Protei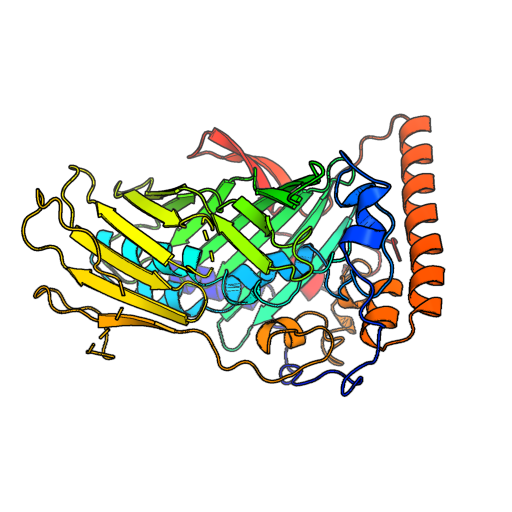n 5H2D (pdb70)

InterPro domains:
  IPR000648 Oxysterol-binding protein [PF01237] (846-1228)
  IPR000648 Oxysterol-binding protein [PTHR10972] (282-1227)
  IPR001849 Pleckstrin homology domain [PF00169] (282-378)
  IPR001849 Pleckstrin homology domain [PS50003] (280-378)
  IPR001849 Pleckstrin homology domain [SM00233] (281-380)
  IPR002110 Ankyrin repeat [PF00023] (97-125)
  IPR002110 Ankyrin repeat [PS50088] (97-120)
  IPR002110 Ankyrin repeat [SM00248] (97-125)
  IPR002110 Ankyrin repeat [SM00248] (197-226)
  IPR011993 PH-like domain superfamily [G3DSA:2.30.29.30] (275-383)
  IPR018494 Oxysterol-binding protein, conserved site [PS01013] (945-955)
  IPR036770 Ankyrin repeat-containing domain superfamily [G3DSA:1.25.40.20] (18-154)
  IPR036770 Ankyrin repeat-containing domain superfamily [G3DSA:1.25.40.20] (166-273)
  IPR036770 Ankyrin repeat-containing domain superfamily [SSF48403] (55-242)
  IPR037239 Oxysterol-binding protein superfamily [SSF144000] (840-1240)

B-factor: mean 21.64, std 9.4, range [1.84, 61.98]

Solvent-accessible surface area: 18813 Å² total; per-residue (Å²): 106,37,84,65,1,126,86,38,33,131,54,2,126,100,24,7,0,34,69,1,28,116,34,158,61,39,101,138,2,143,27,46,101,57,137,60,88,117,59,63,15,91,51,22,1,116,86,25,72,37,86,38,23,25,156,6,118,36,49,35,18,22,27,1,1,3,0,26,0,0,44,10,0,5,14,4,23,23,6,75,9,0,49,84,0,0,58,33,93,26,23,6,5,2,0,0,4,0,0,0,2,9,0,1,13,14,5,5,23,21,124,10,33,28,32,15,13,37,1,3,26,5,0,0,0,0,4,2,22,62,96,70,46,5,6,4,0,0,1,1,2,22,39,113,60,29,17,3,0,2,41,2,12,1,26,54,2,20,4,18,7,34,8,49,22,75,9,108,0,97,18,156,17,15,28,29,91,38,74,2,38,3,3,0,16,0,8,2,48,59,107,41,142,78,4,17,0,7,10,105,25,5,32,20,25,17,10,9,3,97,150,63,110,42,34,16,3,0,40,21,105,3,108,0,43,3,75,56,62,33,6,59,0,52,0,51,8,122,46,72,115,117,32,27,50,1,59,0,6,0,41,37,51,194,32,8,12,38,0,0,0,6,13,76,1,46,85,37,1,13,0,35,26,6,118,154,79,145,32,159,77,87,13,175,115,149,29,100,72,21,41,79,105,96,12,74,99,1,66,19,12,114,39,65,133,62,57,131,18,4,18,56,4,7,75,20,2,0,14,0,4,0,51,28,96,108,0,65,107,52,15,0,41,0,0,0,7,69,2,35,0,0,34,3,11,8,42,21,100,52,114,90,4,61,81,44,74,137,94,1,65,92,70,29,131,44,67,76,86,126,43,105,133,121,141,84,115,70,147,48,81,4,5,136,90,69,121,18,107,77,28,165,56,88,20,21,95,10,69,29,71,0,1,80,47,2,73,70,130,144,7,88,145,43,16,106,33,33

Radius of gyration: 21.61 Å; Cα contacts (8 Å, |Δi|>4): 896; chains: 1; bounding box: 61×47×44 Å

Secondary structure (DSSP, 8-state):
--HHHHHHHHHHHHTTTTTT--SPPP---SSS--------HHHHHTTSTT--TTT----GGGEEEEEHHHHHHGGGTTTHHHHHHHT-SSHHHHHHHHHHHHHHTSGGGTT--SEEE-PPTT-EEEEEETTTTEEEEEEEEETTTTEEEEEEE-SSEEEEEEEEEEEEE-SS-EEEEE-S-EEEEE--SSSS--EEEEE-PPEEEEE-TTTT--EEEEEEEEEEEETTT--EEEEEEPPP----EEEEEEE-TTS-EEEEEEEETTTEEEEEE-SSTT----------SS--SSS-EEEEEEPPP----GGG--HHHHHHT---TTTGGGS-TTBGGG-HHHHHHHTT-HHHHHHHHHHHHHHHHHHHHHHHHTTPPP--SSEEEEE-TTT--EEEEE-S-HHHHHHTT--TTS----

Organism: Kluyveromyces lactis (strain ATCC 8585 / CBS 2359 / DSM 70799 / NBRC 1267 / NRRL Y-1140 / WM37) (NCBI:txid284590)

Sequence (418 aa):
STAEQKTKAKVLLEEGSFLGYEDKLRQRLKLGKDDRPSVSLWSVLKSMVGKDMTRMTLPVSFNEPTSLLQRVAEDLEYADLLNQAASFEDSTLRLLYVAIFTVSSYASTVKRVAKPFNPLLGETFEYSRPDKSYRFFTEQVSHHPPISATWTESPKWDFFGESFVDSKFNGRSFDFKHLGLWYLTIRPDSNGKEELYTYKKPNNQVVGILLGNPQVDNYGDVKIVNHNTGDYCMIHFKARGSAYEVKGEVYNAKGGKEWIFGGRWNESVSAKKVLKPNSLEEMQVTSSGGPKYDGTRFNVWHVNERPEFPFNLTKFAVTLNAPQPHLLPWLPPTDTRLRPDQRAMEEGRYDEAATEKHRVEERQRSVRKKREEKNITYQQRWFKKEIHPVTKCDYWKFNGEYWKQRRDHKLADEGDIF

Nearest PDB structures (foldseek):
  5h2d-assembly1_A  TM=1.002E+00  e=1.611E-85  Kluyveromyces lactis NRRL Y-1140
  5wvr-assembly1_A  TM=1.002E+00  e=1.123E-82  Kluyveromyces lactis NRRL Y-1140
  7cyz-assembly2_B  TM=9.193E-01  e=1.894E-33  Homo sapiens
  7dej-assembly2_B  TM=9.091E-01  e=7.174E-33  Homo sapiens
  4inq-assembly1_A  TM=8.524E-01  e=8.010E-25  Saccharomyces cerevisiae S288C

Structure (mmCIF, N/CA/C/O backbone):
data_5H2D
#
_entry.id   5H2D
#
_cell.length_a   61.129
_cell.length_b   47.207
_cell.length_c   73.000
_cell.angle_alpha   90.00
_cell.angle_beta   96.24
_cell.angle_gamma   90.00
#
_symmetry.space_group_name_H-M   'P 1 21 1'
#
loop_
_entity.id
_entity.type
_entity.pdbx_description
1 polymer KLLA0C04147p
2 non-polymer ERGOSTEROL
3 non-polymer 'SULFATE ION'
4 water water
#
loop_
_atom_site.group_PDB
_atom_site.id
_atom_site.type_symbol
_atom_site.label_atom_id
_atom_site.label_alt_id
_atom_site.label_comp_id
_atom_site.label_asym_id
_atom_site.label_entity_id
_atom_site.label_seq_id
_atom_site.pdbx_PDB_ins_code
_atom_site.Cartn_x
_atom_site.Cartn_y
_atom_site.Cartn_z
_atom_site.occupancy
_atom_site.B_iso_or_equiv
_atom_site.auth_seq_id
_atom_site.auth_comp_id
_atom_site.auth_asym_id
_atom_site.auth_atom_id
_atom_site.pdbx_PDB_model_num
ATOM 1 N N . SER A 1 5 ? -8.570 15.670 2.880 1.00 46.16 807 SER A N 1
ATOM 2 C CA . SER A 1 5 ? -7.353 16.359 3.284 1.00 35.79 807 SER A CA 1
ATOM 3 C C . SER A 1 5 ? -7.687 17.772 3.756 1.00 35.43 807 SER A C 1
ATOM 4 O O . SER A 1 5 ? -8.039 18.639 2.956 1.00 42.22 807 SER A O 1
ATOM 7 N N . THR A 1 6 ? -7.585 17.994 5.063 1.00 33.08 808 THR A N 1
ATOM 8 C CA . THR A 1 6 ? -7.943 19.274 5.651 1.00 29.75 808 THR A CA 1
ATOM 9 C C . THR A 1 6 ? -6.988 20.372 5.182 1.00 32.76 808 THR A C 1
ATOM 10 O O . THR A 1 6 ? -5.897 20.116 4.667 1.00 27.23 808 THR A O 1
ATOM 14 N N . ALA A 1 7 ? -7.411 21.619 5.401 1.00 30.89 809 ALA A N 1
ATOM 15 C CA . ALA A 1 7 ? -6.577 22.758 5.036 1.00 31.86 809 ALA A CA 1
ATOM 16 C C . ALA A 1 7 ? -5.218 22.696 5.724 1.00 27.21 809 ALA A C 1
ATOM 17 O O . ALA A 1 7 ? -4.185 22.953 5.092 1.00 26.11 809 ALA A O 1
ATOM 19 N N . GLU A 1 8 ? -5.193 22.362 7.017 1.00 26.83 810 GLU A N 1
ATOM 20 C CA . GLU A 1 8 ? -3.923 22.388 7.734 1.00 27.22 810 GLU A CA 1
ATOM 21 C C . GLU A 1 8 ? -3.010 21.245 7.300 1.00 26.29 810 GLU A C 1
ATOM 22 O O . GLU A 1 8 ? -1.783 21.406 7.298 1.00 23.15 810 GLU A O 1
ATOM 28 N N . GLN A 1 9 ? -3.577 20.099 6.918 1.00 23.58 811 GLN A N 1
ATOM 29 C CA . GLN A 1 9 ? -2.760 19.020 6.368 1.00 20.69 811 GLN A CA 1
ATOM 30 C C . GLN A 1 9 ? -2.127 19.434 5.047 1.00 23.09 811 GLN A C 1
ATOM 31 O O . GLN A 1 9 ? -0.930 19.215 4.819 1.00 23.63 811 GLN A O 1
ATOM 37 N N . LYS A 1 10 ? -2.922 20.024 4.150 1.00 22.63 812 LYS A N 1
ATOM 38 C CA . LYS A 1 10 ? -2.370 20.465 2.876 1.00 24.79 812 LYS A CA 1
ATOM 39 C C . LYS A 1 10 ? -1.316 21.542 3.081 1.00 20.48 812 LYS A C 1
ATOM 40 O O . LYS A 1 10 ? -0.300 21.569 2.377 1.00 24.71 812 LYS A O 1
ATOM 46 N N . THR A 1 11 ? -1.544 22.446 4.032 1.00 19.45 813 THR A N 1
ATOM 47 C CA . THR A 1 11 ? -0.557 23.481 4.308 1.00 21.92 813 THR A CA 1
ATOM 48 C C . THR A 1 11 ? 0.744 22.866 4.802 1.00 23.68 813 THR A C 1
ATOM 49 O O . THR A 1 11 ? 1.833 23.308 4.423 1.00 24.31 813 THR A O 1
ATOM 53 N N . LYS A 1 12 ? 0.647 21.831 5.636 1.00 23.28 814 LYS A N 1
ATOM 54 C CA . LYS A 1 12 ? 1.852 21.148 6.099 1.00 22.23 814 LYS A CA 1
ATOM 55 C C . LYS A 1 12 ? 2.545 20.423 4.951 1.00 20.81 814 LYS A C 1
ATOM 56 O O . LYS A 1 12 ? 3.770 20.512 4.797 1.00 22.71 814 LYS A O 1
ATOM 62 N N . ALA A 1 13 ? 1.783 19.695 4.136 1.00 19.39 815 ALA A N 1
ATOM 63 C CA . ALA A 1 13 ? 2.378 18.972 3.019 1.00 21.74 815 ALA A CA 1
ATOM 64 C C . ALA A 1 13 ? 3.093 19.926 2.078 1.00 22.33 815 ALA A C 1
ATOM 65 O O . ALA A 1 13 ? 4.162 19.602 1.545 1.00 19.96 815 ALA A O 1
ATOM 67 N N . LYS A 1 14 ? 2.513 21.112 1.864 1.00 22.41 816 LYS A N 1
ATOM 68 C CA . LYS A 1 14 ? 3.133 22.100 0.987 1.00 24.29 816 LYS A CA 1
ATOM 69 C C . LYS A 1 14 ? 4.484 22.549 1.535 1.00 22.68 816 LYS A C 1
ATOM 70 O O . LYS A 1 14 ? 5.458 22.663 0.782 1.00 26.31 816 LYS A O 1
ATOM 76 N N . VAL A 1 15 ? 4.569 22.780 2.849 1.00 24.02 817 VAL A N 1
ATOM 77 C CA . VAL A 1 15 ? 5.838 23.170 3.463 1.00 21.73 817 VAL A CA 1
ATOM 78 C C . VAL A 1 15 ? 6.884 22.084 3.258 1.00 21.03 817 VAL A C 1
ATOM 79 O O . VAL A 1 15 ? 8.036 22.366 2.903 1.00 19.34 817 VAL A O 1
ATOM 83 N N . LEU A 1 16 ? 6.499 20.825 3.473 1.00 22.11 818 LEU A N 1
ATOM 84 C CA . LEU A 1 16 ? 7.450 19.726 3.336 1.00 19.29 818 LEU A CA 1
ATOM 85 C C . LEU A 1 16 ? 8.025 19.664 1.930 1.00 20.91 818 LEU A C 1
ATOM 86 O O . LEU A 1 16 ? 9.218 19.392 1.748 1.00 19.51 818 LEU A O 1
ATOM 91 N N . LEU A 1 17 ? 7.186 19.897 0.918 1.00 21.39 819 LEU A N 1
ATOM 92 C CA . LEU A 1 17 ? 7.664 19.861 -0.458 1.00 24.72 819 LEU A CA 1
ATOM 93 C C . LEU A 1 17 ? 8.494 21.093 -0.800 1.00 21.99 819 LEU A C 1
ATOM 94 O O . LEU A 1 17 ? 9.522 20.981 -1.476 1.00 22.37 819 LEU A O 1
ATOM 99 N N . GLU A 1 18 ? 8.075 22.272 -0.343 1.00 20.11 820 GLU A N 1
ATOM 100 C CA . GLU A 1 18 ? 8.811 23.483 -0.687 1.00 20.30 820 GLU A CA 1
ATOM 101 C C . GLU A 1 18 ? 10.203 23.482 -0.081 1.00 20.17 820 GLU A C 1
ATOM 102 O O . GLU A 1 18 ? 11.134 24.034 -0.674 1.00 21.11 820 GLU A O 1
ATOM 108 N N . GLU A 1 19 ? 10.365 22.868 1.093 1.00 19.57 821 GLU A N 1
ATOM 109 C CA . GLU A 1 19 ? 11.666 22.791 1.741 1.00 19.08 821 GLU A CA 1
ATOM 110 C C . GLU A 1 19 ? 12.524 21.644 1.215 1.00 18.38 821 GLU A C 1
ATOM 111 O O . GLU A 1 19 ? 13.632 21.440 1.719 1.00 19.74 821 GLU A O 1
ATOM 117 N N . GLY A 1 20 ? 12.054 20.900 0.222 1.00 18.84 822 GLY A N 1
ATOM 118 C CA . GLY A 1 20 ? 12.878 19.881 -0.405 1.00 17.89 822 GLY A CA 1
ATOM 119 C C . GLY A 1 20 ? 13.146 18.700 0.500 1.00 17.83 822 GLY A C 1
ATOM 120 O O . GLY A 1 20 ? 14.230 18.112 0.438 1.00 17.09 822 GLY A O 1
ATOM 121 N N . SER A 1 21 ? 12.163 18.323 1.317 1.00 17.18 823 SER A N 1
ATOM 122 C CA . SER A 1 21 ? 12.385 17.318 2.356 1.00 14.90 823 SER A CA 1
ATOM 123 C C . SER A 1 21 ? 12.719 15.944 1.797 1.00 17.40 823 SER A C 1
ATOM 124 O O . SER A 1 21 ? 13.307 15.120 2.506 1.00 15.91 823 SER A O 1
ATOM 127 N N . PHE A 1 22 ? 12.345 15.657 0.558 1.00 15.12 824 PHE A N 1
ATOM 128 C CA . PHE A 1 22 ? 12.545 14.332 -0.001 1.00 16.49 824 PHE A CA 1
ATOM 129 C C . PHE A 1 22 ? 13.627 14.307 -1.063 1.00 15.04 824 PHE A C 1
ATOM 130 O O . PHE A 1 22 ? 13.939 13.234 -1.590 1.00 15.96 824 PHE A O 1
ATOM 138 N N . LEU A 1 23 ? 14.236 15.453 -1.356 1.00 16.25 825 LEU A N 1
ATOM 139 C CA . LEU A 1 23 ? 15.363 15.479 -2.276 1.00 17.55 825 LEU A CA 1
ATOM 140 C C . LEU A 1 23 ? 16.490 14.602 -1.753 1.00 17.00 825 LEU A C 1
ATOM 141 O O . LEU A 1 23 ? 16.844 14.667 -0.569 1.00 16.17 825 LEU A O 1
ATOM 146 N N . GLY A 1 24 ? 17.050 13.788 -2.642 1.00 17.76 826 GLY A N 1
ATOM 147 C CA . GLY A 1 24 ? 18.146 12.901 -2.308 1.00 15.97 826 GLY A CA 1
ATOM 148 C C . GLY A 1 24 ? 17.717 11.522 -1.853 1.00 15.77 826 GLY A C 1
ATOM 149 O O . GLY A 1 24 ? 18.579 10.666 -1.618 1.00 16.33 826 GLY A O 1
ATOM 150 N N . TYR A 1 25 ? 16.414 11.282 -1.716 1.00 15.67 827 TYR A N 1
ATOM 151 C CA . TYR A 1 25 ? 15.900 10.002 -1.251 1.00 17.05 827 TYR A CA 1
ATOM 152 C C . TYR A 1 25 ? 15.341 9.165 -2.396 1.00 19.49 827 TYR A C 1
ATOM 153 O O . TYR A 1 25 ? 14.463 8.317 -2.190 1.00 20.67 827 TYR A O 1
ATOM 162 N N . GLU A 1 26 ? 15.889 9.364 -3.604 1.00 19.79 828 GLU A N 1
ATOM 163 C CA . GLU A 1 26 ? 15.398 8.662 -4.785 1.00 23.27 828 GLU A CA 1
ATOM 164 C C . GLU A 1 26 ? 15.789 7.190 -4.796 1.00 21.41 828 GLU A C 1
ATOM 165 O O . GLU A 1 26 ? 15.091 6.378 -5.417 1.00 23.65 828 GLU A O 1
ATOM 171 N N . ASP A 1 27 ? 16.885 6.819 -4.135 1.00 18.78 829 ASP A N 1
ATOM 172 C CA . ASP A 1 27 ? 17.335 5.433 -4.165 1.00 16.61 829 ASP A CA 1
ATOM 173 C C . ASP A 1 27 ? 16.369 4.524 -3.416 1.00 20.21 829 ASP A C 1
ATOM 174 O O . ASP A 1 27 ? 15.765 4.904 -2.405 1.00 18.97 829 ASP A O 1
ATOM 179 N N . LYS A 1 28 ? 16.241 3.302 -3.918 1.00 19.48 830 LYS A N 1
ATOM 180 C CA . LYS A 1 28 ? 15.481 2.277 -3.219 1.00 16.87 830 LYS A CA 1
ATOM 181 C C . LYS A 1 28 ? 16.097 2.007 -1.846 1.00 15.61 830 LYS A C 1
ATOM 182 O O . LYS A 1 28 ? 17.322 1.998 -1.690 1.00 16.56 830 LYS A O 1
ATOM 188 N N . LEU A 1 29 ? 15.238 1.810 -0.846 1.00 17.06 831 LEU A N 1
ATOM 189 C CA . LEU A 1 29 ? 15.713 1.545 0.510 1.00 15.92 831 LEU A CA 1
ATOM 190 C C . LEU A 1 29 ? 16.739 0.419 0.523 1.00 15.34 831 LEU A C 1
ATOM 191 O O . LEU A 1 29 ? 16.588 -0.596 -0.161 1.00 16.13 831 LEU A O 1
ATOM 196 N N . ARG A 1 30 ? 17.779 0.578 1.340 1.00 13.54 832 ARG A N 1
ATOM 197 C CA . ARG A 1 30 ? 18.756 -0.488 1.489 1.00 14.10 832 ARG A CA 1
ATOM 198 C C . ARG A 1 30 ? 18.115 -1.746 2.073 1.00 16.92 832 ARG A C 1
ATOM 199 O O . ARG A 1 30 ? 17.391 -1.690 3.078 1.00 13.80 832 ARG A O 1
ATOM 207 N N . GLN A 1 31 ? 18.403 -2.890 1.443 1.00 16.78 833 GLN A N 1
ATOM 208 C CA . GLN A 1 31 ? 17.763 -4.161 1.768 1.00 19.38 833 GLN A CA 1
ATOM 209 C C . GLN A 1 31 ? 18.638 -5.098 2.580 1.00 17.10 833 GLN A C 1
ATOM 210 O O . GLN A 1 31 ? 18.111 -6.034 3.192 1.00 19.43 833 GLN A O 1
ATOM 216 N N . ARG A 1 32 ? 19.947 -4.901 2.564 1.00 18.52 834 ARG A N 1
ATOM 217 C CA . ARG A 1 32 ? 20.853 -5.768 3.299 1.00 18.93 834 ARG A CA 1
ATOM 218 C C . ARG A 1 32 ? 22.161 -5.024 3.490 1.00 18.32 834 ARG A C 1
ATOM 219 O O . ARG A 1 32 ? 22.374 -3.942 2.934 1.00 18.06 834 ARG A O 1
ATOM 227 N N . LEU A 1 33 ? 23.022 -5.607 4.315 1.00 19.88 835 LEU A N 1
ATOM 228 C CA . LEU A 1 33 ? 24.371 -5.112 4.529 1.00 19.53 835 LEU A CA 1
ATOM 229 C C . LEU A 1 33 ? 25.346 -5.873 3.644 1.00 23.54 835 LEU A C 1
ATOM 230 O O . LEU A 1 33 ? 25.069 -6.981 3.186 1.00 23.93 835 LEU A O 1
ATOM 235 N N . LYS A 1 34 ? 26.511 -5.269 3.423 1.00 26.97 836 LYS A N 1
ATOM 236 C CA . LYS A 1 34 ? 27.541 -5.978 2.669 1.00 28.41 836 LYS A CA 1
ATOM 237 C C . LYS A 1 34 ? 27.993 -7.223 3.422 1.00 25.80 836 LYS A C 1
ATOM 238 O O . LYS A 1 34 ? 28.188 -8.284 2.821 1.00 25.27 836 LYS A O 1
ATOM 244 N N . LEU A 1 35 ? 28.149 -7.120 4.740 1.00 21.16 837 LEU A N 1
ATOM 245 C CA . LEU A 1 35 ? 28.359 -8.301 5.566 1.00 23.67 837 LEU A CA 1
ATOM 246 C C . LEU A 1 35 ? 27.149 -9.228 5.448 1.00 27.08 837 LEU A C 1
ATOM 247 O O . LEU A 1 35 ? 26.003 -8.797 5.604 1.00 25.88 837 LEU A O 1
ATOM 252 N N . GLY A 1 36 ? 27.393 -10.502 5.154 1.00 32.34 838 GLY A N 1
ATOM 253 C CA . GLY A 1 36 ? 26.281 -11.426 4.992 1.00 33.26 838 GLY A CA 1
ATOM 254 C C . GLY A 1 36 ? 25.816 -11.942 6.334 1.00 35.52 838 GLY A C 1
ATOM 255 O O . GLY A 1 36 ? 24.620 -12.129 6.589 1.00 38.65 838 GLY A O 1
ATOM 256 N N . LYS A 1 37 ? 26.798 -12.207 7.181 1.00 35.54 839 LYS A N 1
ATOM 257 C CA . LYS A 1 37 ? 26.647 -12.347 8.618 1.00 38.45 839 LYS A CA 1
ATOM 258 C C . LYS A 1 37 ? 27.966 -11.865 9.209 1.00 40.08 839 LYS A C 1
ATOM 259 O O . LYS A 1 37 ? 28.732 -11.160 8.544 1.00 43.10 839 LYS A O 1
ATOM 265 N N . ASP A 1 38 ? 28.258 -12.252 10.440 1.00 44.75 840 ASP A N 1
ATOM 266 C CA . ASP A 1 38 ? 29.615 -12.051 10.921 1.00 49.23 840 ASP A CA 1
ATOM 267 C C . ASP A 1 38 ? 29.814 -12.863 12.185 1.00 42.69 840 ASP A C 1
ATOM 268 O O . ASP A 1 38 ? 28.861 -13.333 12.809 1.00 45.93 840 ASP A O 1
ATOM 273 N N . ASP A 1 39 ? 31.083 -13.027 12.539 1.00 47.02 841 ASP A N 1
ATOM 274 C CA . ASP A 1 39 ? 31.482 -13.974 13.563 1.00 47.24 841 ASP A CA 1
ATOM 275 C C . ASP A 1 39 ? 32.201 -13.278 14.702 1.00 43.83 841 ASP A C 1
ATOM 276 O O . ASP A 1 39 ? 33.256 -13.742 15.147 1.00 47.43 841 ASP A O 1
ATOM 281 N N . ARG A 1 40 ? 31.657 -12.167 15.176 1.00 40.48 842 ARG A N 1
ATOM 282 C CA . ARG A 1 40 ? 32.096 -11.672 16.465 1.00 33.70 842 ARG A CA 1
ATOM 283 C C . ARG A 1 40 ? 31.906 -12.798 17.477 1.00 33.23 842 ARG A C 1
ATOM 284 O O . ARG A 1 40 ? 30.846 -13.437 17.486 1.00 35.28 842 ARG A O 1
ATOM 292 N N . PRO A 1 41 ? 32.905 -13.099 18.301 1.00 36.00 843 PRO A N 1
ATOM 293 C CA . PRO A 1 41 ? 32.747 -14.197 19.260 1.00 33.44 843 PRO A CA 1
ATOM 294 C C . PRO A 1 41 ? 31.634 -13.902 20.254 1.00 31.46 843 PRO A C 1
ATOM 295 O O . PRO A 1 41 ? 31.329 -12.746 20.565 1.00 30.27 843 PRO A O 1
ATOM 299 N N . SER A 1 42 ? 31.021 -14.968 20.757 1.00 29.92 844 SER A N 1
ATOM 300 C CA . SER A 1 42 ? 29.932 -14.837 21.725 1.00 29.86 844 SER A CA 1
ATOM 301 C C . SER A 1 42 ? 30.510 -14.824 23.142 1.00 27.88 844 SER A C 1
ATOM 302 O O . SER A 1 42 ? 30.333 -15.752 23.934 1.00 25.28 844 SER A O 1
ATOM 305 N N . VAL A 1 43 ? 31.228 -13.737 23.447 1.00 27.07 845 VAL A N 1
ATOM 306 C CA . VAL A 1 43 ? 31.785 -13.556 24.784 1.00 22.15 845 VAL A CA 1
ATOM 307 C C . VAL A 1 43 ? 30.657 -13.427 25.806 1.00 20.53 845 VAL A C 1
ATOM 308 O O . VAL A 1 43 ? 29.598 -12.856 25.529 1.00 20.24 845 VAL A O 1
ATOM 312 N N . SER A 1 44 ? 30.885 -13.961 27.005 1.00 18.59 846 SER A N 1
ATOM 313 C CA . SER A 1 44 ? 29.871 -13.896 28.048 1.00 15.31 846 SER A CA 1
ATOM 314 C C . SER A 1 44 ? 29.720 -12.462 28.562 1.00 15.38 846 SER A C 1
ATOM 315 O O . SER A 1 44 ? 30.712 -11.802 28.881 1.00 16.87 846 SER A O 1
ATOM 318 N N . LEU A 1 45 ? 28.478 -11.969 28.623 1.00 14.74 847 LEU A N 1
ATOM 319 C CA . LEU A 1 45 ? 28.258 -10.595 29.079 1.00 11.21 847 LEU A CA 1
ATOM 320 C C . LEU A 1 45 ? 28.692 -10.418 30.528 1.00 14.69 847 LEU A C 1
ATOM 321 O O . LEU A 1 45 ? 29.309 -9.405 30.883 1.00 13.99 847 LEU A O 1
ATOM 326 N N . TRP A 1 46 ? 28.365 -11.387 31.382 1.00 14.71 848 TRP A N 1
ATOM 327 C CA . TRP A 1 46 ? 28.823 -11.320 32.764 1.00 15.54 848 TRP A CA 1
ATOM 328 C C . TRP A 1 46 ? 30.343 -11.201 32.847 1.00 15.56 848 TRP A C 1
ATOM 329 O O . TRP A 1 46 ? 30.860 -10.397 33.632 1.00 16.26 848 TRP A O 1
ATOM 340 N N . SER A 1 47 ? 31.084 -11.983 32.047 1.00 14.17 849 SER A N 1
ATOM 341 C CA . SER A 1 47 ? 32.544 -11.929 32.117 1.00 15.65 849 SER A CA 1
ATOM 342 C C . SER A 1 47 ? 33.062 -10.526 31.854 1.00 18.01 849 SER A C 1
ATOM 343 O O . SER A 1 47 ? 34.116 -10.141 32.384 1.00 19.41 849 SER A O 1
ATOM 346 N N . VAL A 1 48 ? 32.324 -9.750 31.056 1.00 15.97 850 VAL A N 1
ATOM 347 C CA . VAL A 1 48 ? 32.706 -8.385 30.722 1.00 17.13 850 VAL A CA 1
ATOM 348 C C . VAL A 1 48 ? 32.281 -7.429 31.826 1.00 16.45 850 VAL A C 1
ATOM 349 O O . VAL A 1 48 ? 33.073 -6.604 32.301 1.00 22.15 850 VAL A O 1
ATOM 353 N N . LEU A 1 49 ? 31.030 -7.539 32.270 1.00 15.43 851 LEU A N 1
ATOM 354 C CA . LEU A 1 49 ? 30.462 -6.542 33.167 1.00 15.29 851 LEU A CA 1
ATOM 355 C C . LEU A 1 49 ? 30.850 -6.743 34.626 1.00 18.75 851 LEU A C 1
ATOM 356 O O . LEU A 1 49 ? 30.686 -5.810 35.414 1.00 19.14 851 LEU A O 1
ATOM 361 N N . LYS A 1 50 ? 31.341 -7.925 35.011 1.00 20.59 852 LYS A N 1
ATOM 362 C CA . LYS A 1 50 ? 31.623 -8.157 36.427 1.00 23.31 852 LYS A CA 1
ATOM 363 C C . LYS A 1 50 ? 32.668 -7.189 36.966 1.00 23.67 852 LYS A C 1
ATOM 364 O O . LYS A 1 50 ? 32.707 -6.936 38.176 1.00 27.12 852 LYS A O 1
ATOM 370 N N . SER A 1 51 ? 33.535 -6.670 36.102 1.00 22.21 853 SER A N 1
ATOM 371 C CA . SER A 1 51 ? 34.598 -5.754 36.501 1.00 25.66 853 SER A CA 1
ATOM 372 C C . SER A 1 51 ? 34.183 -4.290 36.395 1.00 28.75 853 SER A C 1
ATOM 373 O O . SER A 1 51 ? 35.026 -3.405 36.579 1.00 28.15 853 SER A O 1
ATOM 376 N N . MET A 1 52 ? 32.909 -4.012 36.121 1.00 26.12 854 MET A N 1
ATOM 377 C CA . MET A 1 52 ? 32.458 -2.641 35.888 1.00 28.84 854 MET A CA 1
ATOM 378 C C . MET A 1 52 ? 31.131 -2.388 36.583 1.00 23.40 854 MET A C 1
ATOM 379 O O . MET A 1 52 ? 30.258 -1.681 36.071 1.00 25.57 854 MET A O 1
ATOM 384 N N . VAL A 1 53 ? 30.967 -2.953 37.778 1.00 27.23 855 VAL A N 1
ATOM 385 C CA . VAL A 1 53 ? 29.716 -2.796 38.496 1.00 24.55 855 VAL A CA 1
ATOM 386 C C . VAL A 1 53 ? 29.510 -1.333 38.864 1.00 27.43 855 VAL A C 1
ATOM 387 O O . VAL A 1 53 ? 30.451 -0.623 39.245 1.00 31.13 855 VAL A O 1
ATOM 391 N N . GLY A 1 54 ? 28.267 -0.869 38.736 1.00 31.53 856 GLY A N 1
ATOM 392 C CA . GLY A 1 54 ? 27.924 0.506 39.030 1.00 28.22 856 GLY A CA 1
ATOM 393 C C . GLY A 1 54 ? 28.189 1.504 37.921 1.00 34.65 856 GLY A C 1
ATOM 394 O O . GLY A 1 54 ? 27.889 2.692 38.106 1.00 34.70 856 GLY A O 1
ATOM 395 N N . LYS A 1 55 ? 28.729 1.077 36.779 1.00 28.22 857 LYS A N 1
ATOM 396 C CA . LYS A 1 55 ? 29.056 2.006 35.706 1.00 31.20 857 LYS A CA 1
ATOM 397 C C . LYS A 1 55 ? 27.864 2.243 34.778 1.00 27.21 857 LYS A C 1
ATOM 398 O O . LYS A 1 55 ? 26.918 1.452 34.703 1.00 25.96 857 LYS A O 1
ATOM 404 N N . ASP A 1 56 ? 27.935 3.368 34.074 1.00 29.00 858 ASP A N 1
ATOM 405 C CA . ASP A 1 56 ? 27.013 3.794 33.038 1.00 28.04 858 ASP A CA 1
ATOM 406 C C . ASP A 1 56 ? 27.403 3.152 31.706 1.00 22.84 858 ASP A C 1
ATOM 407 O O . ASP A 1 56 ? 28.535 2.707 31.514 1.00 27.19 858 ASP A O 1
ATOM 412 N N . MET A 1 57 ? 26.438 3.085 30.786 1.00 21.51 859 MET A N 1
ATOM 413 C CA . MET A 1 57 ? 26.725 2.554 29.456 1.00 20.17 859 MET A CA 1
ATOM 414 C C . MET A 1 57 ? 27.862 3.312 28.780 1.00 24.31 859 MET A C 1
ATOM 415 O O . MET A 1 57 ? 28.691 2.713 28.085 1.00 23.24 859 MET A O 1
ATOM 420 N N . THR A 1 58 ? 27.923 4.630 28.976 1.00 26.07 860 THR A N 1
ATOM 421 C CA . THR A 1 58 ? 28.921 5.434 28.275 1.00 28.69 860 THR A CA 1
ATOM 422 C C . THR A 1 58 ? 30.297 5.340 28.911 1.00 31.94 860 THR A C 1
ATOM 423 O O . THR A 1 58 ? 31.298 5.553 28.220 1.00 36.48 860 THR A O 1
ATOM 427 N N . ARG A 1 59 ? 30.375 5.046 30.209 1.00 29.69 861 ARG A N 1
ATOM 428 C CA . ARG A 1 59 ? 31.654 4.924 30.900 1.00 33.23 861 ARG A CA 1
ATOM 429 C C . ARG A 1 59 ? 32.290 3.552 30.739 1.00 35.60 861 ARG A C 1
ATOM 430 O O . ARG A 1 59 ? 33.415 3.353 31.206 1.00 37.07 861 ARG A O 1
ATOM 438 N N . MET A 1 60 ? 31.609 2.606 30.105 1.00 30.40 862 MET A N 1
ATOM 439 C CA . MET A 1 60 ? 32.137 1.263 29.944 1.00 29.59 862 MET A CA 1
ATOM 440 C C . MET A 1 60 ? 32.878 1.120 28.626 1.00 30.00 862 MET A C 1
ATOM 441 O O . MET A 1 60 ? 32.491 1.706 27.612 1.00 33.88 862 MET A O 1
ATOM 446 N N . THR A 1 61 ? 33.929 0.315 28.645 1.00 31.00 863 THR A N 1
ATOM 447 C CA . THR A 1 61 ? 34.573 -0.157 27.430 1.00 32.22 863 THR A CA 1
ATOM 448 C C . THR A 1 61 ? 34.139 -1.595 27.188 1.00 28.23 863 THR A C 1
ATOM 449 O O . THR A 1 61 ? 34.254 -2.444 28.080 1.00 28.60 863 THR A O 1
ATOM 453 N N . LEU A 1 62 ? 33.623 -1.858 25.995 1.00 27.55 864 LEU A N 1
ATOM 454 C CA . LEU A 1 62 ? 33.034 -3.152 25.707 1.00 23.68 864 LEU A CA 1
ATOM 455 C C . LEU A 1 62 ? 33.686 -3.758 24.479 1.00 23.79 864 LEU A C 1
ATOM 456 O O . LEU A 1 62 ? 34.114 -3.036 23.570 1.00 27.79 864 LEU A O 1
ATOM 461 N N . PRO A 1 63 ? 33.785 -5.082 24.428 1.00 20.73 865 PRO A N 1
ATOM 462 C CA . PRO A 1 63 ? 34.219 -5.739 23.194 1.00 21.68 865 PRO A CA 1
ATOM 463 C C . PRO A 1 63 ? 33.183 -5.537 22.102 1.00 21.91 865 PRO A C 1
ATOM 464 O O . PRO A 1 63 ? 32.020 -5.222 22.361 1.00 18.63 865 PRO A O 1
ATOM 468 N N . VAL A 1 64 ? 33.625 -5.721 20.856 1.00 22.13 866 VAL A N 1
ATOM 469 C CA . VAL A 1 64 ? 32.747 -5.447 19.725 1.00 20.05 866 VAL A CA 1
ATOM 470 C C . VAL A 1 64 ? 31.528 -6.360 19.720 1.00 18.85 866 VAL A C 1
ATOM 471 O O . VAL A 1 64 ? 30.491 -6.006 19.149 1.00 17.47 866 VAL A O 1
ATOM 475 N N . SER A 1 65 ? 31.622 -7.536 20.345 1.00 18.64 867 SER A N 1
ATOM 476 C CA . SER A 1 65 ? 30.467 -8.412 20.485 1.00 18.77 867 SER A CA 1
ATOM 477 C C . SER A 1 65 ? 29.294 -7.722 21.175 1.00 16.73 867 SER A C 1
ATOM 478 O O . SER A 1 65 ? 28.147 -8.145 21.000 1.00 17.56 867 SER A O 1
ATOM 481 N N . PHE A 1 66 ? 29.547 -6.678 21.962 1.00 13.97 868 PHE A N 1
ATOM 482 C CA . PHE A 1 66 ? 28.464 -5.981 22.650 1.00 14.90 868 PHE A CA 1
ATOM 483 C C . PHE A 1 66 ? 28.317 -4.549 22.149 1.00 13.66 868 PHE A C 1
ATOM 484 O O . PHE A 1 66 ? 27.785 -3.688 22.864 1.00 13.86 868 PHE A O 1
ATOM 492 N N . ASN A 1 67 ? 28.766 -4.295 20.925 1.00 12.95 869 ASN A N 1
ATOM 493 C CA . ASN A 1 67 ? 28.514 -3.046 20.217 1.00 13.06 869 ASN A CA 1
ATOM 494 C C . ASN A 1 67 ? 27.614 -3.321 19.019 1.00 12.12 869 ASN A C 1
ATOM 495 O O . ASN A 1 67 ? 27.598 -4.423 18.466 1.00 13.51 869 ASN A O 1
ATOM 500 N N . GLU A 1 68 ? 26.877 -2.289 18.592 1.00 11.43 870 GLU A N 1
ATOM 501 C CA . GLU A 1 68 ? 26.051 -2.373 17.400 1.00 11.89 870 GLU A CA 1
ATOM 502 C C . GLU A 1 68 ? 26.375 -1.195 16.486 1.00 11.26 870 GLU A C 1
ATOM 503 O O . GLU A 1 68 ? 26.503 -0.075 16.972 1.00 11.71 870 GLU A O 1
ATOM 509 N N . PRO A 1 69 ? 26.472 -1.404 15.159 1.00 11.59 871 PRO A N 1
ATOM 510 C CA . PRO A 1 69 ? 26.833 -0.298 14.255 1.00 12.08 871 PRO A CA 1
ATOM 511 C C . PRO A 1 69 ? 25.659 0.592 13.901 1.00 11.66 871 PRO A C 1
ATOM 512 O O . PRO A 1 69 ? 25.463 0.964 12.743 1.00 13.00 871 PRO A O 1
ATOM 516 N N . THR A 1 70 ? 24.866 0.952 14.895 1.00 9.69 872 THR A N 1
ATOM 517 C CA . THR A 1 70 ? 23.864 1.987 14.744 1.00 9.51 872 THR A CA 1
ATOM 518 C C . THR A 1 70 ? 24.178 3.056 15.770 1.00 10.21 872 THR A C 1
ATOM 519 O O . THR A 1 70 ? 24.853 2.791 16.758 1.00 12.35 872 THR A O 1
ATOM 523 N N . SER A 1 71 ? 23.678 4.259 15.540 1.00 7.78 873 SER A N 1
ATOM 524 C CA . SER A 1 71 ? 23.818 5.345 16.501 1.00 9.85 873 SER A CA 1
ATOM 525 C C . SER A 1 71 ? 22.602 5.400 17.420 1.00 9.36 873 SER A C 1
ATOM 526 O O . SER A 1 71 ? 21.506 4.982 17.048 1.00 9.29 873 SER A O 1
ATOM 529 N N . LEU A 1 72 ? 22.796 5.924 18.638 1.00 10.18 874 LEU A N 1
ATOM 530 C CA . LEU A 1 72 ? 21.621 6.278 19.432 1.00 9.96 874 LEU A CA 1
ATOM 531 C C . LEU A 1 72 ? 20.650 7.140 18.616 1.00 9.08 874 LEU A C 1
ATOM 532 O O . LEU A 1 72 ? 19.424 7.001 18.740 1.00 10.23 874 LEU A O 1
ATOM 537 N N . LEU A 1 73 ? 21.178 8.017 17.747 1.00 9.09 875 LEU A N 1
ATOM 538 C CA . LEU A 1 73 ? 20.313 8.853 16.911 1.00 9.05 875 LEU A CA 1
ATOM 539 C C . LEU A 1 73 ? 19.423 8.015 16.007 1.00 10.70 875 LEU A C 1
ATOM 540 O O . LEU A 1 73 ? 18.287 8.405 15.714 1.00 13.31 875 LEU A O 1
ATOM 545 N N . GLN A 1 74 ? 19.932 6.878 15.540 1.00 9.39 876 GLN A N 1
ATOM 546 C CA . GLN A 1 74 ? 19.170 6.006 14.662 1.00 9.04 876 GLN A CA 1
ATOM 547 C C . GLN A 1 74 ? 18.256 5.071 15.443 1.00 9.97 876 GLN A C 1
ATOM 548 O O . GLN A 1 74 ? 17.152 4.775 14.979 1.00 10.15 876 GLN A O 1
ATOM 554 N N . ARG A 1 75 ? 18.662 4.630 16.644 1.00 8.76 877 ARG A N 1
ATOM 555 C CA . ARG A 1 75 ? 17.733 3.857 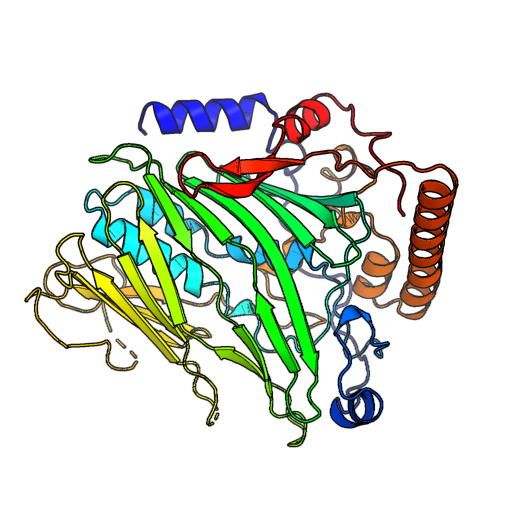17.465 1.00 9.30 877 ARG A CA 1
ATOM 556 C C . ARG A 1 75 ? 16.484 4.661 17.779 1.00 9.22 877 ARG A C 1
ATOM 557 O O . ARG A 1 75 ? 15.380 4.105 17.832 1.00 9.38 877 ARG A O 1
ATOM 565 N N . VAL A 1 76 ? 16.634 5.967 18.013 1.00 9.09 878 VAL A N 1
ATOM 566 C CA . VAL A 1 76 ? 15.462 6.802 18.268 1.00 9.47 878 VAL A CA 1
ATOM 567 C C . VAL A 1 76 ? 14.587 6.913 17.024 1.00 9.54 878 VAL A C 1
ATOM 568 O O . VAL A 1 76 ? 13.355 6.967 17.129 1.00 11.44 878 VAL A O 1
ATOM 572 N N . ALA A 1 77 ? 15.189 6.910 15.828 1.00 9.69 879 ALA A N 1
ATOM 573 C CA . ALA A 1 77 ? 14.388 6.901 14.607 1.00 10.53 879 ALA A CA 1
ATOM 574 C C . ALA A 1 77 ? 13.566 5.627 14.452 1.00 10.35 879 ALA A C 1
ATOM 575 O O . ALA A 1 77 ? 12.572 5.631 13.715 1.00 11.17 879 ALA A O 1
ATOM 577 N N . GLU A 1 78 ? 13.950 4.530 15.119 1.00 9.88 880 GLU A N 1
ATOM 578 C CA . GLU A 1 78 ? 13.133 3.327 15.061 1.00 9.29 880 GLU A CA 1
ATOM 579 C C . GLU A 1 78 ? 11.774 3.504 15.738 1.00 11.82 880 GLU A C 1
ATOM 580 O O . GLU A 1 78 ? 10.921 2.620 15.603 1.00 11.81 880 GLU A O 1
ATOM 586 N N . ASP A 1 79 ? 11.549 4.622 16.443 1.00 10.53 881 ASP A N 1
ATOM 587 C CA . ASP A 1 79 ? 10.197 4.982 16.874 1.00 10.68 881 ASP A CA 1
ATOM 588 C C . ASP A 1 79 ? 9.233 4.987 15.701 1.00 10.90 881 ASP A C 1
ATOM 589 O O . ASP A 1 79 ? 8.023 4.779 15.878 1.00 12.84 881 ASP A O 1
ATOM 594 N N . LEU A 1 80 ? 9.747 5.239 14.504 1.00 9.67 882 LEU A N 1
ATOM 595 C CA . LEU A 1 80 ? 8.910 5.483 13.334 1.00 13.78 882 LEU A CA 1
ATOM 596 C C . LEU A 1 80 ? 8.607 4.233 12.525 1.00 11.88 882 LEU A C 1
ATOM 597 O O . LEU A 1 80 ? 7.954 4.345 11.478 1.00 12.50 882 LEU A O 1
ATOM 602 N N . GLU A 1 81 ? 9.058 3.050 12.963 1.00 10.54 883 GLU A N 1
ATOM 603 C CA . GLU A 1 81 ? 8.930 1.864 12.120 1.00 10.06 883 GLU A CA 1
ATOM 604 C C . GLU A 1 81 ? 7.480 1.623 11.712 1.00 12.18 883 GLU A C 1
ATOM 605 O O . GLU A 1 81 ? 7.207 1.250 10.565 1.00 13.53 883 GLU A O 1
ATOM 611 N N . TYR A 1 82 ? 6.542 1.827 12.631 1.00 11.55 884 TYR A N 1
ATOM 612 C CA . TYR A 1 82 ? 5.123 1.584 12.365 1.00 12.18 884 TYR A CA 1
ATOM 613 C C . TYR A 1 82 ? 4.324 2.885 12.373 1.00 14.75 884 TYR A C 1
ATOM 614 O O . TYR A 1 82 ? 3.204 2.941 12.880 1.00 13.58 884 TYR A O 1
ATOM 623 N N . ALA A 1 83 ? 4.904 3.948 11.819 1.00 15.14 885 ALA A N 1
ATOM 624 C CA . ALA A 1 83 ? 4.274 5.260 11.808 1.00 15.32 885 ALA A CA 1
ATOM 625 C C . ALA A 1 83 ? 2.975 5.299 11.003 1.00 16.92 885 ALA A C 1
ATOM 626 O O . ALA A 1 83 ? 2.220 6.265 11.158 1.00 16.64 885 ALA A O 1
ATOM 628 N N . ASP A 1 84 ? 2.703 4.293 10.159 1.00 17.18 886 ASP A N 1
ATOM 629 C CA . ASP A 1 84 ? 1.391 4.202 9.510 1.00 18.31 886 ASP A CA 1
ATOM 630 C C . ASP A 1 84 ? 0.268 4.297 10.531 1.00 19.86 886 ASP A C 1
ATOM 631 O O . ASP A 1 84 ? -0.830 4.775 10.212 1.00 20.08 886 ASP A O 1
ATOM 636 N N . LEU A 1 85 ? 0.514 3.829 11.760 1.00 14.67 887 LEU A N 1
ATOM 637 C CA . LEU A 1 85 ? -0.506 3.894 12.805 1.00 14.74 887 LEU A CA 1
ATOM 638 C C . LEU A 1 85 ? -0.969 5.319 13.053 1.00 17.18 887 LEU A C 1
ATOM 639 O O . LEU A 1 85 ? -2.116 5.533 13.471 1.00 17.23 887 LEU A O 1
ATOM 644 N N . LEU A 1 86 ? -0.092 6.301 12.825 1.00 14.28 888 LEU A N 1
ATOM 645 C CA . LEU A 1 86 ? -0.437 7.683 13.118 1.00 15.05 888 LEU A CA 1
ATOM 646 C C . LEU A 1 86 ? -1.333 8.281 12.041 1.00 16.03 888 LEU A C 1
ATOM 647 O O . LEU A 1 86 ? -2.174 9.129 12.354 1.00 16.89 888 LEU A O 1
ATOM 652 N N . ASN A 1 87 ? -1.172 7.853 10.786 1.00 18.13 889 ASN A N 1
ATOM 653 C CA . ASN A 1 87 ? -2.109 8.263 9.743 1.00 16.41 889 ASN A CA 1
ATOM 654 C C . ASN A 1 87 ? -3.456 7.596 9.940 1.00 22.16 889 ASN A C 1
ATOM 655 O O . ASN A 1 87 ? -4.502 8.222 9.726 1.00 21.39 889 ASN A O 1
ATOM 660 N N . GLN A 1 88 ? -3.454 6.324 10.343 1.00 19.00 890 GLN A N 1
ATOM 661 C CA . GLN A 1 88 ? -4.705 5.693 10.743 1.00 18.63 890 GLN A CA 1
ATOM 662 C C . GLN A 1 88 ? -5.366 6.489 11.860 1.00 20.72 890 GLN A C 1
ATOM 663 O O . GLN A 1 88 ? -6.561 6.793 11.800 1.00 19.65 890 GLN A O 1
ATOM 669 N N . ALA A 1 89 ? -4.595 6.860 12.884 1.00 17.32 891 ALA A N 1
ATOM 670 C CA . ALA A 1 89 ? -5.140 7.646 13.985 1.00 18.71 891 ALA A CA 1
ATOM 671 C C . ALA A 1 89 ? -5.802 8.924 13.474 1.00 21.53 891 ALA A C 1
ATOM 672 O O . ALA A 1 89 ? -6.912 9.275 13.893 1.00 20.54 891 ALA A O 1
ATOM 674 N N . ALA A 1 90 ? -5.132 9.629 12.555 1.00 20.90 892 ALA A N 1
ATOM 675 C CA . ALA A 1 90 ? -5.669 10.887 12.051 1.00 20.42 892 ALA A CA 1
ATOM 676 C C . ALA A 1 90 ? -7.012 10.700 11.360 1.00 25.28 892 ALA A C 1
ATOM 677 O O . ALA A 1 90 ? -7.788 11.659 11.268 1.00 25.20 892 ALA A O 1
ATOM 679 N N . SER A 1 91 ? -7.306 9.489 10.891 1.00 23.00 893 SER A N 1
ATOM 680 C CA . SER A 1 91 ? -8.503 9.254 10.090 1.00 24.47 893 SER A CA 1
ATOM 681 C C . SER A 1 91 ? -9.762 9.034 10.922 1.00 25.34 893 SER A C 1
ATOM 682 O O . SER A 1 91 ? -10.863 9.017 10.354 1.00 26.72 893 SER A O 1
ATOM 685 N N . PHE A 1 92 ? -9.647 8.881 12.237 1.00 22.58 894 PHE A N 1
ATOM 686 C CA . PHE A 1 92 ? -10.792 8.557 13.083 1.00 23.49 894 PHE A CA 1
ATOM 687 C C . PHE A 1 92 ? -11.399 9.827 13.674 1.00 27.52 894 PHE A C 1
ATOM 688 O O . PHE A 1 92 ? -10.693 10.651 14.260 1.00 25.72 894 PHE A O 1
ATOM 696 N N . GLU A 1 93 ? -12.718 9.987 13.513 1.00 24.61 895 GLU A N 1
ATOM 697 C CA . GLU A 1 93 ? -13.367 11.185 14.036 1.00 27.58 895 GLU A CA 1
ATOM 698 C C . GLU A 1 93 ? -13.428 11.175 15.558 1.00 23.52 895 GLU A C 1
ATOM 699 O O . GLU A 1 93 ? -13.439 12.235 16.191 1.00 23.41 895 GLU A O 1
ATOM 705 N N . ASP A 1 94 ? -13.438 9.994 16.157 1.00 24.43 896 ASP A N 1
ATOM 706 C CA . ASP A 1 94 ? -13.552 9.836 17.600 1.00 18.65 896 ASP A CA 1
ATOM 707 C C . ASP A 1 94 ? -12.188 10.053 18.254 1.00 22.40 896 ASP A C 1
ATOM 708 O O . ASP A 1 94 ? -11.246 9.302 17.989 1.00 22.04 896 ASP A O 1
ATOM 713 N N . SER A 1 95 ? -12.077 11.066 19.118 1.00 23.20 897 SER A N 1
ATOM 714 C CA . SER A 1 95 ? -10.769 11.390 19.686 1.00 21.90 897 SER A CA 1
ATOM 715 C C . SER A 1 95 ? -10.212 10.254 20.535 1.00 22.28 897 SER A C 1
ATOM 716 O O . SER A 1 95 ? -8.989 10.075 20.594 1.00 19.95 897 SER A O 1
ATOM 719 N N . THR A 1 96 ? -11.081 9.476 21.201 1.00 20.09 898 THR A N 1
ATOM 720 C CA . THR A 1 96 ? -10.582 8.379 22.031 1.00 19.62 898 THR A CA 1
ATOM 721 C C . THR A 1 96 ? -10.022 7.245 21.184 1.00 19.29 898 THR A C 1
ATOM 722 O O . THR A 1 96 ? -9.118 6.531 21.636 1.00 19.55 898 THR A O 1
ATOM 726 N N . LEU A 1 97 ? -10.548 7.058 19.970 1.00 19.75 899 LEU A N 1
ATOM 727 C CA . LEU A 1 97 ? -9.999 6.079 19.038 1.00 19.98 899 LEU A CA 1
ATOM 728 C C . LEU A 1 97 ? -8.700 6.578 18.413 1.00 19.16 899 LEU A C 1
ATOM 72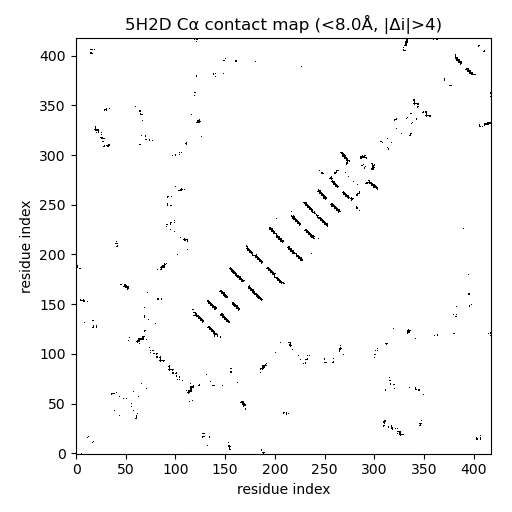9 O O . LEU A 1 97 ? -7.778 5.784 18.187 1.00 17.96 899 LEU A O 1
ATOM 734 N N . ARG A 1 98 ? -8.593 7.879 18.152 1.00 18.13 900 ARG A N 1
ATOM 735 C CA . ARG A 1 98 ? -7.283 8.423 17.806 1.00 18.28 900 ARG A CA 1
ATOM 736 C C . ARG A 1 98 ? -6.273 8.109 18.903 1.00 19.67 900 ARG A C 1
ATOM 737 O O . ARG A 1 98 ? -5.147 7.681 18.618 1.00 17.19 900 ARG A O 1
ATOM 745 N N . LEU A 1 99 ? -6.663 8.297 20.165 1.00 16.69 901 LEU A N 1
ATOM 746 C CA . LEU A 1 99 ? -5.748 8.026 21.269 1.00 17.13 901 LEU A CA 1
ATOM 747 C C . LEU A 1 99 ? -5.369 6.549 21.330 1.00 16.33 901 LEU A C 1
ATOM 748 O O . LEU A 1 99 ? -4.218 6.212 21.615 1.00 16.18 901 LEU A O 1
ATOM 753 N N . LEU A 1 100 ? -6.322 5.650 21.079 1.00 16.45 902 LEU A N 1
ATOM 754 C CA . LEU A 1 100 ? -5.994 4.227 21.065 1.00 17.47 902 LEU A CA 1
ATOM 755 C C . LEU A 1 100 ? -4.859 3.938 20.090 1.00 17.63 902 LEU A C 1
ATOM 756 O O . LEU A 1 100 ? -3.901 3.217 20.415 1.00 17.45 902 LEU A O 1
ATOM 761 N N . TYR A 1 101 ? -4.958 4.483 18.880 1.00 16.99 903 TYR A N 1
ATOM 762 C CA . TYR A 1 101 ? -3.937 4.210 17.877 1.00 16.18 903 TYR A CA 1
ATOM 763 C C . TYR A 1 101 ? -2.633 4.946 18.179 1.00 16.43 903 TYR A C 1
ATOM 764 O O . TYR A 1 101 ? -1.554 4.401 17.917 1.00 15.13 903 TYR A O 1
ATOM 773 N N . VAL A 1 102 ? -2.703 6.157 18.745 1.00 16.26 904 VAL A N 1
ATOM 774 C CA . VAL A 1 102 ? -1.489 6.815 19.239 1.00 15.11 904 VAL A CA 1
ATOM 775 C C . VAL A 1 102 ? -0.801 5.932 20.271 1.00 15.66 904 VAL A C 1
ATOM 776 O O . VAL A 1 102 ? 0.421 5.717 20.221 1.00 15.27 904 VAL A O 1
ATOM 780 N N . ALA A 1 103 ? -1.575 5.401 21.224 1.00 15.20 905 ALA A N 1
ATOM 781 C CA . ALA A 1 103 ? -1.007 4.561 22.272 1.00 15.15 905 ALA A CA 1
ATOM 782 C C . ALA A 1 103 ? -0.340 3.331 21.686 1.00 14.57 905 ALA A C 1
ATOM 783 O O . ALA A 1 103 ? 0.766 2.955 22.089 1.00 14.74 905 ALA A O 1
ATOM 785 N N . ILE A 1 104 ? -1.024 2.660 20.762 1.00 15.10 906 ILE A N 1
ATOM 786 C CA . ILE A 1 104 ? -0.423 1.457 20.208 1.00 13.57 906 ILE A CA 1
ATOM 787 C C . ILE A 1 104 ? 0.800 1.816 19.372 1.00 15.94 906 ILE A C 1
ATOM 788 O O . ILE A 1 104 ? 1.792 1.080 19.380 1.00 13.76 906 ILE A O 1
ATOM 793 N N . PHE A 1 105 ? 0.799 2.983 18.715 1.00 13.43 907 PHE A N 1
ATOM 794 C CA . PHE A 1 105 ? 2.045 3.462 18.114 1.00 13.13 907 PHE A CA 1
ATOM 795 C C . PHE A 1 105 ? 3.183 3.528 19.135 1.00 12.95 907 PHE A C 1
ATOM 796 O O . PHE A 1 105 ? 4.320 3.140 18.830 1.00 12.58 907 PHE A O 1
ATOM 804 N N . THR A 1 106 ? 2.921 4.051 20.339 1.00 12.41 908 THR A N 1
ATOM 805 C CA . THR A 1 106 ? 4.015 4.164 21.308 1.00 13.24 908 THR A CA 1
ATOM 806 C C . THR A 1 106 ? 4.527 2.799 21.750 1.00 13.75 908 THR A C 1
ATOM 807 O O . THR A 1 106 ? 5.699 2.683 22.133 1.00 15.31 908 THR A O 1
ATOM 811 N N . VAL A 1 107 ? 3.690 1.765 21.664 1.00 12.44 909 VAL A N 1
ATOM 812 C CA . VAL A 1 107 ? 4.087 0.413 22.042 1.00 12.67 909 VAL A CA 1
ATOM 813 C C . VAL A 1 107 ? 4.819 -0.2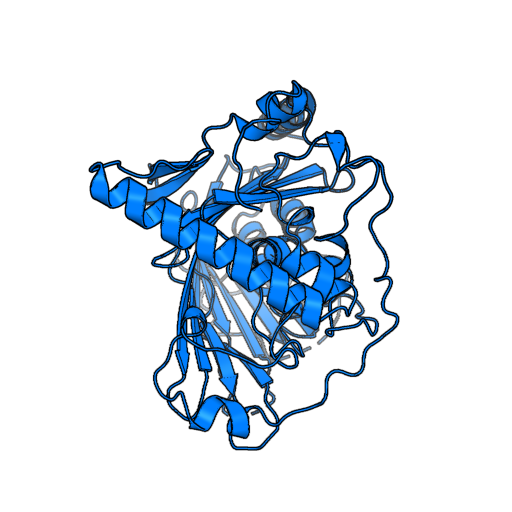90 20.910 1.00 13.44 909 VAL A C 1
ATOM 814 O O . VAL A 1 107 ? 5.666 -1.164 21.157 1.00 13.62 909 VAL A O 1
ATOM 818 N N . SER A 1 108 ? 4.536 0.103 19.667 1.00 12.47 910 SER A N 1
ATOM 819 C CA . SER A 1 108 ? 4.968 -0.646 18.495 1.00 12.54 910 SER A CA 1
ATOM 820 C C . SER A 1 108 ? 6.480 -0.644 18.304 1.00 12.58 910 SER A C 1
ATOM 821 O O . SER A 1 108 ? 6.985 -1.477 17.556 1.00 12.84 910 SER A O 1
ATOM 824 N N . SER A 1 109 ? 7.201 0.279 18.919 1.00 11.72 911 SER A N 1
ATOM 825 C CA . SER A 1 109 ? 8.633 0.404 18.665 1.00 11.68 911 SER A CA 1
ATOM 826 C C . SER A 1 109 ? 9.492 -0.457 19.585 1.00 12.75 911 SER A C 1
ATOM 827 O O . SER A 1 109 ? 10.729 -0.357 19.531 1.00 12.78 911 SER A O 1
ATOM 830 N N . TYR A 1 110 ? 8.893 -1.339 20.383 1.00 10.92 912 TYR A N 1
ATOM 831 C CA . TYR A 1 110 ? 9.699 -2.155 21.283 1.00 10.88 912 TYR A CA 1
ATOM 832 C C . TYR A 1 110 ? 9.998 -3.550 20.751 1.00 12.12 912 TYR A C 1
ATOM 833 O O . TYR A 1 110 ? 10.979 -4.163 21.188 1.00 11.53 912 TYR A O 1
ATOM 842 N N . ALA A 1 111 ? 9.259 -4.032 19.752 1.00 12.62 913 ALA A N 1
ATOM 843 C CA . ALA A 1 111 ? 9.603 -5.325 19.172 1.00 12.26 913 ALA A CA 1
ATOM 844 C C . ALA A 1 111 ? 11.019 -5.325 18.622 1.00 11.22 913 ALA A C 1
ATOM 845 O O . ALA A 1 111 ? 11.729 -6.334 18.712 1.00 13.26 913 ALA A O 1
ATOM 847 N N . SER A 1 112 ? 11.445 -4.205 18.039 1.00 11.40 914 SER A N 1
ATOM 848 C CA . SER A 1 112 ? 12.760 -4.121 17.417 1.00 12.03 914 SER A CA 1
ATOM 849 C C . SER A 1 112 ? 13.904 -4.176 18.420 1.00 10.77 914 SER A C 1
ATOM 850 O O . SER A 1 112 ? 15.047 -4.340 17.995 1.00 11.45 914 SER A O 1
ATOM 853 N N . THR A 1 113 ? 13.630 -4.060 19.722 1.00 10.15 915 THR A N 1
ATOM 854 C CA . THR A 1 113 ? 14.710 -4.103 20.713 1.00 10.47 915 THR A CA 1
ATOM 855 C C . THR A 1 113 ? 15.127 -5.529 21.065 1.00 10.12 915 THR A C 1
ATOM 856 O O . THR A 1 113 ? 16.237 -5.734 21.576 1.00 12.97 915 THR A O 1
ATOM 860 N N . VAL A 1 114 ? 14.284 -6.516 20.778 1.00 11.14 916 VAL A N 1
ATOM 861 C CA . VAL A 1 114 ? 14.612 -7.895 21.117 1.00 11.58 916 VAL A CA 1
ATOM 862 C C . VAL A 1 114 ? 15.814 -8.365 20.305 1.00 13.56 916 VAL A C 1
ATOM 863 O O . VAL A 1 114 ? 15.996 -7.988 19.140 1.00 13.62 916 VAL A O 1
ATOM 867 N N . LYS A 1 115 ? 16.643 -9.204 20.926 1.00 14.30 917 LYS A N 1
ATOM 868 C CA . LYS A 1 115 ? 17.790 -9.868 20.303 1.00 12.68 917 LYS A CA 1
ATOM 869 C C . LYS A 1 115 ? 18.911 -8.914 19.914 1.00 13.33 917 LYS A C 1
ATOM 870 O O . LYS A 1 115 ? 19.811 -9.306 19.166 1.00 14.87 917 LYS A O 1
ATOM 876 N N . ARG A 1 116 ? 18.896 -7.677 20.397 1.00 12.03 918 ARG A N 1
ATOM 877 C CA . ARG A 1 116 ? 19.992 -6.738 20.161 1.00 10.88 918 ARG A CA 1
ATOM 878 C C . ARG A 1 116 ? 20.563 -6.300 21.508 1.00 11.81 918 ARG A C 1
ATOM 879 O O . ARG A 1 116 ? 20.371 -5.175 21.965 1.00 11.53 918 ARG A O 1
ATOM 887 N N . VAL A 1 117 ? 21.287 -7.215 22.149 1.00 12.30 919 VAL A N 1
ATOM 888 C CA . VAL A 1 117 ? 21.912 -6.936 23.444 1.00 11.25 919 VAL A CA 1
ATOM 889 C C . VAL A 1 117 ? 23.281 -6.341 23.122 1.00 12.03 919 VAL A C 1
ATOM 890 O O . VAL A 1 117 ? 24.308 -7.034 23.068 1.00 12.55 919 VAL A O 1
ATOM 894 N N . ALA A 1 118 ? 23.295 -5.029 22.898 1.00 10.85 920 ALA A N 1
ATOM 895 C CA . ALA A 1 118 ? 24.483 -4.372 22.380 1.00 11.45 920 ALA A CA 1
ATOM 896 C C . ALA A 1 118 ? 24.334 -2.873 22.531 1.00 10.63 920 ALA A C 1
ATOM 897 O O . ALA A 1 118 ? 23.228 -2.327 22.416 1.00 12.19 920 ALA A O 1
ATOM 899 N N . LYS A 1 119 ? 25.472 -2.219 22.731 1.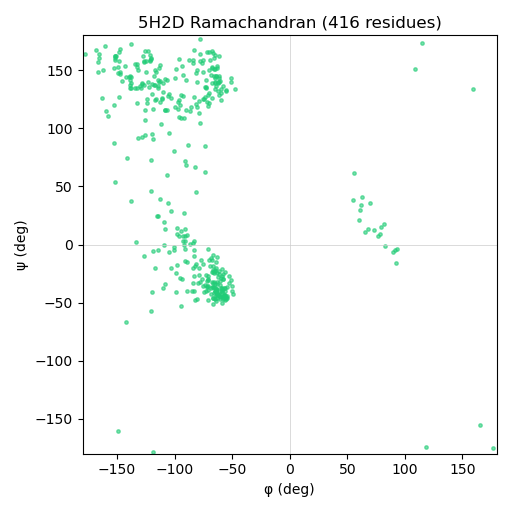00 11.05 921 LYS A N 1
ATOM 900 C CA . LYS A 1 119 ? 25.523 -0.774 22.917 1.00 10.10 921 LYS A CA 1
ATOM 901 C C . LYS A 1 119 ? 25.578 -0.074 21.564 1.00 9.89 921 LYS A C 1
ATOM 902 O O . LYS A 1 119 ? 26.546 -0.282 20.812 1.00 10.73 921 LYS A O 1
ATOM 908 N N . PRO A 1 120 ? 24.591 0.756 21.208 1.00 9.83 922 PRO A N 1
ATOM 909 C CA . PRO A 1 120 ? 24.716 1.596 20.007 1.00 9.27 922 PRO A CA 1
ATOM 910 C C . PRO A 1 120 ? 25.796 2.645 20.209 1.00 11.68 922 PRO A C 1
ATOM 911 O O . PRO A 1 120 ? 26.229 2.920 21.331 1.00 11.01 922 PRO A O 1
ATOM 915 N N . PHE A 1 121 ? 26.200 3.277 19.107 1.00 8.67 923 PHE A N 1
ATOM 916 C CA . PHE A 1 121 ? 27.212 4.320 19.216 1.00 9.99 923 PHE A CA 1
ATOM 917 C C . PHE A 1 121 ? 26.691 5.505 20.021 1.00 10.06 923 PHE A C 1
ATOM 918 O O . PHE A 1 121 ? 25.538 5.936 19.878 1.00 10.49 923 PHE A O 1
ATOM 926 N N . ASN A 1 122 ? 27.555 6.039 20.869 1.00 9.73 924 ASN A N 1
ATOM 927 C CA . ASN A 1 122 ? 27.288 7.270 21.580 1.00 9.22 924 ASN A CA 1
ATOM 928 C C . ASN A 1 122 ? 27.548 8.415 20.602 1.00 8.62 924 ASN A C 1
ATOM 929 O O . ASN A 1 122 ? 28.695 8.605 20.176 1.00 10.29 924 ASN A O 1
ATOM 934 N N . PRO A 1 123 ? 26.527 9.171 20.187 1.00 8.33 925 PRO A N 1
ATOM 935 C CA . PRO A 1 123 ? 26.738 10.164 19.127 1.00 9.59 925 PRO A CA 1
ATOM 936 C C . PRO A 1 123 ? 27.700 11.251 19.577 1.00 9.19 925 PRO A C 1
ATOM 937 O O . PRO A 1 123 ? 27.727 11.636 20.750 1.00 11.15 925 PRO A O 1
ATOM 941 N N . LEU A 1 124 ? 28.509 11.728 18.633 1.00 9.11 926 LEU A N 1
ATOM 942 C CA . LEU A 1 124 ? 29.380 12.856 18.943 1.00 8.58 926 LEU A CA 1
ATOM 943 C C . LEU A 1 124 ? 28.542 14.106 19.175 1.00 9.80 926 LEU A C 1
ATOM 944 O O . LEU A 1 124 ? 27.434 14.249 18.650 1.00 10.24 926 LEU A O 1
ATOM 949 N N . LEU A 1 125 ? 29.075 15.020 19.986 1.00 10.33 927 LEU A N 1
ATOM 950 C CA . LEU A 1 125 ? 28.406 16.302 20.166 1.00 9.65 927 LEU A CA 1
ATOM 951 C C . LEU A 1 125 ? 28.289 17.013 18.819 1.00 8.76 927 LEU A C 1
ATOM 952 O O . LEU A 1 125 ? 29.293 17.219 18.130 1.00 12.73 927 LEU A O 1
ATOM 957 N N . GLY A 1 126 ? 27.062 17.374 18.444 1.00 10.05 928 GLY A N 1
ATOM 958 C CA . GLY A 1 126 ? 26.829 18.005 17.166 1.00 11.72 928 GLY A CA 1
ATOM 959 C C . GLY A 1 126 ? 26.553 17.036 16.039 1.00 11.39 928 GLY A C 1
ATOM 960 O O . GLY A 1 126 ? 26.212 17.475 14.934 1.00 11.38 928 GLY A O 1
ATOM 961 N N . GLU A 1 127 ? 26.677 15.733 16.284 1.00 9.62 929 GLU A N 1
ATOM 962 C CA . GLU A 1 127 ? 26.306 14.759 15.269 1.00 8.44 929 GLU A CA 1
ATOM 963 C C . GLU A 1 127 ? 24.824 14.907 14.942 1.00 8.87 929 GLU A C 1
ATOM 964 O O . GLU A 1 127 ? 24.008 15.241 15.805 1.00 9.59 929 GLU A O 1
ATOM 970 N N . THR A 1 128 ? 24.476 14.698 13.676 1.00 9.40 930 THR A N 1
ATOM 971 C CA . THR A 1 128 ? 23.098 14.791 13.236 1.00 10.20 930 THR A CA 1
ATOM 972 C C . THR A 1 128 ? 22.702 13.522 12.498 1.00 9.55 930 THR A C 1
ATOM 973 O O . THR A 1 128 ? 23.547 12.744 12.063 1.00 9.17 930 THR A O 1
ATOM 977 N N . PHE A 1 129 ? 21.396 13.319 12.361 1.00 8.96 931 PHE A N 1
ATOM 978 C CA . PHE A 1 129 ? 20.926 12.236 11.512 1.00 8.22 931 PHE A CA 1
ATOM 979 C C . PHE A 1 129 ? 19.593 12.645 10.905 1.00 8.87 931 PHE A C 1
ATOM 980 O O . PHE A 1 129 ? 18.679 13.061 11.619 1.00 9.69 931 PHE A O 1
ATOM 988 N N . GLU A 1 130 ? 19.501 12.555 9.583 1.00 10.31 932 GLU A N 1
ATOM 989 C CA . GLU A 1 130 ? 18.259 12.823 8.876 1.00 11.04 932 GLU A CA 1
ATOM 990 C C . GLU A 1 130 ? 17.747 11.547 8.232 1.00 9.58 932 GLU A C 1
ATOM 991 O O . GLU A 1 130 ? 18.525 10.649 7.892 1.00 9.85 932 GLU A O 1
ATOM 997 N N . TYR A 1 131 ? 16.429 11.467 8.072 1.00 9.93 933 TYR A N 1
ATOM 998 C CA . TYR A 1 131 ? 15.819 10.315 7.409 1.00 9.03 933 TYR A CA 1
ATOM 999 C C . TYR A 1 131 ? 14.439 10.732 6.924 1.00 12.78 933 TYR A C 1
ATOM 1000 O O . TYR A 1 131 ? 13.558 11.038 7.736 1.00 11.93 933 TYR A O 1
ATOM 1009 N N . SER A 1 132 ? 14.252 10.758 5.607 1.00 11.33 934 SER A N 1
ATOM 1010 C CA . SER A 1 132 ? 12.951 11.071 5.038 1.00 12.50 934 SER A CA 1
ATOM 1011 C C . SER A 1 132 ? 12.435 9.870 4.267 1.00 10.32 934 SER A C 1
ATOM 1012 O O . SER A 1 132 ? 13.209 9.072 3.727 1.00 12.82 934 SER A O 1
ATOM 1015 N N . ARG A 1 133 ? 11.108 9.736 4.231 1.00 12.90 935 ARG A N 1
ATOM 1016 C CA . ARG A 1 133 ? 10.465 8.626 3.535 1.00 14.91 935 ARG A CA 1
ATOM 1017 C C . ARG A 1 133 ? 9.466 9.219 2.554 1.00 18.25 935 ARG A C 1
ATOM 1018 O O . ARG A 1 133 ? 8.324 9.525 2.922 1.00 17.77 935 ARG A O 1
ATOM 1026 N N . PRO A 1 134 ? 9.873 9.413 1.294 1.00 15.83 936 PRO A N 1
ATOM 1027 C CA . PRO A 1 134 ? 8.931 9.951 0.300 1.00 17.45 936 PRO A CA 1
ATOM 1028 C C . PRO A 1 134 ? 7.656 9.133 0.207 1.00 19.96 936 PRO A C 1
ATOM 1029 O O . PRO A 1 134 ? 6.570 9.697 0.022 1.00 21.28 936 PRO A O 1
ATOM 1033 N N . ASP A 1 135 ? 7.768 7.810 0.346 1.00 19.10 937 ASP A N 1
ATOM 1034 C CA . ASP A 1 135 ? 6.619 6.917 0.242 1.00 21.53 937 ASP A CA 1
ATOM 1035 C C . ASP A 1 135 ? 5.647 7.068 1.403 1.00 21.02 937 ASP A C 1
ATOM 1036 O O . ASP A 1 135 ? 4.491 6.643 1.285 1.00 22.99 937 ASP A O 1
ATOM 1041 N N . LYS A 1 136 ? 6.087 7.651 2.518 1.00 18.57 938 LYS A N 1
ATOM 1042 C CA . LYS A 1 136 ? 5.259 7.871 3.694 1.00 17.27 938 LYS A CA 1
ATOM 1043 C C . LYS A 1 136 ? 5.021 9.349 3.979 1.00 18.36 938 LYS A C 1
ATOM 1044 O O . LYS A 1 136 ? 4.282 9.677 4.910 1.00 22.30 938 LYS A O 1
ATOM 1050 N N . SER A 1 137 ? 5.653 10.239 3.222 1.00 18.22 939 SER A N 1
ATOM 1051 C CA . SER A 1 137 ? 5.505 11.685 3.366 1.00 16.04 939 SER A CA 1
ATOM 1052 C C . SER A 1 137 ? 5.954 12.205 4.731 1.00 17.64 939 SER A C 1
ATOM 1053 O O . SER A 1 137 ? 5.400 13.188 5.234 1.00 19.68 939 SER A O 1
ATOM 1056 N N . TYR A 1 138 ? 6.986 11.610 5.346 1.00 15.20 940 TYR A N 1
ATOM 1057 C CA . TYR A 1 138 ? 7.512 12.196 6.571 1.00 13.88 940 TYR A CA 1
ATOM 1058 C C . TYR A 1 138 ? 9.011 12.461 6.464 1.00 10.78 940 TYR A C 1
ATOM 1059 O O . TYR A 1 138 ? 9.724 11.862 5.653 1.00 13.78 940 TYR A O 1
ATOM 1068 N N . ARG A 1 139 ? 9.472 13.390 7.305 1.00 11.68 941 ARG A N 1
ATOM 1069 C CA . ARG A 1 139 ? 10.886 13.705 7.449 1.00 12.10 941 ARG A CA 1
ATOM 1070 C C . ARG A 1 139 ? 11.225 13.665 8.929 1.00 12.93 941 ARG A C 1
ATOM 1071 O O . ARG A 1 139 ? 10.478 14.197 9.752 1.00 12.36 941 ARG A O 1
ATOM 1079 N N . PHE A 1 140 ? 12.344 13.025 9.254 1.00 11.19 942 PHE A N 1
ATOM 1080 C CA . PHE A 1 140 ? 12.868 12.904 10.607 1.00 11.53 942 PHE A CA 1
ATOM 1081 C C . PHE A 1 140 ? 14.227 13.580 10.673 1.00 11.07 942 PHE A C 1
ATOM 1082 O O . PHE A 1 140 ? 15.062 13.390 9.787 1.00 10.56 942 PHE A O 1
ATOM 1090 N N . PHE A 1 141 ? 14.467 14.333 11.742 1.00 11.49 943 PHE A N 1
ATOM 1091 C CA . PHE A 1 141 ? 15.768 14.946 11.945 1.00 9.52 943 PHE A CA 1
ATOM 1092 C C . PHE A 1 141 ? 16.118 14.909 13.423 1.00 11.26 943 PHE A C 1
ATOM 1093 O O . PHE A 1 141 ? 15.242 15.078 14.278 1.00 10.70 943 PHE A O 1
ATOM 1101 N N . THR A 1 142 ? 17.401 14.707 13.721 1.00 10.36 944 THR A N 1
ATOM 1102 C CA . THR A 1 142 ? 17.843 14.704 15.110 1.00 11.25 944 THR A CA 1
ATOM 1103 C C . THR A 1 142 ? 19.266 15.245 15.188 1.00 9.93 944 THR A C 1
ATOM 1104 O O . THR A 1 142 ? 20.069 15.067 14.263 1.00 10.05 944 THR A O 1
ATOM 1108 N N . GLU A 1 143 ? 19.560 15.930 16.299 1.00 9.89 945 GLU A N 1
ATOM 1109 C CA . GLU A 1 143 ? 20.891 16.449 16.597 1.00 10.58 945 GLU A CA 1
ATOM 1110 C C . GLU A 1 143 ? 21.288 16.002 17.995 1.00 9.91 945 GLU A C 1
ATOM 1111 O O . GLU A 1 143 ? 20.467 16.027 18.917 1.00 9.77 945 GLU A O 1
ATOM 1117 N N . GLN A 1 144 ? 22.553 15.610 18.158 1.00 8.81 946 GLN A N 1
ATOM 1118 C CA . GLN A 1 144 ? 23.086 15.339 19.495 1.00 8.91 946 GLN A CA 1
ATOM 1119 C C . GLN A 1 144 ? 23.377 16.695 20.135 1.00 10.58 946 GLN A C 1
ATOM 1120 O O . GLN A 1 144 ? 24.348 17.368 19.779 1.00 10.33 946 GLN A O 1
ATOM 1126 N N . VAL A 1 145 ? 22.507 17.111 21.071 1.00 10.16 947 VAL A N 1
ATOM 1127 C CA . VAL A 1 145 ? 22.591 18.445 21.676 1.00 10.89 947 VAL A CA 1
ATOM 1128 C C . VAL A 1 145 ? 23.445 18.488 22.937 1.00 12.36 947 VAL A C 1
ATOM 1129 O O . VAL A 1 145 ? 23.826 19.588 23.380 1.00 14.63 947 VAL A O 1
ATOM 1133 N N . SER A 1 146 ? 23.784 17.330 23.523 1.00 10.79 948 SER A N 1
ATOM 1134 C CA . SER A 1 146 ? 24.643 17.257 24.696 1.00 11.61 948 SER A CA 1
ATOM 1135 C C . SER A 1 146 ? 25.423 15.948 24.657 1.00 11.20 948 SER A C 1
ATOM 1136 O O . SER A 1 146 ? 24.936 14.931 24.139 1.00 11.14 948 SER A O 1
ATOM 1139 N N . HIS A 1 147 ? 26.647 15.990 25.180 1.00 11.49 949 HIS A N 1
ATOM 1140 C CA . HIS A 1 147 ? 27.489 14.809 25.338 1.00 11.59 949 HIS A CA 1
ATOM 1141 C C . HIS A 1 147 ? 27.665 14.414 26.795 1.00 14.72 949 HIS A C 1
ATOM 1142 O O . HIS A 1 147 ? 27.664 13.221 27.111 1.00 12.66 949 HIS A O 1
ATOM 1149 N N . HIS A 1 148 ? 27.782 15.393 27.692 1.00 14.72 950 HIS A N 1
ATOM 1150 C CA . HIS A 1 148 ? 27.775 15.141 29.131 1.00 16.28 950 HIS A CA 1
ATOM 1151 C C . HIS A 1 148 ? 26.609 15.890 29.765 1.00 14.84 950 HIS A C 1
ATOM 1152 O O . HIS A 1 148 ? 26.725 17.073 30.050 1.00 14.90 950 HIS A O 1
ATOM 1159 N N . PRO A 1 149 ? 25.463 15.225 29.958 1.00 14.78 951 PRO A N 1
ATOM 1160 C CA . PRO A 1 149 ? 25.155 13.839 29.609 1.00 15.72 951 PRO A CA 1
ATOM 1161 C C . PRO A 1 149 ? 24.739 13.737 28.155 1.00 14.06 951 PRO A C 1
ATOM 1162 O O . PRO A 1 149 ? 24.497 14.759 27.521 1.00 12.86 951 PRO A O 1
ATOM 1166 N N . PRO A 1 150 ? 24.676 12.517 27.632 1.00 13.13 952 PRO A N 1
ATOM 1167 C CA . PRO A 1 150 ? 24.249 12.332 26.236 1.00 10.60 952 PRO A CA 1
ATOM 1168 C C . PRO A 1 150 ? 22.762 12.628 26.081 1.00 11.05 952 PRO A C 1
ATOM 1169 O O . PRO A 1 150 ? 21.914 12.008 26.736 1.00 12.06 952 PRO A O 1
ATOM 1173 N N . ILE A 1 151 ? 22.445 13.589 25.211 1.00 11.59 953 ILE A N 1
ATOM 1174 C CA . ILE A 1 151 ? 21.058 13.943 24.922 1.00 9.49 953 ILE A CA 1
ATOM 1175 C C . ILE A 1 151 ? 20.902 14.176 23.426 1.00 9.56 953 ILE A C 1
ATOM 1176 O O . ILE A 1 151 ? 21.718 14.880 22.820 1.00 10.68 953 ILE A O 1
ATOM 1181 N N . SER A 1 152 ? 19.838 13.610 22.848 1.00 10.30 954 SER A N 1
ATOM 1182 C CA . SER A 1 152 ? 19.455 13.811 21.455 1.00 10.65 954 SER A CA 1
ATOM 1183 C C . SER A 1 152 ? 18.133 14.565 21.424 1.00 9.92 954 SER A C 1
ATOM 1184 O O . SER A 1 152 ? 17.246 14.303 22.239 1.00 12.49 954 SER A O 1
ATOM 1187 N N . ALA A 1 153 ? 18.000 15.516 20.498 1.00 8.77 955 ALA A N 1
ATOM 1188 C CA . ALA A 1 153 ? 16.727 16.180 20.244 1.00 9.83 955 ALA A CA 1
ATOM 1189 C C . ALA A 1 153 ? 16.221 15.734 18.883 1.00 11.40 955 ALA A C 1
ATOM 1190 O O . ALA A 1 153 ? 17.002 15.650 17.936 1.00 10.76 955 ALA A O 1
ATOM 1192 N N . THR A 1 154 ? 14.915 15.478 18.767 1.00 10.84 956 THR A N 1
ATOM 1193 C CA . THR A 1 154 ? 14.348 15.035 17.497 1.00 10.47 956 THR A CA 1
ATOM 1194 C C . THR A 1 154 ? 13.257 15.980 17.010 1.00 10.76 956 THR A C 1
ATOM 1195 O O . THR A 1 154 ? 12.694 16.770 17.768 1.00 11.56 956 THR A O 1
ATOM 1199 N N . TRP A 1 155 ? 12.936 15.850 15.727 1.00 10.21 957 TRP A N 1
ATOM 1200 C CA . TRP A 1 155 ? 11.843 16.628 15.137 1.00 10.21 957 TRP A CA 1
ATOM 1201 C C . TRP A 1 155 ? 11.384 15.880 13.894 1.00 12.14 957 TRP A C 1
ATOM 1202 O O . TRP A 1 155 ? 12.128 15.820 12.907 1.00 12.16 957 TRP A O 1
ATOM 1213 N N . THR A 1 156 ? 10.179 15.310 13.946 1.00 11.50 958 THR A N 1
ATOM 1214 C CA . THR A 1 156 ? 9.592 14.555 12.845 1.00 11.96 958 THR A CA 1
ATOM 1215 C C . THR A 1 156 ? 8.326 15.262 12.380 1.00 13.33 958 THR A C 1
ATOM 1216 O O . THR A 1 156 ? 7.528 15.718 13.206 1.00 12.49 958 THR A O 1
ATOM 1220 N N . GLU A 1 157 ? 8.142 15.356 11.065 1.00 13.86 959 GLU A N 1
ATOM 1221 C CA . GLU A 1 157 ? 6.996 16.070 10.515 1.00 15.52 959 GLU A CA 1
ATOM 1222 C C . GLU A 1 157 ? 6.393 15.311 9.344 1.00 12.33 959 GLU A C 1
ATOM 1223 O O . GLU A 1 157 ? 7.107 14.711 8.540 1.00 13.69 959 GLU A O 1
ATOM 1229 N N . SER A 1 158 ? 5.067 15.373 9.236 1.00 14.60 960 SER A N 1
ATOM 1230 C CA . SER A 1 158 ? 4.296 14.673 8.224 1.00 13.55 960 SER A CA 1
ATOM 1231 C C . SER A 1 158 ? 3.044 15.489 7.990 1.00 14.14 960 SER A C 1
ATOM 1232 O O . SER A 1 158 ? 2.701 16.347 8.820 1.00 17.09 960 SER A O 1
ATOM 1235 N N . PRO A 1 159 ? 2.330 15.285 6.878 1.00 17.62 961 PRO A N 1
ATOM 1236 C CA . PRO A 1 159 ? 1.123 16.096 6.657 1.00 18.78 961 PRO A CA 1
ATOM 1237 C C . PRO A 1 159 ? 0.094 15.982 7.776 1.00 17.19 961 PRO A C 1
ATOM 1238 O O . PRO A 1 159 ? -0.520 16.991 8.145 1.00 18.72 961 PRO A O 1
ATOM 1242 N N . LYS A 1 160 ? -0.086 14.796 8.363 1.00 16.61 962 LYS A N 1
ATOM 1243 C CA . LYS A 1 160 ? -1.145 14.588 9.342 1.00 17.64 962 LYS A CA 1
ATOM 1244 C C . LYS A 1 160 ? -0.654 14.527 10.785 1.00 15.46 962 LYS A C 1
ATOM 1245 O O . LYS A 1 160 ? -1.479 14.468 11.699 1.00 16.57 962 LYS A O 1
ATOM 1251 N N . TRP A 1 161 ? 0.657 14.536 11.023 1.00 16.15 963 TRP A N 1
ATOM 1252 C CA . TRP A 1 161 ? 1.145 14.384 12.389 1.00 15.44 963 TRP A CA 1
ATOM 1253 C C . TRP A 1 161 ? 2.590 14.862 12.473 1.00 13.06 963 TRP A C 1
ATOM 1254 O O . TRP A 1 161 ? 3.336 14.797 11.493 1.00 14.57 963 TRP A 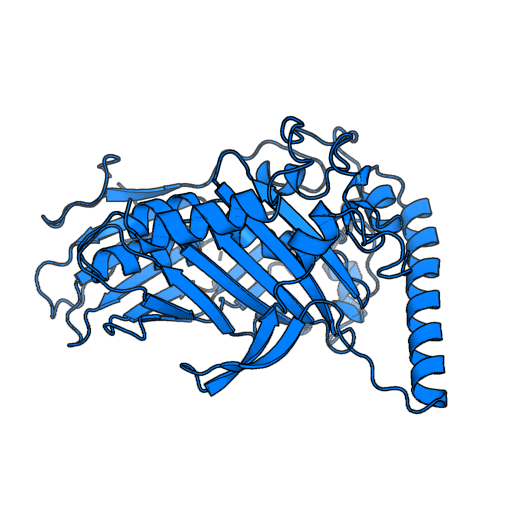O 1
ATOM 1265 N N . ASP A 1 162 ? 2.958 15.356 13.650 1.00 15.73 964 ASP A N 1
ATOM 1266 C CA . ASP A 1 162 ? 4.342 15.643 14.000 1.00 16.18 964 ASP A CA 1
ATOM 1267 C C . ASP A 1 162 ? 4.712 14.810 15.218 1.00 16.49 964 ASP A C 1
ATOM 1268 O O . ASP A 1 162 ? 3.846 14.344 15.964 1.00 15.37 964 ASP A O 1
ATOM 1273 N N . PHE A 1 163 ? 6.015 14.630 15.430 1.00 11.46 965 PHE A N 1
ATOM 1274 C CA . PHE A 1 163 ? 6.498 13.839 16.561 1.00 13.00 965 PHE A CA 1
ATOM 1275 C C . PHE A 1 163 ? 7.881 14.349 16.926 1.00 12.08 965 PHE A C 1
ATOM 1276 O O . PHE A 1 163 ? 8.800 14.275 16.107 1.00 12.45 965 PHE A O 1
ATOM 1284 N N . PHE A 1 164 ? 8.049 14.833 18.152 1.00 12.03 966 PHE A N 1
ATOM 1285 C CA . PHE A 1 164 ? 9.359 15.328 18.554 1.00 12.67 966 PHE A CA 1
ATOM 1286 C C . PHE A 1 164 ? 9.558 15.096 20.041 1.00 13.28 966 PHE A C 1
ATOM 1287 O O . PHE A 1 164 ? 8.602 14.918 20.802 1.00 13.70 966 PHE A O 1
ATOM 1295 N N . GLY A 1 165 ? 10.818 15.071 20.451 1.00 11.85 967 GLY A N 1
ATOM 1296 C CA . GLY A 1 165 ? 11.079 14.940 21.872 1.00 12.19 967 GLY A CA 1
ATOM 1297 C C . GLY A 1 165 ? 12.556 14.849 22.153 1.00 13.75 967 GLY A C 1
ATOM 1298 O O . GLY A 1 165 ? 13.401 15.018 21.266 1.00 11.49 967 GLY A O 1
ATOM 1299 N N . GLU A 1 166 ? 12.856 14.619 23.430 1.00 10.07 968 GLU A N 1
ATOM 1300 C CA . GLU A 1 166 ? 14.219 14.583 23.934 1.00 12.00 968 GLU A CA 1
ATOM 1301 C C . GLU A 1 166 ? 14.561 13.154 24.322 1.00 12.98 968 GLU A C 1
ATOM 1302 O O . GLU A 1 166 ? 13.845 12.541 25.116 1.00 10.76 968 GLU A O 1
ATOM 1308 N N . SER A 1 167 ? 15.654 12.627 23.775 1.00 9.61 969 SER A N 1
ATOM 1309 C CA . SER A 1 167 ? 16.180 11.336 24.192 1.00 9.53 969 SER A CA 1
ATOM 1310 C C . SER A 1 167 ? 17.279 11.564 25.223 1.00 10.38 969 SER A C 1
ATOM 1311 O O . SER A 1 167 ? 18.362 12.062 24.897 1.00 10.79 969 SER A O 1
ATOM 1314 N N . PHE A 1 168 ? 16.990 11.216 26.475 1.00 11.06 970 PHE A N 1
ATOM 1315 C CA . PHE A 1 168 ? 17.895 11.403 27.600 1.00 12.08 970 PHE A CA 1
ATOM 1316 C C . PHE A 1 168 ? 17.882 10.056 28.317 1.00 11.80 970 PHE A C 1
ATOM 1317 O O . PHE A 1 168 ? 17.006 9.806 29.148 1.00 13.71 970 PHE A O 1
ATOM 1325 N N . VAL A 1 169 ? 18.808 9.174 27.943 1.00 11.76 971 VAL A N 1
ATOM 1326 C CA . VAL A 1 169 ? 18.849 7.816 28.472 1.00 13.17 971 VAL A CA 1
ATOM 1327 C C . VAL A 1 169 ? 19.816 7.787 29.644 1.00 15.14 971 VAL A C 1
ATOM 1328 O O . VAL A 1 169 ? 21.010 8.078 29.482 1.00 15.86 971 VAL A O 1
ATOM 1332 N N . ASP A 1 170 ? 19.301 7.428 30.820 1.00 11.57 972 ASP A N 1
ATOM 1333 C CA . ASP A 1 170 ? 20.071 7.326 32.057 1.00 15.61 972 ASP A CA 1
ATOM 1334 C C . ASP A 1 170 ? 20.198 5.844 32.386 1.00 14.41 972 ASP A C 1
ATOM 1335 O O . ASP A 1 170 ? 19.186 5.183 32.636 1.00 16.91 972 ASP A O 1
ATOM 1340 N N . SER A 1 171 ? 21.421 5.318 32.372 1.00 15.73 973 SER A N 1
ATOM 1341 C CA . SER A 1 171 ? 21.643 3.880 32.480 1.00 15.92 973 SER A CA 1
ATOM 1342 C C . SER A 1 171 ? 22.519 3.539 33.679 1.00 17.66 973 SER A C 1
ATOM 1343 O O . SER A 1 171 ? 23.303 4.361 34.167 1.00 17.49 973 SER A O 1
ATOM 1346 N N . LYS A 1 172 ? 22.404 2.288 34.123 1.00 15.24 974 LYS A N 1
ATOM 1347 C CA . LYS A 1 172 ? 23.129 1.845 35.309 1.00 18.86 974 LYS A CA 1
ATOM 1348 C C . LYS A 1 172 ? 23.166 0.327 35.357 1.00 16.92 974 LYS A C 1
ATOM 1349 O O . LYS A 1 172 ? 22.113 -0.318 35.313 1.00 17.72 974 LYS A O 1
ATOM 1355 N N . PHE A 1 173 ? 24.367 -0.238 35.471 1.00 16.79 975 PHE A N 1
ATOM 1356 C CA . PHE A 1 173 ? 24.530 -1.664 35.727 1.00 17.35 975 PHE A CA 1
ATOM 1357 C C . PHE A 1 173 ? 24.744 -1.845 37.225 1.00 19.11 975 PHE A C 1
ATOM 1358 O O . PHE A 1 173 ? 25.736 -1.353 37.765 1.00 21.89 975 PHE A O 1
ATOM 1366 N N . ASN A 1 174 ? 23.816 -2.538 37.888 1.00 19.02 976 ASN A N 1
ATOM 1367 C CA . ASN A 1 174 ? 23.847 -2.657 39.346 1.00 20.29 976 ASN A CA 1
ATOM 1368 C C . ASN A 1 174 ? 24.485 -3.955 39.839 1.00 25.73 976 ASN A C 1
ATOM 1369 O O . ASN A 1 174 ? 24.357 -4.288 41.024 1.00 20.85 976 ASN A O 1
ATOM 1374 N N . GLY A 1 175 ? 25.190 -4.680 38.977 1.00 21.15 977 GLY A N 1
ATOM 1375 C CA . GLY A 1 175 ? 25.760 -5.957 39.338 1.00 19.67 977 GLY A CA 1
ATOM 1376 C C . GLY A 1 175 ? 24.873 -7.144 39.042 1.00 19.05 977 GLY A C 1
ATOM 1377 O O . GLY A 1 175 ? 25.360 -8.280 39.027 1.00 21.07 977 GLY A O 1
ATOM 1378 N N . ARG A 1 176 ? 23.582 -6.918 38.810 1.00 21.07 978 ARG A N 1
ATOM 1379 C CA . ARG A 1 176 ? 22.681 -7.970 38.364 1.00 23.42 978 ARG A CA 1
ATOM 1380 C C . ARG A 1 176 ? 22.040 -7.639 37.024 1.00 22.58 978 ARG A C 1
ATOM 1381 O O . ARG A 1 176 ? 22.169 -8.426 36.081 1.00 22.60 978 ARG A O 1
ATOM 1389 N N . SER A 1 177 ? 21.348 -6.504 36.911 1.00 23.44 979 SER A N 1
ATOM 1390 C CA . SER A 1 177 ? 20.672 -6.105 35.683 1.00 21.83 979 SER A CA 1
ATOM 1391 C C . SER A 1 177 ? 21.223 -4.772 35.189 1.00 18.81 979 SER A C 1
ATOM 1392 O O . SER A 1 177 ? 21.844 -4.013 35.935 1.00 18.10 979 SER A O 1
ATOM 1395 N N . PHE A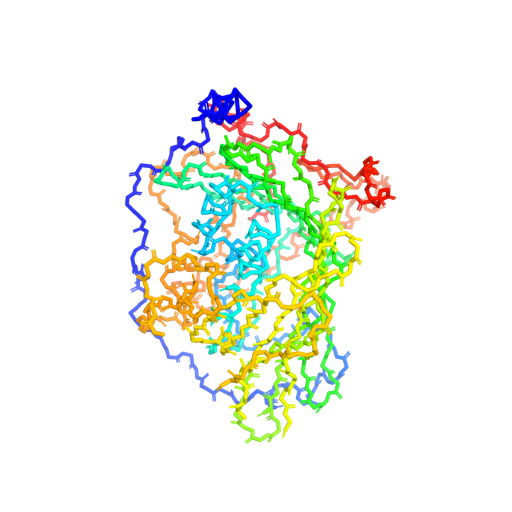 1 178 ? 21.018 -4.505 33.903 1.00 16.01 980 PHE A N 1
ATOM 1396 C CA . PHE A 1 178 ? 21.402 -3.237 33.292 1.00 12.95 980 PHE A CA 1
ATOM 1397 C C . PHE A 1 178 ? 20.115 -2.475 33.005 1.00 14.18 980 PHE A C 1
ATOM 1398 O O . PHE A 1 178 ? 19.282 -2.945 32.226 1.00 15.67 980 PHE A O 1
ATOM 1406 N N . ASP A 1 179 ? 19.939 -1.331 33.663 1.00 13.80 981 ASP A N 1
ATOM 1407 C CA . ASP A 1 179 ? 18.686 -0.590 33.653 1.00 12.69 981 ASP A CA 1
ATOM 1408 C C . ASP A 1 179 ? 18.828 0.678 32.826 1.00 14.65 981 ASP A C 1
ATOM 1409 O O . ASP A 1 179 ? 19.866 1.344 32.875 1.00 13.84 981 ASP A O 1
ATOM 1414 N N . PHE A 1 180 ? 17.768 1.020 32.089 1.00 12.85 982 PHE A N 1
ATOM 1415 C CA . PHE A 1 180 ? 17.740 2.190 31.213 1.00 12.05 982 PHE A CA 1
ATOM 1416 C C . PHE A 1 180 ? 16.454 2.961 31.447 1.00 11.94 982 PHE A C 1
ATOM 1417 O O . PHE A 1 180 ? 15.356 2.413 31.290 1.00 13.79 982 PHE A O 1
ATOM 1425 N N . LYS A 1 181 ? 16.589 4.226 31.820 1.00 12.30 983 LYS A N 1
ATOM 1426 C CA . LYS A 1 181 ? 15.442 5.104 32.000 1.00 13.65 983 LYS A CA 1
ATOM 1427 C C . LYS A 1 181 ? 15.497 6.214 30.962 1.00 11.57 983 LYS A C 1
ATOM 1428 O O . LYS A 1 181 ? 16.581 6.711 30.628 1.00 13.74 983 LYS A O 1
ATOM 1434 N N . HIS A 1 182 ? 14.331 6.576 30.446 1.00 11.49 984 HIS A N 1
ATOM 1435 C CA . HIS A 1 182 ? 14.187 7.558 29.371 1.00 12.14 984 HIS A CA 1
ATOM 1436 C C . HIS A 1 182 ? 13.511 8.783 29.967 1.00 10.74 984 HIS A C 1
ATOM 1437 O O . HIS A 1 182 ? 12.301 8.779 30.219 1.00 12.66 984 HIS A O 1
ATOM 1444 N N . LEU A 1 183 ? 14.304 9.824 30.205 1.00 12.21 985 LEU A N 1
ATOM 1445 C CA . LEU A 1 183 ? 13.869 10.937 31.037 1.00 14.03 985 LEU A CA 1
ATOM 1446 C C . LEU A 1 183 ? 13.162 12.046 30.265 1.00 16.72 985 LEU A C 1
ATOM 1447 O O . LEU A 1 183 ? 12.526 12.904 30.889 1.00 16.60 985 LEU A O 1
ATOM 1452 N N . GLY A 1 184 ? 13.260 12.068 28.935 1.00 12.61 986 GLY A N 1
ATOM 1453 C CA . GLY A 1 184 ? 12.698 13.161 28.176 1.00 12.45 986 GLY A CA 1
ATOM 1454 C C . GLY A 1 184 ? 11.208 12.994 27.874 1.00 11.84 986 GLY A C 1
ATOM 1455 O O . GLY A 1 184 ? 10.660 11.896 27.828 1.00 14.33 986 GLY A O 1
ATOM 1456 N N . LEU A 1 185 ? 10.541 14.125 27.638 1.00 11.35 987 LEU A N 1
ATOM 1457 C CA . LEU A 1 185 ? 9.138 14.130 27.256 1.00 13.85 987 LEU A CA 1
ATOM 1458 C C . LEU A 1 185 ? 8.996 14.073 25.737 1.00 11.33 987 LEU A C 1
ATOM 1459 O O . LEU A 1 185 ? 9.774 14.691 25.000 1.00 12.53 987 LEU A O 1
ATOM 1464 N N . TRP A 1 186 ? 8.001 13.3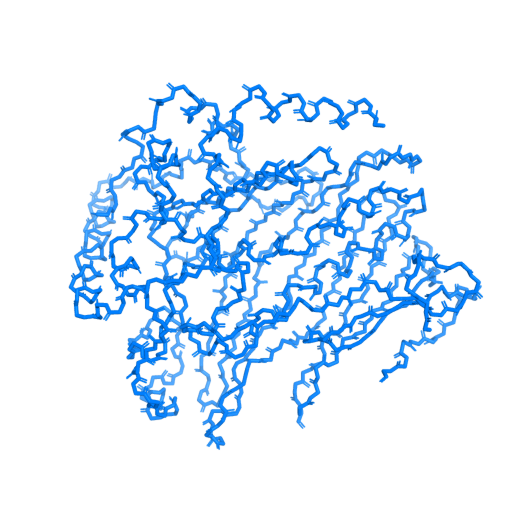25 25.278 1.00 11.21 988 TRP A N 1
ATOM 1465 C CA . TRP A 1 186 ? 7.718 13.158 23.857 1.00 12.29 988 TRP A CA 1
ATOM 1466 C C . TRP A 1 186 ? 6.390 13.816 23.494 1.00 14.69 988 TRP A C 1
ATOM 1467 O O . TRP A 1 186 ? 5.425 13.762 24.264 1.00 15.75 988 TRP A O 1
ATOM 1478 N N . TYR A 1 187 ? 6.358 14.448 22.323 1.00 11.46 989 TYR A N 1
ATOM 1479 C CA . TYR A 1 187 ? 5.247 15.287 21.884 1.00 12.64 989 TYR A CA 1
ATOM 1480 C C . TYR A 1 187 ? 4.746 14.760 20.557 1.00 12.80 989 TYR A C 1
ATOM 1481 O O . TYR A 1 187 ? 5.499 14.737 19.576 1.00 14.50 989 TYR A O 1
ATOM 1490 N N . LEU A 1 188 ? 3.471 14.393 20.493 1.00 12.40 990 LEU A N 1
ATOM 1491 C CA . LEU A 1 188 ? 2.906 13.830 19.278 1.00 12.39 990 LEU A CA 1
ATOM 1492 C C . LEU A 1 188 ? 1.682 14.656 18.909 1.00 16.39 990 LEU A C 1
ATOM 1493 O O . LEU A 1 188 ? 0.730 14.736 19.692 1.00 15.55 990 LEU A O 1
ATOM 1498 N N . THR A 1 189 ? 1.747 15.320 17.757 1.00 15.26 991 THR A N 1
ATOM 1499 C CA . THR A 1 189 ? 0.696 16.214 17.291 1.00 17.04 991 THR A CA 1
ATOM 1500 C C . THR A 1 189 ? -0.071 15.525 16.175 1.00 16.34 991 THR A C 1
ATOM 1501 O O . THR A 1 189 ? 0.534 15.017 15.227 1.00 16.06 991 THR A O 1
ATOM 1505 N N . ILE A 1 190 ? -1.402 15.507 16.280 1.00 17.39 992 ILE A N 1
ATOM 1506 C CA . ILE A 1 190 ? -2.253 14.938 15.242 1.00 16.73 992 ILE A CA 1
ATOM 1507 C C . ILE A 1 190 ? -3.075 16.067 14.640 1.00 16.03 992 ILE A C 1
ATOM 1508 O O . ILE A 1 190 ? -3.611 16.900 15.375 1.00 19.59 992 ILE A O 1
ATOM 1513 N N . ARG A 1 191 ? -3.146 16.100 13.308 1.00 18.75 993 ARG A N 1
ATOM 1514 C CA . ARG A 1 191 ? -4.076 16.959 12.572 1.00 19.20 993 ARG A CA 1
ATOM 1515 C C . ARG A 1 191 ? -5.203 16.082 12.033 1.00 17.78 993 ARG A C 1
ATOM 1516 O O . ARG A 1 191 ? -5.055 15.477 10.962 1.00 18.61 993 ARG A O 1
ATOM 1524 N N . PRO A 1 192 ? -6.343 15.992 12.724 1.00 21.84 994 PRO A N 1
ATOM 1525 C CA . PRO A 1 192 ? -7.347 14.980 12.367 1.00 22.37 994 PRO A CA 1
ATOM 1526 C C . PRO A 1 192 ? -8.028 15.277 11.043 1.00 25.10 994 PRO A C 1
ATOM 1527 O O . PRO A 1 192 ? -8.203 16.433 10.650 1.00 25.32 994 PRO A O 1
ATOM 1531 N N . ASP A 1 193 ? -8.437 14.202 10.363 1.00 23.74 995 ASP A N 1
ATOM 1532 C CA . ASP A 1 193 ? -9.159 14.357 9.105 1.00 26.67 995 ASP A CA 1
ATOM 1533 C C . ASP A 1 193 ? -10.478 15.087 9.310 1.00 28.41 995 ASP A C 1
ATOM 1534 O O . ASP A 1 193 ? -10.960 15.760 8.393 1.00 30.76 995 ASP A O 1
ATOM 1539 N N . SER A 1 194 ? -11.067 14.973 10.496 1.00 28.09 996 SER A N 1
ATOM 1540 C CA . SER A 1 194 ? -12.340 15.622 10.773 1.00 29.75 996 SER A CA 1
ATOM 1541 C C . SER A 1 194 ? -12.586 15.621 12.272 1.00 29.62 996 SER A C 1
ATOM 1542 O O . SER A 1 194 ? -12.002 14.828 13.021 1.00 27.02 996 SER A O 1
ATOM 1545 N N . ASN A 1 195 ? -13.478 16.516 12.697 1.00 32.42 997 ASN A N 1
ATOM 1546 C CA . ASN A 1 195 ? -13.963 16.567 14.073 1.00 32.97 997 ASN A CA 1
ATOM 1547 C C . ASN A 1 195 ? -12.806 16.708 15.062 1.00 36.53 997 ASN A C 1
ATOM 1548 O O . ASN A 1 195 ? -12.579 15.858 15.927 1.00 38.13 997 ASN A O 1
ATOM 1553 N N . GLY A 1 196 ? -12.076 17.806 14.922 1.00 33.20 998 GLY A N 1
ATOM 1554 C CA . GLY A 1 196 ? -11.033 18.118 15.874 1.00 30.39 998 GLY A CA 1
ATOM 1555 C C . GLY A 1 196 ? -9.997 19.072 15.324 1.00 28.21 998 GLY A C 1
ATOM 1556 O O . GLY A 1 196 ? -9.539 18.924 14.185 1.00 27.61 998 GLY A O 1
ATOM 1557 N N . LYS A 1 197 ? -9.657 20.082 16.117 1.00 30.67 999 LYS A N 1
ATOM 1558 C CA . LYS A 1 197 ? -8.526 20.935 15.805 1.00 26.86 999 LYS A CA 1
ATOM 1559 C C . LYS A 1 197 ? -7.235 20.155 16.032 1.00 29.69 999 LYS A C 1
ATOM 1560 O O . LYS A 1 197 ? -7.232 19.087 16.649 1.00 27.70 999 LYS A O 1
ATOM 1566 N N . GLU A 1 198 ? -6.135 20.692 15.510 1.00 27.64 1000 GLU A N 1
ATOM 1567 C CA . GLU A 1 198 ? -4.823 20.122 15.805 1.00 24.36 1000 GLU A CA 1
ATOM 1568 C C . GLU A 1 198 ? -4.696 19.876 17.303 1.00 22.05 1000 GLU A C 1
ATOM 1569 O O . GLU A 1 198 ? -5.046 20.734 18.119 1.00 24.21 1000 GLU A O 1
ATOM 1575 N N . GLU A 1 199 ? -4.210 18.687 17.672 1.00 21.04 1001 GLU A N 1
ATOM 1576 C CA . GLU A 1 199 ? -4.187 18.261 19.065 1.00 16.97 1001 GLU A CA 1
ATOM 1577 C C . GLU A 1 199 ? -2.811 17.717 19.435 1.00 18.43 1001 GLU A C 1
ATOM 1578 O O . GLU A 1 199 ? -2.099 17.168 18.592 1.00 20.03 1001 GLU A O 1
ATOM 1584 N N . LEU A 1 200 ? -2.457 17.866 20.708 1.00 16.73 1002 LEU A N 1
ATOM 1585 C CA . LEU A 1 200 ? -1.147 17.479 21.224 1.00 17.00 1002 LEU A CA 1
ATOM 1586 C C . LEU A 1 200 ? -1.278 16.358 22.242 1.00 18.63 1002 LEU A C 1
ATOM 1587 O O . LEU A 1 200 ? -1.983 16.507 23.244 1.00 18.30 1002 LEU A O 1
ATOM 1592 N N . TYR A 1 201 ? -0.554 15.261 22.012 1.00 16.23 1003 TYR A N 1
ATOM 1593 C CA . TYR A 1 201 ? -0.388 14.192 22.986 1.00 15.54 1003 TYR A CA 1
ATOM 1594 C C . TYR A 1 201 ? 1.026 14.257 23.553 1.00 16.77 1003 TYR A C 1
ATOM 1595 O O . TYR A 1 201 ? 1.975 14.540 22.818 1.00 14.36 1003 TYR A O 1
ATOM 1604 N N . THR A 1 202 ? 1.180 14.006 24.852 1.00 13.70 1004 THR A N 1
ATOM 1605 C CA . THR A 1 202 ? 2.517 13.882 25.432 1.00 14.07 1004 THR A CA 1
ATOM 1606 C C . THR A 1 202 ? 2.610 12.642 26.314 1.00 16.20 1004 THR A C 1
ATOM 1607 O O . THR A 1 202 ? 1.609 12.181 26.878 1.00 15.82 1004 THR A O 1
ATOM 1611 N N . TYR A 1 203 ? 3.828 12.108 26.433 1.00 13.98 1005 TYR A N 1
ATOM 1612 C CA . TYR A 1 203 ? 4.094 10.916 27.239 1.00 14.71 1005 TYR A CA 1
ATOM 1613 C C . TYR A 1 203 ? 5.597 10.749 27.395 1.00 13.81 1005 TYR A C 1
ATOM 1614 O O . TYR A 1 203 ? 6.390 11.405 26.712 1.00 13.98 1005 TYR A O 1
ATOM 1623 N N . LYS A 1 204 ? 5.986 9.860 28.318 1.00 13.33 1006 LYS A N 1
ATOM 1624 C CA . LYS A 1 204 ? 7.361 9.397 28.452 1.00 14.22 1006 LYS A CA 1
ATOM 1625 C C . LYS A 1 204 ? 7.442 7.905 28.163 1.00 16.83 1006 LYS A C 1
ATOM 1626 O O . LYS A 1 204 ? 6.511 7.144 28.444 1.00 18.89 1006 LYS A O 1
ATOM 1632 N N . LYS A 1 205 ? 8.576 7.487 27.617 1.00 11.84 1007 LYS A N 1
ATOM 1633 C CA . LYS A 1 205 ? 8.775 6.117 27.187 1.00 11.41 1007 LYS A CA 1
ATOM 1634 C C . LYS A 1 205 ? 9.025 5.192 28.374 1.00 12.76 1007 LYS A C 1
ATOM 1635 O O . LYS A 1 205 ? 9.481 5.627 29.434 1.00 12.73 1007 LYS A O 1
ATOM 1641 N N . PRO A 1 206 ? 8.740 3.904 28.215 1.00 13.53 1008 PRO A N 1
ATOM 1642 C CA . PRO A 1 206 ? 8.972 2.951 29.309 1.00 13.59 1008 PRO A CA 1
ATOM 1643 C C . PRO A 1 206 ? 10.461 2.726 29.541 1.00 13.65 1008 PRO A C 1
ATOM 1644 O O . PRO A 1 206 ? 11.317 3.082 28.731 1.00 14.03 1008 PRO A O 1
ATOM 1648 N N . ASN A 1 207 ? 10.767 2.124 30.687 1.00 12.71 1009 ASN A N 1
ATOM 1649 C CA . ASN A 1 207 ? 12.126 1.700 30.977 1.00 12.23 1009 ASN A CA 1
ATOM 1650 C C . ASN A 1 207 ? 12.489 0.438 30.196 1.00 12.23 1009 ASN A C 1
ATOM 1651 O O . ASN A 1 207 ? 11.626 -0.325 29.761 1.00 12.19 1009 ASN A O 1
ATOM 1656 N N . ASN A 1 208 ? 13.791 0.215 30.028 1.00 11.80 1010 ASN A N 1
ATOM 1657 C CA . ASN A 1 208 ? 14.279 -1.057 29.514 1.00 12.30 1010 ASN A CA 1
ATOM 1658 C C . ASN A 1 208 ? 15.322 -1.608 30.470 1.00 13.30 1010 ASN A C 1
ATOM 1659 O O . ASN A 1 208 ? 15.936 -0.874 31.243 1.00 13.10 1010 ASN A O 1
ATOM 1664 N N . GLN A 1 209 ? 15.530 -2.917 30.412 1.00 13.11 1011 GLN A N 1
ATOM 1665 C CA . GLN A 1 209 ? 16.612 -3.495 31.187 1.00 14.25 1011 GLN A CA 1
ATOM 1666 C C . GLN A 1 209 ? 17.141 -4.713 30.458 1.00 15.60 1011 GLN A C 1
ATOM 1667 O O . GLN A 1 209 ? 16.422 -5.361 29.693 1.00 15.24 1011 GLN A O 1
ATOM 1673 N N . VAL A 1 210 ? 18.410 -5.017 30.698 1.00 12.69 1012 VAL A N 1
ATOM 1674 C CA . VAL A 1 210 ? 18.984 -6.289 30.275 1.00 13.38 1012 VAL A CA 1
ATOM 1675 C C . VAL A 1 210 ? 19.001 -7.185 31.501 1.00 16.09 1012 VAL A C 1
ATOM 1676 O O . VAL A 1 210 ? 19.607 -6.833 32.517 1.00 15.66 1012 VAL A O 1
ATOM 1680 N N . VAL A 1 211 ? 18.281 -8.306 31.425 1.00 15.18 1013 VAL A N 1
ATOM 1681 C CA . VAL A 1 211 ? 18.263 -9.303 32.493 1.00 15.19 1013 VAL A CA 1
ATOM 1682 C C . VAL A 1 211 ? 18.792 -10.625 31.946 1.00 16.83 1013 VAL A C 1
ATOM 1683 O O . VAL A 1 211 ? 19.187 -10.716 30.782 1.00 17.09 1013 VAL A O 1
ATOM 1687 N N . GLY A 1 212 ? 18.819 -11.661 32.788 1.00 18.91 1014 GLY A N 1
ATOM 1688 C CA . GLY A 1 212 ? 19.410 -12.917 32.369 1.00 18.33 1014 GLY A CA 1
ATOM 1689 C C . GLY A 1 212 ? 20.919 -12.912 32.287 1.00 18.35 1014 GLY A C 1
ATOM 1690 O O . GLY A 1 212 ? 21.498 -13.837 31.715 1.00 18.60 1014 GLY A O 1
ATOM 1691 N N . ILE A 1 213 ? 21.574 -11.885 32.828 1.00 16.97 1015 ILE A N 1
ATOM 1692 C CA . ILE A 1 213 ? 23.019 -11.750 32.678 1.00 17.41 1015 ILE A CA 1
ATOM 1693 C C . ILE A 1 213 ? 23.739 -12.809 33.505 1.00 18.22 1015 ILE A C 1
ATOM 1694 O O . ILE A 1 213 ? 24.649 -13.494 33.018 1.00 17.88 1015 ILE A O 1
ATOM 1699 N N . LEU A 1 214 ? 23.335 -12.965 34.768 1.00 22.64 1016 LEU A N 1
ATOM 1700 C CA . LEU A 1 214 ? 23.932 -13.989 35.621 1.00 24.63 1016 LEU A CA 1
ATOM 1701 C C . LEU A 1 214 ? 23.594 -15.387 35.127 1.00 26.17 1016 LEU A C 1
ATOM 1702 O O . LEU A 1 214 ? 24.421 -16.301 35.234 1.00 26.89 1016 LEU A O 1
ATOM 1707 N N . LEU A 1 215 ? 22.377 -15.577 34.605 1.00 26.05 1017 LEU A N 1
ATOM 1708 C CA . LEU A 1 215 ? 21.951 -16.855 34.045 1.00 25.21 1017 LEU A CA 1
ATOM 1709 C C . LEU A 1 215 ? 22.694 -17.230 32.771 1.00 24.83 1017 LEU A C 1
ATOM 1710 O O . LEU A 1 215 ? 22.604 -18.385 32.345 1.00 28.52 1017 LEU A O 1
ATOM 1715 N N . GLY A 1 216 ? 23.422 -16.300 32.153 1.00 22.03 1018 GLY A N 1
ATOM 1716 C CA . GLY A 1 216 ? 24.107 -16.590 30.914 1.00 22.07 1018 GLY A CA 1
ATOM 1717 C C . GLY A 1 216 ? 23.243 -16.503 29.675 1.00 20.82 1018 GLY A C 1
ATOM 1718 O O . GLY A 1 216 ? 23.633 -17.020 28.621 1.00 22.39 1018 GLY A O 1
ATOM 1719 N N . ASN A 1 217 ? 22.091 -15.845 29.758 1.00 17.96 1019 ASN A N 1
ATOM 1720 C CA . ASN A 1 217 ? 21.188 -15.697 28.615 1.00 20.29 1019 ASN A CA 1
ATOM 1721 C C . ASN A 1 217 ? 20.579 -14.302 28.640 1.00 18.52 1019 ASN A C 1
ATOM 1722 O O . ASN A 1 217 ? 19.401 -14.121 28.970 1.00 18.14 1019 ASN A O 1
ATOM 1727 N N . PRO A 1 218 ? 21.359 -13.283 28.289 1.00 18.24 1020 PRO A N 1
ATOM 1728 C CA . PRO A 1 218 ? 20.865 -11.904 28.382 1.00 16.79 1020 PRO A CA 1
ATOM 1729 C C . PRO A 1 218 ? 19.661 -11.672 27.482 1.00 16.92 1020 PRO A C 1
ATOM 1730 O O . PRO A 1 218 ? 19.624 -12.119 26.335 1.00 19.96 1020 PRO A O 1
ATOM 1734 N N . GLN A 1 219 ? 18.694 -10.925 28.009 1.00 14.75 1021 GLN A N 1
ATOM 1735 C CA . GLN A 1 219 ? 17.436 -10.650 27.329 1.00 17.19 1021 GLN A CA 1
ATOM 1736 C C . GLN A 1 219 ? 17.057 -9.192 27.552 1.00 13.53 1021 GLN A C 1
ATOM 1737 O O . GLN A 1 219 ? 17.197 -8.669 28.659 1.00 15.41 1021 GLN A O 1
ATOM 1743 N N . VAL A 1 220 ? 16.584 -8.537 26.494 1.00 14.95 1022 VAL A N 1
ATOM 1744 C CA . VAL A 1 220 ? 16.073 -7.175 26.612 1.00 15.06 1022 VAL A CA 1
ATOM 1745 C C . VAL A 1 220 ? 14.625 -7.224 27.084 1.00 15.97 1022 VAL A C 1
ATOM 1746 O O . VAL A 1 220 ? 13.776 -7.888 26.474 1.00 18.18 1022 VAL A O 1
ATOM 1750 N N . ASP A 1 221 ? 14.333 -6.500 28.154 1.00 14.31 1023 ASP A N 1
ATOM 1751 C CA . ASP A 1 221 ? 12.989 -6.389 28.700 1.00 15.87 1023 ASP A CA 1
ATOM 1752 C C . ASP A 1 221 ? 12.602 -4.920 28.749 1.00 16.70 1023 ASP A C 1
ATOM 1753 O O . ASP A 1 221 ? 13.423 -4.059 29.076 1.00 20.56 1023 ASP A O 1
ATOM 1758 N N . ASN A 1 222 ? 11.359 -4.634 28.417 1.00 14.86 1024 ASN A N 1
ATOM 1759 C CA . ASN A 1 222 ? 10.811 -3.298 28.561 1.00 14.63 1024 ASN A CA 1
ATOM 1760 C C . ASN A 1 222 ? 9.708 -3.347 29.608 1.00 15.56 1024 ASN A C 1
ATOM 1761 O O . ASN A 1 222 ? 8.915 -4.289 29.637 1.00 17.68 1024 ASN A O 1
ATOM 1766 N N . TYR A 1 223 ? 9.692 -2.367 30.504 1.00 15.82 1025 TYR A N 1
ATOM 1767 C CA . TYR A 1 223 ? 8.805 -2.457 31.655 1.00 18.60 1025 TYR A CA 1
ATOM 1768 C C . TYR A 1 223 ? 8.427 -1.062 32.126 1.00 16.90 1025 TYR A C 1
ATOM 1769 O O . TYR A 1 223 ? 9.116 -0.082 31.843 1.00 15.29 1025 TYR A O 1
ATOM 1778 N N . GLY A 1 224 ? 7.338 -0.995 32.881 1.00 21.03 1026 GLY A N 1
ATOM 1779 C CA . GLY A 1 224 ? 6.912 0.233 33.517 1.00 22.04 1026 GLY A CA 1
ATOM 1780 C C . GLY A 1 224 ? 5.586 0.734 32.976 1.00 18.08 1026 GLY A C 1
ATOM 1781 O O . GLY A 1 224 ? 5.010 0.196 32.033 1.00 20.43 1026 GLY A O 1
ATOM 1782 N N . ASP A 1 225 ? 5.100 1.783 33.623 1.00 21.43 1027 ASP A N 1
ATOM 1783 C CA . ASP A 1 225 ? 3.840 2.396 33.249 1.00 17.45 1027 ASP A CA 1
ATOM 1784 C C . ASP A 1 225 ? 4.081 3.636 32.399 1.00 20.76 1027 ASP A C 1
ATOM 1785 O O . ASP A 1 225 ? 5.038 4.383 32.622 1.00 23.15 1027 ASP A O 1
ATOM 1790 N N . VAL A 1 226 ? 3.200 3.843 31.426 1.00 16.36 1028 VAL A N 1
ATOM 1791 C CA . VAL A 1 226 ? 3.235 4.993 30.537 1.00 16.57 1028 VAL A CA 1
ATOM 1792 C C . VAL A 1 226 ? 1.865 5.652 30.575 1.00 17.35 1028 VAL A C 1
ATOM 1793 O O . VAL A 1 226 ? 0.842 4.962 30.556 1.00 18.13 1028 VAL A O 1
ATOM 1797 N N . LYS A 1 227 ? 1.840 6.981 30.630 1.00 17.44 1029 LYS A N 1
ATOM 1798 C CA . LYS A 1 227 ? 0.591 7.726 30.571 1.00 15.93 1029 LYS A CA 1
ATOM 1799 C C . LYS A 1 227 ? 0.651 8.715 29.418 1.00 15.54 1029 LYS A C 1
ATOM 1800 O O . LYS A 1 227 ? 1.588 9.512 29.328 1.00 17.75 1029 LYS A O 1
ATOM 1806 N N . ILE A 1 228 ? -0.337 8.643 28.531 1.00 14.30 1030 ILE A N 1
ATOM 1807 C CA . ILE A 1 228 ? -0.458 9.560 27.406 1.00 15.29 1030 ILE A CA 1
ATOM 1808 C C . ILE A 1 228 ? -1.658 10.454 27.668 1.00 16.50 1030 ILE A C 1
ATOM 1809 O O . ILE A 1 228 ? -2.748 9.960 27.988 1.00 17.65 1030 ILE A O 1
ATOM 1814 N N . VAL A 1 229 ? -1.469 11.760 27.521 1.00 17.81 1031 VAL A N 1
ATOM 1815 C CA . VAL A 1 229 ? -2.558 12.708 27.728 1.00 19.13 1031 VAL A CA 1
ATOM 1816 C C . VAL A 1 229 ? -2.766 13.519 26.459 1.00 19.31 1031 VAL A C 1
ATOM 1817 O O . VAL A 1 229 ? -1.804 13.962 25.818 1.00 18.63 1031 VAL A O 1
ATOM 1821 N N . ASN A 1 230 ? -4.032 13.693 26.083 1.00 16.79 1032 ASN A N 1
ATOM 1822 C CA . ASN A 1 230 ? -4.399 14.598 25.003 1.00 19.14 1032 ASN A CA 1
ATOM 1823 C C . ASN A 1 230 ? -4.691 15.949 25.635 1.00 22.16 1032 ASN A C 1
ATOM 1824 O O . ASN A 1 230 ? -5.697 16.104 26.336 1.00 22.95 1032 ASN A O 1
ATOM 1829 N N . HIS A 1 231 ? -3.808 16.921 25.408 1.00 18.35 1033 HIS A N 1
ATOM 1830 C CA . HIS A 1 231 ? -3.939 18.197 26.098 1.00 21.02 1033 HIS A CA 1
ATOM 1831 C C . HIS A 1 231 ? -5.129 19.003 25.613 1.00 22.45 1033 HIS A C 1
ATOM 1832 O O . HIS A 1 231 ? -5.510 19.976 26.273 1.00 29.76 1033 HIS A O 1
ATOM 1839 N N . ASN A 1 232 ? -5.725 18.620 24.493 1.00 24.35 1034 ASN A N 1
ATOM 1840 C CA . ASN A 1 232 ? -6.824 19.383 23.935 1.00 26.11 1034 ASN A CA 1
ATOM 1841 C C . ASN A 1 232 ? -8.194 18.859 24.346 1.00 30.35 1034 ASN A C 1
ATOM 1842 O O . ASN A 1 232 ? -9.127 19.662 24.461 1.00 28.06 1034 ASN A O 1
ATOM 1847 N N . THR A 1 233 ? -8.348 17.561 24.627 1.00 23.79 1035 THR A N 1
ATOM 1848 C CA . THR A 1 233 ? -9.720 17.030 24.734 1.00 26.33 1035 THR A CA 1
ATOM 1849 C C . THR A 1 233 ? -10.403 16.823 26.120 1.00 33.51 1035 THR A C 1
ATOM 1850 O O . THR A 1 233 ? -11.596 17.108 26.214 1.00 42.37 1035 THR A O 1
ATOM 1854 N N . GLY A 1 234 ? -9.758 16.336 27.182 1.00 36.29 1036 GLY A N 1
ATOM 1855 C CA . GLY A 1 234 ? -8.431 15.762 27.221 1.00 24.31 1036 GLY A CA 1
ATOM 1856 C C . GLY A 1 234 ? -8.515 14.304 27.690 1.00 24.20 1036 GLY A C 1
ATOM 1857 O O . GLY A 1 234 ? -8.500 13.973 28.885 1.00 23.76 1036 GLY A O 1
ATOM 1858 N N . ASP A 1 235 ? -8.646 13.429 26.706 1.00 24.26 1037 ASP A N 1
ATOM 1859 C CA . ASP A 1 235 ? -8.578 11.993 26.916 1.00 19.35 1037 ASP A CA 1
ATOM 1860 C C . ASP A 1 235 ? -7.207 11.591 27.472 1.00 21.71 1037 ASP A C 1
ATOM 1861 O O . ASP A 1 235 ? -6.232 12.345 27.406 1.00 22.67 1037 ASP A O 1
ATOM 1866 N N . TYR A 1 236 ? -7.132 10.386 28.038 1.00 16.98 1038 TYR A N 1
ATOM 1867 C CA . TYR A 1 236 ? -5.849 9.901 28.534 1.00 19.93 1038 TYR A CA 1
ATOM 1868 C C . TYR A 1 236 ? -5.818 8.381 28.471 1.00 20.62 1038 TYR A C 1
ATOM 1869 O O . TYR A 1 236 ? -6.854 7.716 28.426 1.00 20.56 1038 TYR A O 1
ATOM 1878 N N . CYS A 1 237 ? -4.603 7.837 28.465 1.00 19.20 1039 CYS A N 1
ATOM 1879 C CA . CYS A 1 237 ? -4.413 6.402 28.309 1.00 17.20 1039 CYS A CA 1
ATOM 1880 C C . CYS A 1 237 ? -3.331 5.937 29.268 1.00 16.60 1039 CYS A C 1
ATOM 1881 O O . CYS A 1 237 ? -2.286 6.580 29.381 1.00 18.11 1039 CYS A O 1
ATOM 1884 N N . MET A 1 238 ? -3.593 4.831 29.961 1.00 17.39 1040 MET A N 1
ATOM 1885 C CA . MET A 1 238 ? -2.626 4.178 30.832 1.00 18.81 1040 MET A CA 1
ATOM 1886 C C . MET A 1 238 ? -2.124 2.916 30.147 1.00 18.09 1040 MET A C 1
ATOM 1887 O O . MET A 1 238 ? -2.932 2.093 29.698 1.00 18.88 1040 MET A O 1
ATOM 1892 N N . ILE A 1 239 ? -0.796 2.774 30.047 1.00 17.30 1041 ILE A N 1
ATOM 1893 C CA . ILE A 1 239 ? -0.158 1.609 29.446 1.00 17.57 1041 ILE A CA 1
ATOM 1894 C C . ILE A 1 239 ? 0.726 0.926 30.475 1.00 17.23 1041 ILE A C 1
ATOM 1895 O O . ILE A 1 239 ? 1.477 1.586 31.200 1.00 18.48 1041 ILE A O 1
ATOM 1900 N N . HIS A 1 240 ? 0.678 -0.401 30.505 1.00 17.89 1042 HIS A N 1
ATOM 1901 C CA . HIS A 1 240 ? 1.437 -1.165 31.489 1.00 19.96 1042 HIS A CA 1
ATOM 1902 C C . HIS A 1 240 ? 2.299 -2.188 30.762 1.00 19.06 1042 HIS A C 1
ATOM 1903 O O . HIS A 1 240 ? 1.775 -3.165 30.221 1.00 20.11 1042 HIS A O 1
ATOM 1910 N N . PHE A 1 241 ? 3.614 -1.935 30.721 1.00 18.59 1043 PHE A N 1
ATOM 1911 C CA . PHE A 1 241 ? 4.600 -2.917 30.274 1.00 18.60 1043 PHE A CA 1
ATOM 1912 C C . PHE A 1 241 ? 4.991 -3.761 31.476 1.00 20.02 1043 PHE A C 1
ATOM 1913 O O . PHE A 1 241 ? 5.603 -3.255 32.425 1.00 20.06 1043 PHE A O 1
ATOM 1921 N N . LYS A 1 242 ? 4.659 -5.045 31.434 1.00 22.64 1044 LYS A N 1
ATOM 1922 C CA . LYS A 1 242 ? 4.968 -5.917 32.555 1.00 25.55 1044 LYS A CA 1
ATOM 1923 C C . LYS A 1 242 ? 6.461 -6.221 32.592 1.00 30.50 1044 LYS A C 1
ATOM 1924 O O . LYS A 1 242 ? 7.085 -6.480 31.559 1.00 33.90 1044 LYS A O 1
ATOM 1930 N N . ALA A 1 243 ? 7.041 -6.151 33.788 1.00 29.61 1045 ALA A N 1
ATOM 1931 C CA . ALA A 1 243 ? 8.449 -6.474 33.977 1.00 32.38 1045 ALA A CA 1
ATOM 1932 C C . ALA A 1 243 ? 8.642 -7.982 34.068 1.00 36.36 1045 ALA A C 1
ATOM 1933 O O . ALA A 1 243 ? 7.759 -8.715 34.520 1.00 37.12 1045 ALA A O 1
ATOM 1935 N N . ARG A 1 244 ? 9.812 -8.448 33.633 1.00 37.67 1046 ARG A N 1
ATOM 1936 C CA . ARG A 1 244 ? 10.098 -9.874 33.708 1.00 36.77 1046 ARG A CA 1
ATOM 1937 C C . ARG A 1 244 ? 10.151 -10.317 35.164 1.00 33.12 1046 ARG A C 1
ATOM 1938 O O . ARG A 1 244 ? 10.771 -9.663 36.008 1.00 33.67 1046 ARG A O 1
ATOM 1946 N N . GLY A 1 245 ? 9.491 -11.432 35.453 1.00 32.84 1047 GLY A N 1
ATOM 1947 C CA . GLY A 1 245 ? 9.526 -12.010 36.783 1.00 37.66 1047 GLY A CA 1
ATOM 1948 C C . GLY A 1 245 ? 10.160 -13.387 36.820 1.00 42.97 1047 GLY A C 1
ATOM 1949 O O . GLY A 1 245 ? 9.489 -14.383 37.100 1.00 41.81 1047 GLY A O 1
ATOM 1950 N N . SER A 1 250 ? 9.654 -15.208 30.794 1.00 43.33 1052 SER A N 1
ATOM 1951 C CA . SER A 1 250 ? 9.506 -14.862 29.385 1.00 45.49 1052 SER A CA 1
ATOM 1952 C C . SER A 1 250 ? 8.089 -14.402 29.067 1.00 44.43 1052 SER A C 1
ATOM 1953 O O . SER A 1 250 ? 7.384 -15.027 28.271 1.00 50.15 1052 SER A O 1
ATOM 1956 N N . ALA A 1 251 ? 7.683 -13.306 29.699 1.00 44.21 1053 ALA A N 1
ATOM 1957 C CA . ALA A 1 251 ? 6.406 -12.658 29.437 1.00 39.90 1053 ALA A CA 1
ATOM 1958 C C . ALA A 1 251 ? 6.674 -11.301 28.798 1.00 41.62 1053 ALA A C 1
ATOM 1959 O O . ALA A 1 251 ? 7.368 -10.459 29.381 1.00 44.18 1053 ALA A O 1
ATOM 1961 N N . TYR A 1 252 ? 6.121 -11.094 27.607 1.00 35.94 1054 TYR A N 1
ATOM 1962 C CA . TYR A 1 252 ? 6.278 -9.861 26.842 1.00 27.16 1054 TYR A CA 1
ATOM 1963 C C . TYR A 1 252 ? 5.000 -9.032 26.890 1.00 22.06 1054 TYR A C 1
ATOM 1964 O O . TYR A 1 252 ? 4.625 -8.372 25.927 1.00 17.88 1054 TYR A O 1
ATOM 1973 N N . GLU A 1 253 ? 4.313 -9.060 28.026 1.00 24.42 1055 GLU A N 1
ATOM 1974 C CA . GLU A 1 253 ? 2.933 -8.606 28.066 1.00 23.97 1055 GLU A CA 1
ATOM 1975 C C . GLU A 1 253 ? 2.827 -7.091 28.155 1.00 19.54 1055 GLU A C 1
ATOM 1976 O O . GLU A 1 253 ? 3.594 -6.427 28.863 1.00 20.56 1055 GLU A O 1
ATOM 1982 N N . VAL A 1 254 ? 1.869 -6.547 27.416 1.00 17.79 1056 VAL A N 1
ATOM 1983 C CA . VAL A 1 254 ? 1.521 -5.137 27.508 1.00 18.80 1056 VAL A CA 1
ATOM 1984 C C . VAL A 1 254 ? 0.002 -5.034 27.460 1.00 18.99 1056 VAL A C 1
ATOM 1985 O O . VAL A 1 254 ? -0.658 -5.804 26.756 1.00 19.25 1056 VAL A O 1
ATOM 1989 N N . LYS A 1 255 ? -0.550 -4.116 28.251 1.00 18.12 1057 LYS A N 1
ATOM 1990 C CA . LYS A 1 255 ? -1.983 -3.853 28.284 1.00 20.74 1057 LYS A CA 1
ATOM 1991 C C . LYS A 1 255 ? -2.187 -2.362 28.478 1.00 20.60 1057 LYS A C 1
ATOM 1992 O O . LYS A 1 255 ? -1.339 -1.682 29.055 1.00 20.45 1057 LYS A O 1
ATOM 1998 N N . GLY A 1 256 ? -3.325 -1.858 28.012 1.00 16.58 1058 GLY A N 1
ATOM 1999 C CA . GLY A 1 256 ? -3.626 -0.452 28.197 1.00 18.13 1058 GLY A CA 1
ATOM 2000 C C . GLY A 1 256 ? -5.117 -0.214 28.248 1.00 19.05 1058 GLY A C 1
ATOM 2001 O O . GLY A 1 256 ? -5.919 -1.052 27.825 1.00 22.32 1058 GLY A O 1
ATOM 2002 N N . GLU A 1 257 ? -5.476 0.956 28.776 1.00 19.70 1059 GLU A N 1
ATOM 2003 C CA . GLU A 1 257 ? -6.861 1.394 28.886 1.00 17.58 1059 GLU A CA 1
ATOM 2004 C C . GLU A 1 257 ? -6.951 2.842 28.431 1.00 16.41 1059 GLU A C 1
ATOM 2005 O O . GLU A 1 257 ? -6.126 3.663 28.842 1.00 18.37 1059 GLU A O 1
ATOM 2011 N N . VAL A 1 258 ? -7.950 3.154 27.603 1.00 18.29 1060 VAL A N 1
ATOM 2012 C CA . VAL A 1 258 ? -8.156 4.487 27.042 1.00 17.72 1060 VAL A CA 1
ATOM 2013 C C . VAL A 1 258 ? -9.413 5.086 27.660 1.00 21.51 1060 VAL A C 1
ATOM 2014 O O . VAL A 1 258 ? -10.494 4.486 27.590 1.00 20.12 1060 VAL A O 1
ATOM 2018 N N . TYR A 1 259 ? -9.278 6.281 28.228 1.00 20.03 1061 TYR A N 1
ATOM 2019 C CA . TYR A 1 259 ? -10.377 6.956 28.905 1.00 22.33 1061 TYR A CA 1
ATOM 2020 C C . TYR A 1 259 ? -10.717 8.267 28.213 1.00 24.35 1061 TYR A C 1
ATOM 2021 O O . TYR A 1 259 ? -9.828 8.969 27.716 1.00 21.79 1061 TYR A O 1
ATOM 2030 N N . ASN A 1 260 ? -12.007 8.607 28.201 1.00 23.25 1062 ASN A N 1
ATOM 2031 C CA . ASN A 1 260 ? -12.407 9.950 27.816 1.00 26.19 1062 ASN A CA 1
ATOM 2032 C C . ASN A 1 260 ? -12.155 10.907 28.982 1.00 21.51 1062 ASN A C 1
ATOM 2033 O O . ASN A 1 260 ? -11.710 10.514 30.061 1.00 23.14 1062 ASN A O 1
ATOM 2038 N N . ALA A 1 261 ? -12.422 12.195 28.756 1.00 24.84 1063 ALA A N 1
ATOM 2039 C CA . ALA A 1 261 ? -12.049 13.214 29.733 1.00 27.05 1063 ALA A CA 1
ATOM 2040 C C . ALA A 1 261 ? -12.823 13.092 31.043 1.00 32.13 1063 ALA A C 1
ATOM 2041 O O . ALA A 1 261 ? -12.358 13.592 32.072 1.00 30.45 1063 ALA A O 1
ATOM 2043 N N . LYS A 1 262 ? -13.989 12.451 31.033 1.00 29.20 1064 LYS A N 1
ATOM 2044 C CA . LYS A 1 262 ? -14.748 12.232 32.257 1.00 34.07 1064 LYS A CA 1
ATOM 2045 C C . LYS A 1 262 ? -14.393 10.914 32.935 1.00 32.55 1064 LYS A C 1
ATOM 2046 O O . LYS A 1 262 ? -15.112 10.478 33.840 1.00 29.25 1064 LYS A O 1
ATOM 2052 N N . GLY A 1 263 ? -13.298 10.277 32.532 1.00 28.21 1065 GLY A N 1
ATOM 2053 C CA . GLY A 1 263 ? -12.903 9.034 33.153 1.00 25.76 1065 GLY A CA 1
ATOM 2054 C C . GLY A 1 263 ? -13.677 7.822 32.699 1.00 20.02 1065 GLY A C 1
ATOM 2055 O O . GLY A 1 263 ? -13.531 6.756 33.303 1.00 28.06 1065 GLY A O 1
ATOM 2056 N N . GLY A 1 264 ? -14.492 7.950 31.664 1.00 25.09 1066 GLY A N 1
ATOM 2057 C CA . GLY A 1 264 ? -15.163 6.799 31.101 1.00 26.16 1066 GLY A CA 1
ATOM 2058 C C . GLY A 1 264 ? -14.227 5.939 30.280 1.00 26.10 1066 GLY A C 1
ATOM 2059 O O . GLY A 1 264 ? -13.578 6.436 29.353 1.00 25.69 1066 GLY A O 1
ATOM 2060 N N . LYS A 1 265 ? -14.144 4.654 30.608 1.00 24.45 1067 LYS A N 1
ATOM 2061 C CA . LYS A 1 265 ? -13.297 3.741 29.845 1.00 21.19 1067 LYS A CA 1
ATOM 2062 C C . LYS A 1 265 ? -13.925 3.486 28.478 1.00 26.95 1067 LYS A C 1
ATOM 2063 O O . LYS A 1 265 ? -15.078 3.051 28.388 1.00 25.79 1067 LYS A O 1
ATOM 2069 N N . GLU A 1 266 ? -13.183 3.783 27.410 1.00 21.22 1068 GLU A N 1
ATOM 2070 C CA . GLU A 1 266 ? -13.696 3.651 26.054 1.00 21.50 1068 GLU A CA 1
ATOM 2071 C C . GLU A 1 266 ? -13.096 2.488 25.291 1.00 20.54 1068 GLU A C 1
ATOM 2072 O O . GLU A 1 266 ? -13.782 1.884 24.462 1.00 20.19 1068 GLU A O 1
ATOM 2078 N N . TRP A 1 267 ? -11.826 2.172 25.540 1.00 17.93 1069 TRP A N 1
ATOM 2079 C CA . TRP A 1 267 ? -11.121 1.127 24.814 1.00 21.40 1069 TRP A CA 1
ATOM 2080 C C . TRP A 1 267 ? -10.126 0.466 25.754 1.00 19.77 1069 TRP A C 1
ATOM 2081 O O . TRP A 1 267 ? -9.606 1.102 26.674 1.00 17.39 1069 TRP A O 1
ATOM 2092 N N . ILE A 1 268 ? -9.882 -0.826 25.527 1.00 18.00 1070 ILE A N 1
ATOM 2093 C CA . ILE A 1 268 ? -8.761 -1.524 26.142 1.00 20.08 1070 ILE A CA 1
ATOM 2094 C C . ILE A 1 268 ? -7.980 -2.188 25.019 1.00 17.99 1070 ILE A C 1
ATOM 2095 O O . ILE A 1 268 ? -8.497 -2.425 23.927 1.00 17.92 1070 ILE A O 1
ATOM 2100 N N . PHE A 1 269 ? -6.710 -2.467 25.293 1.00 18.23 1071 PHE A N 1
ATOM 2101 C CA . PHE A 1 269 ? -5.878 -3.155 24.318 1.00 18.59 1071 PHE A CA 1
ATOM 2102 C C . PHE A 1 269 ? -4.830 -3.960 25.064 1.00 19.29 1071 PHE A C 1
ATOM 2103 O O . PHE A 1 269 ? -4.565 -3.731 26.249 1.00 19.65 1071 PHE A O 1
ATOM 2111 N N . GLY A 1 270 ? -4.245 -4.917 24.364 1.00 18.49 1072 GLY A N 1
ATOM 2112 C CA . GLY A 1 270 ? -3.257 -5.770 24.994 1.00 18.50 1072 GLY A CA 1
ATOM 2113 C C . GLY A 1 270 ? -2.681 -6.745 23.997 1.00 17.61 1072 GLY A C 1
ATOM 2114 O O . GLY A 1 270 ? -3.225 -6.958 22.909 1.00 18.82 1072 GLY A O 1
ATOM 2115 N N . GLY A 1 271 ? -1.558 -7.330 24.392 1.00 17.22 1073 GLY A N 1
ATOM 2116 C CA . GLY A 1 271 ? -0.878 -8.302 23.565 1.00 17.66 1073 GLY A CA 1
ATOM 2117 C C . GLY A 1 271 ? 0.525 -8.516 24.098 1.00 17.15 1073 GLY A C 1
ATOM 2118 O O . GLY A 1 271 ? 0.798 -8.297 25.273 1.00 19.72 1073 GLY A O 1
ATOM 2119 N N . ARG A 1 272 ? 1.400 -8.952 23.207 1.00 16.83 1074 ARG A N 1
ATOM 2120 C CA . ARG A 1 272 ? 2.807 -9.125 23.531 1.00 18.39 1074 ARG A CA 1
ATOM 2121 C C . ARG A 1 272 ? 3.590 -8.170 22.645 1.00 16.14 1074 ARG A C 1
ATOM 2122 O O . ARG A 1 272 ? 3.426 -8.185 21.423 1.00 18.47 1074 ARG A O 1
ATOM 2130 N N . TRP A 1 273 ? 4.391 -7.309 23.265 1.00 16.79 1075 TRP A N 1
ATOM 2131 C CA . TRP A 1 273 ? 5.022 -6.244 22.487 1.00 16.91 1075 TRP A CA 1
ATOM 2132 C C . TRP A 1 273 ? 6.109 -6.750 21.550 1.00 18.56 1075 TRP A C 1
ATOM 2133 O O . TRP A 1 273 ? 6.638 -5.951 20.767 1.00 16.94 1075 TRP A O 1
ATOM 2144 N N . ASN A 1 274 ? 6.445 -8.039 21.575 1.00 18.42 1076 ASN A N 1
ATOM 2145 C CA . ASN A 1 274 ? 7.300 -8.611 20.545 1.00 17.59 1076 ASN A CA 1
ATOM 2146 C C . ASN A 1 274 ? 6.508 -9.317 19.447 1.00 19.64 1076 ASN A C 1
ATOM 2147 O O . ASN A 1 274 ? 7.114 -9.953 18.581 1.00 19.47 1076 ASN A O 1
ATOM 2152 N N . GLU A 1 275 ? 5.175 -9.189 19.437 1.00 17.08 1077 GLU A N 1
ATOM 2153 C CA . GLU A 1 275 ? 4.363 -9.972 18.512 1.00 18.51 1077 GLU A CA 1
ATOM 2154 C C . GLU A 1 275 ? 3.166 -9.214 17.944 1.00 18.35 1077 GLU A C 1
ATOM 2155 O O . GLU A 1 275 ? 3.121 -8.954 16.743 1.00 17.70 1077 GLU A O 1
ATOM 2161 N N . SER A 1 276 ? 2.181 -8.870 18.769 1.00 17.54 1078 SER A N 1
ATOM 2162 C CA . SER A 1 276 ? 0.981 -8.251 18.216 1.00 18.47 1078 SER A CA 1
ATOM 2163 C C . SER A 1 276 ? 0.159 -7.647 19.342 1.00 16.42 1078 SER A C 1
ATOM 2164 O O . SER A 1 276 ? 0.269 -8.055 20.503 1.00 18.39 1078 SER A O 1
ATOM 2167 N N . VAL A 1 277 ? -0.674 -6.673 18.979 1.00 16.77 1079 VAL A N 1
ATOM 2168 C CA . VAL A 1 277 ? -1.574 -6.014 19.916 1.00 18.27 1079 VAL A CA 1
ATOM 2169 C C . VAL A 1 277 ? -2.966 -5.933 19.299 1.00 17.95 1079 VAL A C 1
ATOM 2170 O O . VAL A 1 277 ? -3.109 -5.572 18.126 1.00 19.76 1079 VAL A O 1
ATOM 2174 N N . SER A 1 278 ? -3.978 -6.263 20.093 1.00 19.64 1080 SER A N 1
ATOM 2175 C CA . SER A 1 278 ? -5.380 -6.218 19.701 1.00 20.84 1080 SER A CA 1
ATOM 2176 C C . SER A 1 278 ? -6.126 -5.308 20.666 1.00 20.98 1080 SER A C 1
ATOM 2177 O O . SER A 1 278 ? -5.623 -4.955 21.733 1.00 18.03 1080 SER A O 1
ATOM 2180 N N . ALA A 1 279 ? -7.350 -4.932 20.298 1.00 18.43 1081 ALA A N 1
ATOM 2181 C CA . ALA A 1 279 ? -8.096 -3.986 21.114 1.00 18.58 1081 ALA A CA 1
ATOM 2182 C C . ALA A 1 279 ? -9.579 -4.304 21.011 1.00 17.79 1081 ALA A C 1
ATOM 2183 O O . ALA A 1 279 ? -10.012 -5.069 20.148 1.00 18.80 1081 ALA A O 1
ATOM 2185 N N . LYS A 1 280 ? -10.354 -3.684 21.892 1.00 18.69 1082 LYS A N 1
ATOM 2186 C CA . LYS A 1 280 ? -11.803 -3.804 21.829 1.00 20.71 1082 LYS A CA 1
ATOM 2187 C C . LYS A 1 280 ? -12.442 -2.566 22.436 1.00 18.72 1082 LYS A C 1
ATOM 2188 O O . LYS A 1 280 ? -11.865 -1.904 23.305 1.00 17.10 1082 LYS A O 1
ATOM 2194 N N . LYS A 1 281 ? -13.638 -2.249 21.949 1.00 19.24 1083 LYS A N 1
ATOM 2195 C CA . LYS A 1 281 ? -14.429 -1.192 22.550 1.00 21.43 1083 LYS A CA 1
ATOM 2196 C C . LYS A 1 281 ? -14.980 -1.664 23.885 1.00 23.69 1083 LYS A C 1
ATOM 2197 O O . LYS A 1 281 ? -15.467 -2.792 24.010 1.00 22.09 1083 LYS A O 1
ATOM 2203 N N . VAL A 1 282 ? -14.881 -0.803 24.882 1.00 18.08 1084 VAL A N 1
ATOM 2204 C CA . VAL A 1 282 ? -15.500 -1.029 26.182 1.00 23.64 1084 VAL A CA 1
ATOM 2205 C C . VAL A 1 282 ? -16.875 -0.379 26.158 1.00 25.07 1084 VAL A C 1
ATOM 2206 O O . VAL A 1 282 ? -17.008 0.797 25.799 1.00 25.64 1084 VAL A O 1
ATOM 2210 N N . LEU A 1 283 ? -17.900 -1.151 26.523 1.00 26.10 1085 LEU A N 1
ATOM 2211 C CA . LEU A 1 283 ? -19.284 -0.738 26.310 1.00 30.61 1085 LEU A CA 1
ATOM 2212 C C . LEU A 1 283 ? -19.893 -0.041 27.517 1.00 31.11 1085 LEU A C 1
ATOM 2213 O O . LEU A 1 283 ? -20.771 0.814 27.350 1.00 34.96 1085 LEU A O 1
ATOM 2218 N N . LYS A 1 284 ? -19.451 -0.390 28.723 1.00 29.93 1086 LYS A N 1
ATOM 2219 C CA . LYS A 1 284 ? -19.885 0.273 29.943 1.00 31.75 1086 LYS A CA 1
ATOM 2220 C C . LYS A 1 284 ? -18.753 1.146 30.460 1.00 32.94 1086 LYS A C 1
ATOM 2221 O O . LYS A 1 284 ? -17.698 0.608 30.826 1.00 32.74 1086 LYS A O 1
ATOM 2227 N N . PRO A 1 285 ? -18.909 2.472 30.515 1.00 33.32 1087 PRO A N 1
ATOM 2228 C CA . PRO A 1 285 ? -17.763 3.331 30.871 1.00 29.21 1087 PRO A CA 1
ATOM 2229 C C . PRO A 1 285 ? -17.163 3.038 32.236 1.00 34.43 1087 PRO A C 1
ATOM 2230 O O . PRO A 1 285 ? -16.002 3.394 32.469 1.00 31.16 1087 PRO A O 1
ATOM 2234 N N . ASN A 1 286 ? -17.896 2.399 33.144 1.00 34.63 1088 ASN A N 1
ATOM 2235 C CA . ASN A 1 286 ? -17.379 2.120 34.476 1.00 32.61 1088 ASN A CA 1
ATOM 2236 C C . ASN A 1 286 ? -16.788 0.723 34.603 1.00 32.92 1088 ASN A C 1
ATOM 2237 O O . ASN A 1 286 ? -16.431 0.310 35.712 1.00 33.72 1088 ASN A O 1
ATOM 2242 N N . SER A 1 287 ? -16.664 -0.005 33.497 1.00 31.91 1089 SER A N 1
ATOM 2243 C CA . SER A 1 287 ? -16.160 -1.368 33.558 1.00 32.93 1089 SER A CA 1
ATOM 2244 C C . SER A 1 287 ? -14.730 -1.392 34.078 1.00 36.25 1089 SER A C 1
ATOM 2245 O O . SER A 1 287 ? -13.904 -0.546 33.723 1.00 32.41 1089 SER A O 1
ATOM 2248 N N . LEU A 1 288 ? -14.444 -2.369 34.933 1.00 33.94 1090 LEU A N 1
ATOM 2249 C CA . LEU A 1 288 ? -13.088 -2.637 35.386 1.00 39.65 1090 LEU A CA 1
ATOM 2250 C C . LEU A 1 288 ? -12.332 -3.561 34.441 1.00 37.08 1090 LEU A C 1
ATOM 2251 O O . LEU A 1 288 ? -11.167 -3.872 34.702 1.00 35.38 1090 LEU A O 1
ATOM 2256 N N . GLU A 1 289 ? -12.960 -3.999 33.352 1.00 37.42 1091 GLU A N 1
ATOM 2257 C CA . GLU A 1 289 ? -12.349 -5.001 32.490 1.00 36.75 1091 GLU A CA 1
ATOM 2258 C C . GLU A 1 289 ? -11.055 -4.488 31.874 1.00 36.40 1091 GLU A C 1
ATOM 2259 O O . GLU A 1 289 ? -10.960 -3.330 31.454 1.00 33.01 1091 GLU A O 1
ATOM 2265 N N . GLU A 1 290 ? -10.059 -5.369 31.814 1.00 35.46 1092 GLU A N 1
ATOM 2266 C CA . GLU A 1 290 ? -8.813 -5.124 31.105 1.00 36.49 1092 GLU A CA 1
ATOM 2267 C C . GLU A 1 290 ? -8.586 -6.259 30.116 1.00 37.11 1092 GLU A C 1
ATOM 2268 O O . GLU A 1 290 ? -9.242 -7.302 30.171 1.00 35.98 1092 GLU A O 1
ATOM 2274 N N . MET A 1 291 ? -7.651 -6.047 29.195 1.00 35.24 1093 MET A N 1
ATOM 2275 C CA . MET A 1 291 ? -7.475 -6.984 28.096 1.00 34.97 1093 MET A CA 1
ATOM 2276 C C . MET A 1 291 ? -6.949 -8.317 28.610 1.00 40.72 1093 MET A C 1
ATOM 2277 O O . MET A 1 291 ? -5.931 -8.369 29.309 1.00 39.18 1093 MET A O 1
ATOM 2282 N N . GLN A 1 292 ? -7.661 -9.390 28.269 1.00 43.73 1094 GLN A N 1
ATOM 2283 C CA . GLN A 1 292 ? -7.183 -10.747 28.506 1.00 49.59 1094 GLN A CA 1
ATOM 2284 C C . GLN A 1 292 ? -6.088 -11.074 27.498 1.00 49.81 1094 GLN A C 1
ATOM 2285 O O . GLN A 1 292 ? -6.300 -10.958 26.286 1.00 52.24 1094 GLN A O 1
ATOM 2291 N N . VAL A 1 293 ? -4.919 -11.476 27.988 1.00 49.48 1095 VAL A N 1
ATOM 2292 C CA . VAL A 1 293 ? -3.811 -11.803 27.097 1.00 52.46 1095 VAL A CA 1
ATOM 2293 C C . VAL A 1 293 ? -4.074 -13.146 26.416 1.00 49.15 1095 VAL A C 1
ATOM 2294 O O . VAL A 1 293 ? -3.167 -13.956 26.228 1.00 53.87 1095 VAL A O 1
ATOM 2298 N N . THR A 1 303 ? -10.931 -11.825 16.471 1.00 51.44 1105 THR A N 1
ATOM 2299 C CA . THR A 1 303 ? -10.187 -12.267 15.300 1.00 52.63 1105 THR A CA 1
ATOM 2300 C C . THR A 1 303 ? -10.663 -11.530 14.047 1.00 53.10 1105 THR A C 1
ATOM 2301 O O . THR A 1 303 ? -11.035 -12.155 13.056 1.00 57.22 1105 THR A O 1
ATOM 2305 N N . SER A 1 304 ? -10.663 -10.199 14.103 1.00 50.00 1106 SER A N 1
ATOM 2306 C CA . SER A 1 304 ? -11.031 -9.369 12.962 1.00 47.83 1106 SER A CA 1
ATOM 2307 C C . SER A 1 304 ? -9.844 -8.497 12.581 1.00 46.50 1106 SER A C 1
ATOM 2308 O O . SER A 1 304 ? -9.392 -7.669 13.379 1.00 38.51 1106 SER A O 1
ATOM 2311 N N . SER A 1 305 ? -9.329 -8.703 11.372 1.00 50.62 1107 SER A N 1
ATOM 2312 C CA . SER A 1 305 ? -8.264 -7.863 10.843 1.00 47.14 1107 SER A CA 1
ATOM 2313 C C . SER A 1 305 ? -8.828 -6.946 9.767 1.00 51.02 1107 SER A C 1
ATOM 2314 O O . SER A 1 305 ? -8.399 -6.997 8.610 1.00 53.61 1107 SER A O 1
ATOM 2317 N N . GLY A 1 306 ? -9.803 -6.118 10.139 1.00 48.35 1108 GLY A N 1
ATOM 2318 C CA . GLY A 1 306 ? -10.454 -5.241 9.188 1.00 46.48 1108 GLY A CA 1
ATOM 2319 C C . GLY A 1 306 ? -10.603 -3.821 9.691 1.00 44.93 1108 GLY A C 1
ATOM 2320 O O . GLY A 1 306 ? -11.169 -2.967 9.000 1.00 47.44 1108 GLY A O 1
ATOM 2321 N N . GLY A 1 307 ? -10.100 -3.550 10.893 1.00 34.34 1112 GLY A N 1
ATOM 2322 C CA . GLY A 1 307 ? -10.146 -2.214 11.436 1.00 31.52 1112 GLY A CA 1
ATOM 2323 C C . GLY A 1 307 ? -10.943 -2.135 12.719 1.00 29.17 1112 GLY A C 1
ATOM 2324 O O . GLY A 1 307 ? -11.404 -3.150 13.254 1.00 30.52 1112 GLY A O 1
ATOM 2325 N N . PRO A 1 308 ? -11.134 -0.922 13.230 1.00 24.93 1113 PRO A N 1
ATOM 2326 C CA . PRO A 1 308 ? -11.766 -0.765 14.543 1.00 21.13 1113 PRO A CA 1
ATOM 2327 C C . PRO A 1 308 ? -13.217 -1.214 14.541 1.00 23.09 1113 PRO A C 1
ATOM 2328 O O . PRO A 1 308 ? -13.921 -1.143 13.531 1.00 28.81 1113 PRO A O 1
ATOM 2332 N N . LYS A 1 309 ? -13.657 -1.667 15.705 1.00 22.26 1114 LYS A N 1
ATOM 2333 C CA . LYS A 1 309 ? -15.018 -2.137 15.912 1.00 22.12 1114 LYS A CA 1
ATOM 2334 C C . LYS A 1 309 ? -15.586 -1.453 17.145 1.00 22.04 1114 LYS A C 1
ATOM 2335 O O . LYS A 1 309 ? -14.907 -1.341 18.169 1.00 19.86 1114 LYS A O 1
ATOM 2341 N N . TYR A 1 310 ? -16.831 -0.990 17.052 1.00 20.43 1115 TYR A N 1
ATOM 2342 C CA . TYR A 1 310 ? -17.476 -0.328 18.177 1.00 19.09 1115 TYR A CA 1
ATOM 2343 C C . TYR A 1 310 ? -18.432 -1.235 18.943 1.00 20.51 1115 TYR A C 1
ATOM 2344 O O . TYR A 1 310 ? -18.992 -0.806 19.958 1.00 19.47 1115 TYR A O 1
ATOM 2353 N N . ASP A 1 311 ? -18.610 -2.477 18.508 1.00 22.21 1116 ASP A N 1
ATOM 2354 C CA . ASP A 1 311 ? -19.577 -3.371 19.137 1.00 24.93 1116 ASP A CA 1
ATOM 2355 C C . ASP A 1 311 ? -18.982 -4.204 20.265 1.00 26.63 1116 ASP A C 1
ATOM 2356 O O . ASP A 1 311 ? -19.691 -5.037 20.840 1.00 28.16 1116 ASP A O 1
ATOM 2361 N N . GLY A 1 312 ? -17.702 -4.007 20.598 1.00 24.70 1117 GLY A N 1
ATOM 2362 C CA . GLY A 1 312 ? -17.087 -4.758 21.671 1.00 24.71 1117 GLY A CA 1
ATOM 2363 C C . GLY A 1 312 ? -16.360 -6.015 21.247 1.00 24.32 1117 GLY A C 1
ATOM 2364 O O . GLY A 1 312 ? -15.751 -6.673 22.099 1.00 26.95 1117 GLY A O 1
ATOM 2365 N N . THR A 1 313 ? -16.404 -6.377 19.968 1.00 22.89 1118 THR A N 1
ATOM 2366 C CA . THR A 1 313 ? -15.586 -7.485 19.505 1.00 22.48 1118 THR A CA 1
ATOM 2367 C C . THR A 1 313 ? -14.139 -7.021 19.338 1.00 24.15 1118 THR A C 1
ATOM 2368 O O . THR A 1 313 ? -13.857 -5.830 19.205 1.00 22.51 1118 THR A O 1
ATOM 2372 N N . ARG A 1 314 ? -13.220 -7.980 19.365 1.00 22.93 1119 ARG A N 1
ATOM 2373 C CA . ARG A 1 314 ? -11.801 -7.653 19.291 1.00 23.36 1119 ARG A CA 1
ATOM 2374 C C . ARG A 1 314 ? -11.367 -7.416 17.851 1.00 24.82 1119 ARG A C 1
ATOM 2375 O O . ARG A 1 314 ? -11.878 -8.032 16.913 1.00 26.02 1119 ARG A O 1
ATOM 2383 N N . PHE A 1 315 ? -10.397 -6.516 17.680 1.00 18.73 1120 PHE A N 1
ATOM 2384 C CA . PHE A 1 315 ? -9.822 -6.272 16.366 1.00 19.72 1120 PHE A CA 1
ATOM 2385 C C . PHE A 1 315 ? -8.316 -6.103 16.499 1.00 19.39 1120 PHE A C 1
ATOM 2386 O O . PHE A 1 315 ? -7.834 -5.562 17.498 1.00 20.56 1120 PHE A O 1
ATOM 2394 N N . ASN A 1 316 ? -7.589 -6.590 15.496 1.00 22.23 1121 ASN A N 1
ATOM 2395 C CA . ASN A 1 316 ? -6.141 -6.426 15.461 1.00 20.97 1121 ASN A CA 1
ATOM 2396 C C . ASN A 1 316 ? -5.782 -4.985 15.131 1.00 23.02 1121 ASN A C 1
ATOM 2397 O O . ASN A 1 316 ? -6.439 -4.333 14.314 1.00 23.00 1121 ASN A O 1
ATOM 2402 N N . VAL A 1 317 ? -4.731 -4.479 15.778 1.00 18.68 1122 VAL A N 1
ATOM 2403 C CA . VAL A 1 317 ? -4.255 -3.125 15.548 1.00 18.21 1122 VAL A CA 1
ATOM 2404 C C . VAL A 1 317 ? -2.817 -3.109 15.054 1.00 20.61 1122 VAL A C 1
ATOM 2405 O O . VAL A 1 317 ? -2.475 -2.331 14.155 1.00 20.95 1122 VAL A O 1
ATOM 2409 N N . TRP A 1 318 ? -1.958 -3.961 15.616 1.00 17.18 1123 TRP A N 1
ATOM 2410 C CA . TRP A 1 318 ? -0.542 -3.950 15.269 1.00 18.42 1123 TRP A CA 1
ATOM 2411 C C . TRP A 1 318 ? 0.031 -5.362 15.300 1.00 15.38 1123 TRP A C 1
ATOM 2412 O O . TRP A 1 318 ? -0.303 -6.156 16.183 1.00 16.64 1123 TRP A O 1
ATOM 2423 N N . HIS A 1 319 ? 0.904 -5.666 14.338 1.00 17.38 1124 HIS A N 1
ATOM 2424 C CA . HIS A 1 319 ? 1.663 -6.908 14.350 1.00 17.70 1124 HIS A CA 1
ATOM 2425 C C . HIS A 1 319 ? 3.094 -6.623 13.923 1.00 15.99 1124 HIS A C 1
ATOM 2426 O O . HIS A 1 319 ? 3.328 -5.779 13.055 1.00 17.13 1124 HIS A O 1
ATOM 2433 N N . VAL A 1 320 ? 4.041 -7.348 14.523 1.00 16.78 1125 VAL A N 1
ATOM 2434 C CA . VAL A 1 320 ? 5.458 -7.138 14.236 1.00 16.57 1125 VAL A CA 1
ATOM 2435 C C . VAL A 1 320 ? 5.766 -7.503 12.790 1.00 19.61 1125 VAL A C 1
ATOM 2436 O O . VAL A 1 320 ? 5.212 -8.466 12.233 1.00 20.79 1125 VAL A O 1
ATOM 2440 N N . ASN A 1 321 ? 6.659 -6.733 12.172 1.00 15.11 1126 ASN A N 1
ATOM 2441 C CA . ASN A 1 321 ? 7.150 -7.055 10.843 1.00 16.68 1126 ASN A CA 1
ATOM 2442 C C . ASN A 1 321 ? 7.946 -8.353 10.870 1.00 18.13 1126 ASN A C 1
ATOM 2443 O O . ASN A 1 321 ? 8.569 -8.709 11.877 1.00 18.66 1126 ASN A O 1
ATOM 2448 N N . GLU A 1 322 ? 7.931 -9.059 9.739 1.00 19.81 1127 GLU A N 1
ATOM 2449 C CA . GLU A 1 322 ? 8.819 -10.202 9.585 1.00 24.47 1127 GLU A CA 1
ATOM 2450 C C . GLU A 1 322 ? 10.267 -9.740 9.678 1.00 22.68 1127 GLU A C 1
ATOM 2451 O O . GLU A 1 322 ? 10.628 -8.647 9.225 1.00 20.97 1127 GLU A O 1
ATOM 2457 N N . ARG A 1 323 ? 11.098 -10.576 10.285 1.00 20.57 1128 ARG A N 1
ATOM 2458 C CA . ARG A 1 323 ? 12.445 -10.186 10.688 1.00 19.38 1128 ARG A CA 1
ATOM 2459 C C . ARG A 1 323 ? 13.435 -11.206 10.151 1.00 17.97 1128 ARG A C 1
ATOM 2460 O O . ARG A 1 323 ? 13.711 -12.226 10.796 1.00 20.42 1128 ARG A O 1
ATOM 2468 N N . PRO A 1 324 ? 13.982 -10.965 8.961 1.00 18.49 1129 PRO A N 1
ATOM 2469 C CA . PRO A 1 324 ? 15.036 -11.844 8.450 1.00 18.41 1129 PRO A CA 1
ATOM 2470 C C . PRO A 1 324 ? 16.272 -11.754 9.325 1.00 21.08 1129 PRO A C 1
ATOM 2471 O O . PRO A 1 324 ? 16.437 -10.826 10.122 1.00 20.25 1129 PRO A O 1
ATOM 2475 N N . GLU A 1 325 ? 17.147 -12.746 9.166 1.00 20.36 1130 GLU A N 1
ATOM 2476 C CA . GLU A 1 325 ? 18.451 -12.714 9.811 1.00 20.13 1130 GLU A CA 1
ATOM 2477 C C . GLU A 1 325 ? 19.348 -11.704 9.115 1.00 22.29 1130 GLU A C 1
ATOM 2478 O O . GLU A 1 325 ? 19.510 -11.737 7.892 1.00 22.26 1130 GLU A O 1
ATOM 2484 N N . PHE A 1 326 ? 19.919 -10.797 9.891 1.00 15.85 1131 PHE A N 1
ATOM 2485 C CA . PHE A 1 326 ? 20.888 -9.828 9.408 1.00 18.71 1131 PHE A CA 1
ATOM 2486 C C . PHE A 1 326 ? 22.064 -9.821 10.382 1.00 14.04 1131 PHE A C 1
ATOM 2487 O O . PHE A 1 326 ? 21.901 -10.145 11.554 1.00 16.10 1131 PHE A O 1
ATOM 2495 N N . PRO A 1 327 ? 23.238 -9.420 9.910 1.00 17.28 1132 PRO A N 1
ATOM 2496 C CA . PRO A 1 327 ? 24.327 -9.148 10.858 1.00 14.04 1132 PRO A CA 1
ATOM 2497 C C . PRO A 1 327 ? 23.834 -8.203 11.945 1.00 13.63 1132 PRO A C 1
ATOM 2498 O O . PRO A 1 327 ? 23.025 -7.306 11.695 1.00 14.16 1132 PRO A O 1
ATOM 2502 N N . PHE A 1 328 ? 24.302 -8.428 13.170 1.00 14.34 1133 PHE A N 1
ATOM 2503 C CA . PHE A 1 328 ? 23.957 -7.616 14.335 1.00 16.41 1133 PHE A CA 1
ATOM 2504 C C . PHE A 1 328 ? 22.480 -7.726 14.688 1.00 14.97 1133 PHE A C 1
ATOM 2505 O O . PHE A 1 328 ? 21.986 -6.953 15.521 1.00 14.14 1133 PHE A O 1
ATOM 2513 N N . ASN A 1 329 ? 21.757 -8.675 14.086 1.00 12.16 1134 ASN A N 1
ATOM 2514 C CA . ASN A 1 329 ? 20.349 -8.910 14.396 1.00 13.63 1134 ASN A CA 1
ATOM 2515 C C . ASN A 1 329 ? 19.491 -7.688 14.103 1.00 12.49 1134 ASN A C 1
ATOM 2516 O O . ASN A 1 329 ? 18.458 -7.468 14.742 1.00 13.69 1134 ASN A O 1
ATOM 2521 N N . LEU A 1 330 ? 19.900 -6.882 13.131 1.00 11.77 1135 LEU A N 1
ATOM 2522 C CA . LEU A 1 330 ? 19.127 -5.699 12.795 1.00 11.17 1135 LEU A CA 1
ATOM 2523 C C . LEU A 1 330 ? 17.784 -6.080 12.188 1.00 12.20 1135 LEU A C 1
ATOM 2524 O O . LEU A 1 330 ? 17.634 -7.135 11.562 1.00 14.60 1135 LEU A O 1
ATOM 2529 N N . THR A 1 331 ? 16.800 -5.206 12.377 1.00 12.13 1136 THR A N 1
ATOM 2530 C CA . THR A 1 331 ? 15.532 -5.312 11.665 1.00 11.39 1136 THR A CA 1
ATOM 2531 C C . THR A 1 331 ? 15.682 -4.804 10.233 1.00 11.42 1136 THR A C 1
ATOM 2532 O O . THR A 1 331 ? 16.627 -4.092 9.895 1.00 11.87 1136 THR A O 1
ATOM 2536 N N . LYS A 1 332 ? 14.705 -5.147 9.390 1.00 13.47 1137 LYS A N 1
ATOM 2537 C CA . LYS A 1 332 ? 14.665 -4.571 8.048 1.00 13.50 1137 LYS A CA 1
ATOM 2538 C C . LYS A 1 332 ? 14.682 -3.051 8.111 1.00 11.74 1137 LYS A C 1
ATOM 2539 O O . LYS A 1 332 ? 15.422 -2.389 7.372 1.00 13.17 1137 LYS A O 1
ATOM 2545 N N . PHE A 1 333 ? 13.851 -2.476 8.988 1.00 12.28 1138 PHE A N 1
ATOM 2546 C CA . PHE A 1 333 ? 13.788 -1.024 9.078 1.00 11.62 1138 PHE A CA 1
ATOM 2547 C C . PHE A 1 333 ? 15.131 -0.455 9.513 1.00 10.27 1138 PHE A C 1
ATOM 2548 O O . PHE A 1 333 ? 15.603 0.538 8.949 1.00 11.29 1138 PHE A O 1
ATOM 2556 N N . ALA A 1 334 ? 15.767 -1.079 10.508 1.00 11.03 1139 ALA A N 1
ATOM 2557 C CA . ALA A 1 334 ? 17.043 -0.556 10.977 1.00 9.27 1139 ALA A CA 1
ATOM 2558 C C . ALA A 1 334 ? 18.102 -0.614 9.888 1.00 10.43 1139 ALA A C 1
ATOM 2559 O O . ALA A 1 334 ? 18.959 0.266 9.817 1.00 10.63 1139 ALA A O 1
ATOM 2561 N N . VAL A 1 335 ? 18.052 -1.636 9.026 1.00 9.42 1140 VAL A N 1
ATOM 2562 C CA . VAL A 1 335 ? 18.998 -1.726 7.918 1.00 11.63 1140 VAL A CA 1
ATOM 2563 C C . VAL A 1 335 ? 18.907 -0.512 7.001 1.00 12.69 1140 VAL A C 1
ATOM 2564 O O . VAL A 1 335 ? 19.913 -0.107 6.392 1.00 11.06 1140 VAL A O 1
ATOM 2568 N N . THR A 1 336 ? 17.729 0.125 6.912 1.00 11.70 1141 THR A N 1
ATOM 2569 C CA . THR A 1 336 ? 17.611 1.273 6.011 1.00 11.68 1141 THR A CA 1
ATOM 2570 C C . THR A 1 336 ? 18.282 2.537 6.546 1.00 10.90 1141 THR A C 1
ATOM 2571 O O . THR A 1 336 ? 18.527 3.467 5.767 1.00 11.33 1141 THR A O 1
ATOM 2575 N N . LEU A 1 337 ? 18.593 2.600 7.844 1.00 9.58 1142 LEU A N 1
ATOM 2576 C CA . LEU A 1 337 ? 18.848 3.891 8.469 1.00 10.66 1142 LEU A CA 1
ATOM 2577 C C . LEU A 1 337 ? 20.255 4.405 8.194 1.00 9.57 1142 LEU A C 1
ATOM 2578 O O . LEU A 1 337 ? 20.434 5.587 7.876 1.00 12.05 1142 LEU A O 1
ATOM 2583 N N . ASN A 1 338 ? 21.267 3.554 8.358 1.00 11.03 1143 ASN A N 1
ATOM 2584 C CA . ASN A 1 338 ? 22.651 3.970 8.157 1.00 11.07 1143 ASN A CA 1
ATOM 2585 C C . ASN A 1 338 ? 23.134 3.734 6.732 1.00 12.47 1143 ASN A C 1
ATOM 2586 O O . ASN A 1 338 ? 24.340 3.561 6.516 1.00 10.91 1143 ASN A O 1
ATOM 2591 N N . ALA A 1 339 ? 22.232 3.737 5.759 1.00 12.62 1144 ALA A N 1
ATOM 2592 C CA . ALA A 1 339 ? 22.603 3.447 4.372 1.00 13.10 1144 ALA A CA 1
ATOM 2593 C C . ALA A 1 339 ? 23.244 4.665 3.723 1.00 13.13 1144 ALA A C 1
ATOM 2594 O O . ALA A 1 339 ? 22.617 5.728 3.676 1.00 13.14 1144 ALA A O 1
ATOM 2596 N N . PRO A 1 340 ? 24.473 4.555 3.193 1.00 13.68 1145 PRO A N 1
ATOM 2597 C CA . PRO A 1 340 ? 25.111 5.682 2.482 1.00 13.49 1145 PRO A CA 1
ATOM 2598 C C . PRO A 1 340 ? 24.622 5.750 1.040 1.00 17.13 1145 PRO A C 1
ATOM 2599 O O . PRO A 1 340 ? 25.370 5.519 0.077 1.00 17.17 1145 PRO A O 1
ATOM 2603 N N . GLN A 1 341 ? 23.335 6.055 0.907 1.00 15.52 1146 GLN A N 1
ATOM 2604 C CA . GLN A 1 341 ? 22.651 5.994 -0.382 1.00 15.77 1146 GLN A CA 1
ATOM 2605 C C . GLN A 1 341 ? 23.316 6.940 -1.380 1.00 15.28 1146 GLN A C 1
ATOM 2606 O O . GLN A 1 341 ? 23.521 8.121 -1.068 1.00 15.22 1146 GLN A O 1
ATOM 2612 N N . PRO A 1 342 ? 23.631 6.470 -2.591 1.00 18.07 1147 PRO A N 1
ATOM 2613 C CA . PRO A 1 342 ? 24.448 7.281 -3.517 1.00 19.67 1147 PRO A CA 1
ATOM 2614 C C . PRO A 1 342 ? 23.871 8.653 -3.833 1.00 18.36 1147 PRO A C 1
ATOM 2615 O O . PRO A 1 342 ? 24.627 9.630 -3.884 1.00 21.38 1147 PRO A O 1
ATOM 2619 N N . HIS A 1 343 ? 22.562 8.755 -4.085 1.00 17.92 1148 HIS A N 1
ATOM 2620 C CA . HIS A 1 343 ? 21.949 10.046 -4.379 1.00 15.86 1148 HIS A CA 1
ATOM 2621 C C . HIS A 1 343 ? 21.725 10.897 -3.142 1.00 17.13 1148 HIS A C 1
ATOM 2622 O O . HIS A 1 343 ? 21.460 12.094 -3.276 1.00 16.18 1148 HIS A O 1
ATOM 2629 N N . LEU A 1 344 ? 21.829 10.310 -1.947 1.00 14.86 1149 LEU A N 1
ATOM 2630 C CA . LEU A 1 344 ? 21.640 11.057 -0.713 1.00 14.29 1149 LEU A CA 1
ATOM 2631 C C . LEU A 1 344 ? 22.914 11.762 -0.261 1.00 13.54 1149 LEU A C 1
ATOM 2632 O O . LEU A 1 344 ? 22.857 12.912 0.195 1.00 14.04 1149 LEU A O 1
ATOM 2637 N N . LEU A 1 345 ? 24.064 11.099 -0.395 1.00 14.38 1150 LEU A N 1
ATOM 2638 C CA . LEU A 1 345 ? 25.305 11.628 0.165 1.00 15.62 1150 LEU A CA 1
ATOM 2639 C C . LEU A 1 345 ? 25.585 13.088 -0.190 1.00 14.63 1150 LEU A C 1
ATOM 2640 O O . LEU A 1 345 ? 26.009 13.835 0.709 1.00 15.42 1150 LEU A O 1
ATOM 2645 N N . PRO A 1 346 ? 25.388 13.559 -1.427 1.00 15.31 1151 PRO A N 1
ATOM 2646 C CA . PRO A 1 346 ? 25.738 14.960 -1.729 1.00 18.73 1151 PRO A CA 1
ATOM 2647 C C . PRO A 1 346 ? 24.912 15.981 -0.961 1.00 16.37 1151 PRO A C 1
ATOM 2648 O O . PRO A 1 346 ? 25.362 17.126 -0.813 1.00 18.06 1151 PRO A O 1
ATOM 2652 N N . TRP A 1 347 ? 23.741 15.593 -0.442 1.00 13.38 1152 TRP A N 1
ATOM 2653 C CA . TRP A 1 347 ? 22.875 16.498 0.301 1.00 14.00 1152 TRP A CA 1
ATOM 2654 C C . TRP A 1 347 ? 23.259 16.633 1.769 1.00 13.90 1152 TRP A C 1
ATOM 2655 O O . TRP A 1 347 ? 22.867 17.612 2.409 1.00 14.62 1152 TRP A O 1
ATOM 2666 N N . LEU A 1 348 ? 24.000 15.681 2.307 1.00 12.41 1153 LEU A N 1
ATOM 2667 C CA . LEU A 1 348 ? 24.150 15.609 3.752 1.00 13.60 1153 LEU A CA 1
ATOM 2668 C C . LEU A 1 348 ? 25.096 16.673 4.298 1.00 13.32 1153 LEU A C 1
ATOM 2669 O O . LEU A 1 348 ? 26.085 17.041 3.650 1.00 14.66 1153 LEU A O 1
ATOM 2674 N N . PRO A 1 349 ? 24.851 17.130 5.518 1.00 12.75 1154 PRO A N 1
ATOM 2675 C CA . PRO A 1 349 ? 25.860 17.901 6.244 1.00 13.44 1154 PRO A CA 1
ATOM 2676 C C . PRO A 1 349 ? 27.010 16.998 6.627 1.00 12.12 1154 PRO A C 1
ATOM 2677 O O . PRO A 1 349 ? 26.828 15.774 6.706 1.00 13.42 1154 PRO A O 1
ATOM 2681 N N . PRO A 1 350 ? 28.196 17.552 6.899 1.00 13.86 1155 PRO A N 1
ATOM 2682 C CA . PRO A 1 350 ? 29.326 16.703 7.311 1.00 16.00 1155 PRO A CA 1
ATOM 2683 C C . PRO A 1 350 ? 29.095 15.982 8.622 1.00 13.74 1155 PRO A C 1
ATOM 2684 O O . PRO A 1 350 ? 29.880 15.090 8.955 1.00 14.26 1155 PRO A O 1
ATOM 2688 N N . THR A 1 351 ? 28.051 16.342 9.361 1.00 11.58 1156 THR A N 1
ATOM 2689 C CA . THR A 1 351 ? 27.767 15.763 10.660 1.00 12.24 1156 THR A CA 1
ATOM 2690 C C . THR A 1 351 ? 26.854 14.544 10.601 1.00 10.99 1156 THR A C 1
ATOM 2691 O O . THR A 1 351 ? 26.605 13.949 11.651 1.00 10.30 1156 THR A O 1
ATOM 2695 N N . ASP A 1 352 ? 26.333 14.164 9.434 1.00 10.58 1157 ASP A N 1
ATOM 2696 C CA . ASP A 1 352 ? 25.353 13.082 9.405 1.00 9.99 1157 ASP A CA 1
ATOM 2697 C C . ASP A 1 352 ? 25.988 11.749 9.787 1.00 10.83 1157 ASP A C 1
ATOM 2698 O O . ASP A 1 352 ? 27.098 11.421 9.356 1.00 11.05 1157 ASP A O 1
ATOM 2703 N N . THR A 1 353 ? 25.251 10.967 10.590 1.00 9.33 1158 THR A N 1
ATOM 2704 C CA . THR A 1 353 ? 25.723 9.665 11.063 1.00 9.26 1158 THR A CA 1
ATOM 2705 C C . THR A 1 353 ? 26.182 8.740 9.938 1.00 10.23 1158 THR A C 1
ATOM 2706 O O . THR A 1 353 ? 27.110 7.944 10.137 1.00 10.51 1158 THR A O 1
ATOM 2710 N N . ARG A 1 354 ? 25.556 8.819 8.754 1.00 10.73 1159 ARG A N 1
ATOM 2711 C CA . ARG A 1 354 ? 25.992 7.955 7.653 1.00 11.04 1159 ARG A CA 1
ATOM 2712 C C . ARG A 1 354 ? 27.461 8.174 7.311 1.00 10.88 1159 ARG A C 1
ATOM 2713 O O . ARG A 1 354 ? 28.115 7.268 6.782 1.00 12.52 1159 ARG A O 1
ATOM 2721 N N . LEU A 1 355 ? 27.995 9.352 7.610 1.00 11.16 1160 LEU A N 1
ATOM 2722 C CA . LEU A 1 355 ? 29.387 9.667 7.312 1.00 11.76 1160 LEU A CA 1
ATOM 2723 C C . LEU A 1 355 ? 30.321 9.351 8.462 1.00 11.50 1160 LEU A C 1
ATOM 2724 O O . LEU A 1 355 ? 31.534 9.575 8.336 1.00 11.84 1160 LEU A O 1
ATOM 2729 N N . ARG A 1 356 ? 29.795 8.855 9.577 1.00 9.55 1161 ARG A N 1
ATOM 2730 C CA . ARG A 1 356 ? 30.632 8.597 10.743 1.00 11.30 1161 ARG A CA 1
ATOM 2731 C C . ARG A 1 356 ? 31.541 7.397 10.491 1.00 13.89 1161 ARG A C 1
ATOM 2732 O O . ARG A 1 356 ? 31.041 6.293 10.251 1.00 11.68 1161 ARG A O 1
ATOM 2740 N N . PRO A 1 357 ? 32.871 7.563 10.528 1.00 11.21 1162 PRO A N 1
ATOM 2741 C CA . PRO A 1 357 ? 33.765 6.542 9.962 1.00 10.88 1162 PRO A CA 1
ATOM 2742 C C . PRO A 1 357 ? 34.003 5.330 10.843 1.00 11.19 1162 PRO A C 1
ATOM 2743 O O . PRO A 1 357 ? 34.233 4.235 10.309 1.00 12.95 1162 PRO A O 1
ATOM 2747 N N . ASP A 1 358 ? 34.011 5.492 12.173 1.00 11.00 1163 ASP A N 1
ATOM 2748 C CA . ASP A 1 358 ? 34.150 4.308 13.020 1.00 10.47 1163 ASP A CA 1
ATOM 2749 C C . ASP A 1 358 ? 32.905 3.437 12.935 1.00 12.20 1163 ASP A C 1
ATOM 2750 O O . ASP A 1 358 ? 32.995 2.205 12.824 1.00 11.98 1163 ASP A O 1
ATOM 2755 N N . GLN A 1 359 ? 31.733 4.063 12.963 1.00 12.57 1164 GLN A N 1
ATOM 2756 C CA . GLN A 1 359 ? 30.497 3.308 12.826 1.00 11.78 1164 GLN A CA 1
ATOM 2757 C C . GLN A 1 359 ? 30.405 2.634 11.458 1.00 11.46 1164 GLN A C 1
ATOM 2758 O O . GLN A 1 359 ? 29.918 1.504 11.355 1.00 11.64 1164 GLN A O 1
ATOM 2764 N N . ARG A 1 360 ? 30.855 3.311 10.396 1.00 10.25 1165 ARG A N 1
ATOM 2765 C CA . ARG A 1 360 ? 30.843 2.697 9.068 1.00 10.76 1165 ARG A CA 1
ATOM 2766 C C . ARG A 1 360 ? 31.754 1.477 9.020 1.00 10.63 1165 ARG A C 1
ATOM 2767 O O . ARG A 1 360 ? 31.380 0.431 8.473 1.00 12.31 1165 ARG A O 1
ATOM 2775 N N . ALA A 1 361 ? 32.965 1.604 9.565 1.00 10.96 1166 ALA A N 1
ATOM 2776 C CA . ALA A 1 361 ? 33.877 0.465 9.603 1.00 12.00 1166 ALA A CA 1
ATOM 2777 C C . ALA A 1 361 ? 33.250 -0.707 10.337 1.00 13.10 1166 ALA A C 1
ATOM 2778 O O . ALA A 1 361 ? 33.326 -1.854 9.876 1.00 12.86 1166 ALA A O 1
ATOM 2780 N N . MET A 1 362 ? 32.614 -0.443 11.480 1.00 11.15 1167 MET A N 1
ATOM 2781 C CA . MET A 1 362 ? 32.036 -1.541 12.244 1.00 11.37 1167 MET A CA 1
ATOM 2782 C C . MET A 1 362 ? 30.929 -2.218 11.452 1.00 11.79 1167 MET A C 1
ATOM 2783 O O . MET A 1 362 ? 30.830 -3.452 11.438 1.00 13.05 1167 MET A O 1
ATOM 2788 N N . GLU A 1 363 ? 30.102 -1.428 10.765 1.00 11.85 1168 GLU A N 1
ATOM 2789 C CA . GLU A 1 363 ? 29.019 -2.016 9.987 1.00 12.29 1168 GLU A CA 1
ATOM 2790 C C . GLU A 1 363 ? 29.553 -2.950 8.917 1.00 15.18 1168 GLU A C 1
ATOM 2791 O O . GLU A 1 363 ? 28.893 -3.937 8.562 1.00 15.79 1168 GLU A O 1
ATOM 2797 N N . GLU A 1 364 ? 30.737 -2.655 8.394 1.00 13.10 1169 GLU A N 1
ATOM 2798 C CA . GLU A 1 364 ? 31.358 -3.456 7.349 1.00 14.11 1169 GLU A CA 1
ATOM 2799 C C . GLU A 1 364 ? 32.252 -4.544 7.914 1.00 15.68 1169 GLU A C 1
ATOM 2800 O O . GLU A 1 364 ? 32.955 -5.218 7.148 1.00 18.39 1169 GLU A O 1
ATOM 2806 N N . GLY A 1 365 ? 32.240 -4.734 9.231 1.00 14.47 1170 GLY A N 1
ATOM 2807 C CA . GLY A 1 365 ? 33.004 -5.802 9.846 1.00 16.47 1170 GLY A CA 1
ATOM 2808 C C . GLY A 1 365 ? 34.481 -5.531 10.015 1.00 16.38 1170 GLY A C 1
ATOM 2809 O O . GLY A 1 365 ? 35.247 -6.467 10.269 1.00 16.73 1170 GLY A O 1
ATOM 2810 N N . ARG A 1 366 ? 34.906 -4.275 9.897 1.00 14.34 1171 ARG A N 1
ATOM 2811 C CA . ARG A 1 366 ? 36.315 -3.908 10.025 1.00 11.61 1171 ARG A CA 1
ATOM 2812 C C . ARG A 1 366 ? 36.518 -3.338 11.422 1.00 14.01 1171 ARG A C 1
ATOM 2813 O O . ARG A 1 366 ? 36.545 -2.128 11.638 1.00 14.69 1171 ARG A O 1
ATOM 2821 N N . TYR A 1 367 ? 36.648 -4.246 12.388 1.00 14.06 1172 TYR A N 1
ATOM 2822 C CA . TYR A 1 367 ? 36.540 -3.839 13.781 1.00 14.37 1172 TYR A CA 1
ATOM 2823 C C . TYR A 1 367 ? 37.791 -3.127 14.273 1.00 15.77 1172 TYR A C 1
ATOM 2824 O O . TYR A 1 367 ? 37.691 -2.268 15.155 1.00 16.99 1172 TYR A O 1
ATOM 2833 N N . ASP A 1 368 ? 38.974 -3.440 13.727 1.00 16.43 1173 ASP A N 1
ATOM 2834 C CA . ASP A 1 368 ? 40.144 -2.673 14.141 1.00 16.70 1173 ASP A CA 1
ATOM 2835 C C . ASP A 1 368 ? 40.112 -1.266 13.561 1.00 16.10 1173 ASP A C 1
ATOM 2836 O O . ASP A 1 368 ? 40.480 -0.297 14.240 1.00 17.22 1173 ASP A O 1
ATOM 2841 N N . GLU A 1 369 ? 39.689 -1.131 12.302 1.00 15.81 1174 GLU A N 1
ATOM 2842 C CA . GLU A 1 369 ? 39.494 0.204 11.752 1.00 14.48 1174 GLU A CA 1
ATOM 2843 C C . GLU A 1 369 ? 38.477 0.974 12.581 1.00 15.44 1174 GLU A C 1
ATOM 2844 O O . GLU A 1 369 ? 38.659 2.166 12.853 1.00 15.05 1174 GLU A O 1
ATOM 2850 N N . ALA A 1 370 ? 37.413 0.300 13.018 1.00 14.45 1175 ALA A N 1
ATOM 2851 C CA . ALA A 1 370 ? 36.422 0.988 13.841 1.00 14.00 1175 ALA A CA 1
ATOM 2852 C C . ALA A 1 370 ? 37.042 1.496 15.137 1.00 13.27 1175 ALA A C 1
ATOM 2853 O O . ALA A 1 370 ? 36.794 2.635 15.542 1.00 15.81 1175 ALA A O 1
ATOM 2855 N N . ALA A 1 371 ? 37.880 0.681 15.791 1.00 13.95 1176 ALA A N 1
ATOM 2856 C CA . ALA A 1 371 ? 38.508 1.111 17.037 1.00 13.50 1176 ALA A CA 1
ATOM 2857 C C . ALA A 1 371 ? 39.499 2.240 16.792 1.00 16.09 1176 ALA A C 1
ATOM 2858 O O . ALA A 1 371 ? 39.626 3.153 17.615 1.00 14.91 1176 ALA A O 1
ATOM 2860 N N . THR A 1 372 ? 40.212 2.183 15.665 1.00 15.28 1177 THR A N 1
ATOM 2861 C CA . THR A 1 372 ? 41.189 3.216 15.338 1.00 16.39 1177 THR A CA 1
ATOM 2862 C C . THR A 1 372 ? 40.506 4.559 15.107 1.00 15.86 1177 THR A C 1
ATOM 2863 O O . THR A 1 372 ? 40.940 5.592 15.630 1.00 16.58 1177 THR A O 1
ATOM 2867 N N . GLU A 1 373 ? 39.415 4.554 14.337 1.00 14.26 1178 GLU A N 1
ATOM 2868 C CA . GLU A 1 373 ? 38.711 5.796 14.031 1.00 14.75 1178 GLU A CA 1
ATOM 2869 C C . GLU A 1 373 ? 37.971 6.322 15.246 1.00 13.91 1178 GLU A C 1
ATOM 2870 O O . GLU A 1 373 ? 37.884 7.541 15.447 1.00 13.80 1178 GLU A O 1
ATOM 2876 N N . LYS A 1 374 ? 37.430 5.416 16.067 1.00 12.31 1179 LYS A N 1
ATOM 2877 C CA . LYS A 1 374 ? 36.744 5.851 17.277 1.00 12.68 1179 LYS A CA 1
ATOM 2878 C C . LYS A 1 374 ? 37.695 6.601 18.196 1.00 12.32 1179 LYS A C 1
ATOM 2879 O O . LYS A 1 374 ? 37.350 7.649 18.753 1.00 14.54 1179 LYS A O 1
ATOM 2885 N N . HIS A 1 375 ? 38.907 6.078 18.365 1.00 14.72 1180 HIS A N 1
ATOM 2886 C CA . HIS A 1 375 ? 39.871 6.764 19.207 1.00 15.22 1180 HIS A CA 1
ATOM 2887 C C . HIS A 1 375 ? 40.134 8.168 18.680 1.00 15.01 1180 HIS A C 1
ATOM 2888 O O . HIS A 1 375 ? 40.208 9.131 19.453 1.00 15.55 1180 HIS A O 1
ATOM 2895 N N . ARG A 1 376 ? 40.239 8.303 17.359 1.00 14.56 1181 ARG A N 1
ATOM 2896 C CA . ARG A 1 376 ? 40.530 9.600 16.759 1.00 13.29 1181 ARG A CA 1
ATOM 2897 C C . ARG A 1 376 ? 39.379 10.577 16.961 1.00 14.72 1181 ARG A C 1
ATOM 2898 O O . ARG A 1 376 ? 39.590 11.709 17.410 1.00 16.31 1181 ARG A O 1
ATOM 2906 N N . VAL A 1 377 ? 38.154 10.168 16.624 1.00 15.04 1182 VAL A N 1
ATOM 2907 C CA . VAL A 1 377 ? 37.078 11.148 16.697 1.00 13.80 1182 VAL A CA 1
ATOM 2908 C C . VAL A 1 377 ? 36.747 11.466 18.147 1.00 12.93 1182 VAL A C 1
ATOM 2909 O O . VAL A 1 377 ? 36.349 12.595 18.463 1.00 14.11 1182 VAL A O 1
ATOM 2913 N N . GLU A 1 378 ? 36.928 10.509 19.055 1.00 12.26 1183 GLU A N 1
ATOM 2914 C CA . GLU A 1 378 ? 36.678 10.810 20.463 1.00 14.89 1183 GLU A CA 1
ATOM 2915 C C . GLU A 1 378 ? 37.752 11.728 21.035 1.00 16.01 1183 GLU A C 1
ATOM 2916 O O . GLU A 1 378 ? 37.447 12.600 21.859 1.00 15.53 1183 GLU A O 1
ATOM 2922 N N . GLU A 1 379 ? 39.009 11.556 20.616 1.00 15.35 1184 GLU A N 1
ATOM 2923 C CA . GLU A 1 379 ? 40.059 12.459 21.089 1.00 17.03 1184 GLU A CA 1
ATOM 2924 C C . GLU A 1 379 ? 39.813 13.880 20.609 1.00 20.15 1184 GLU A C 1
ATOM 2925 O O . GLU A 1 379 ? 39.956 14.841 21.378 1.00 19.46 1184 GLU A O 1
ATOM 2931 N N . ARG A 1 380 ? 39.428 14.038 19.343 1.00 18.10 1185 ARG A N 1
ATOM 2932 C CA . ARG A 1 380 ? 39.180 15.381 18.827 1.00 19.97 1185 ARG A CA 1
ATOM 2933 C C . ARG A 1 380 ? 38.033 16.048 19.567 1.00 20.71 1185 ARG A C 1
ATOM 2934 O O . ARG A 1 380 ? 38.104 17.238 19.893 1.00 19.47 1185 ARG A O 1
ATOM 2942 N N . GLN A 1 381 ? 36.967 15.292 19.846 1.00 14.48 1186 GLN A N 1
ATOM 2943 C CA . GLN A 1 381 ? 35.847 15.823 20.614 1.00 16.70 1186 GLN A CA 1
ATOM 2944 C C . GLN A 1 381 ? 36.308 16.337 21.969 1.00 19.97 1186 GLN A C 1
ATOM 2945 O O . GLN A 1 381 ? 35.931 17.436 22.394 1.00 19.50 1186 GLN A O 1
ATOM 2951 N N . ARG A 1 382 ? 37.130 15.549 22.668 1.00 18.28 1187 ARG A N 1
ATOM 2952 C CA . ARG A 1 382 ? 37.603 15.973 23.981 1.00 19.29 1187 ARG A CA 1
ATOM 2953 C C . ARG A 1 382 ? 38.474 17.216 23.869 1.00 19.49 1187 ARG A C 1
ATOM 2954 O O . ARG A 1 382 ? 38.373 18.132 24.695 1.00 20.85 1187 ARG A O 1
ATOM 2962 N N . SER A 1 383 ? 39.330 17.277 22.845 1.00 18.27 1188 SER A N 1
ATOM 2963 C CA . SER A 1 383 ? 40.225 18.427 22.732 1.00 23.29 1188 SER A CA 1
ATOM 2964 C C . SER A 1 383 ? 39.446 19.696 22.408 1.00 24.18 1188 SER A C 1
ATOM 2965 O O . SER A 1 383 ? 39.772 20.776 22.914 1.00 21.80 1188 SER A O 1
ATOM 2968 N N . VAL A 1 384 ? 38.405 19.582 21.582 1.00 20.17 1189 VAL A N 1
ATOM 2969 C CA . VAL A 1 384 ? 37.568 20.741 21.272 1.00 19.53 1189 VAL A CA 1
ATOM 2970 C C . VAL A 1 384 ? 36.838 21.225 22.521 1.00 23.40 1189 VAL A C 1
ATOM 2971 O O . VAL A 1 384 ? 36.711 22.434 22.752 1.00 23.01 1189 VAL A O 1
ATOM 2975 N N . ARG A 1 385 ? 36.345 20.297 23.348 1.00 20.52 1190 ARG A N 1
ATOM 2976 C CA . ARG A 1 385 ? 35.714 20.694 24.603 1.00 21.03 1190 ARG A CA 1
ATOM 2977 C C . ARG A 1 385 ? 36.700 21.428 25.506 1.00 25.73 1190 ARG A C 1
ATOM 2978 O O . ARG A 1 385 ? 36.351 22.446 26.115 1.00 25.12 1190 ARG A O 1
ATOM 2986 N N . LYS A 1 386 ? 37.935 20.929 25.608 1.00 21.00 1191 LYS A N 1
ATOM 2987 C CA . LYS A 1 386 ? 38.899 21.577 26.494 1.00 24.25 1191 LYS A CA 1
ATOM 2988 C C . LYS A 1 386 ? 39.258 22.971 26.000 1.00 25.68 1191 LYS A C 1
ATOM 2989 O O . LYS A 1 386 ? 39.452 23.888 26.806 1.00 26.80 1191 LYS A O 1
ATOM 2995 N N . LYS A 1 387 ? 39.341 23.159 24.682 1.00 22.95 1192 LYS A N 1
ATOM 2996 C CA . LYS A 1 387 ? 39.605 24.493 24.153 1.00 25.58 1192 LYS A CA 1
ATOM 2997 C C . LYS A 1 387 ? 38.445 25.438 24.446 1.00 28.86 1192 LYS A C 1
ATOM 2998 O O . LYS A 1 387 ? 38.661 26.597 24.818 1.00 25.59 1192 LYS A O 1
ATOM 3004 N N . ARG A 1 388 ? 37.209 24.961 24.289 1.00 21.95 1193 ARG A N 1
ATOM 3005 C CA . ARG A 1 388 ? 36.058 25.791 24.624 1.00 23.54 1193 ARG A CA 1
ATOM 3006 C C . ARG A 1 388 ? 36.117 26.234 26.078 1.00 26.56 1193 ARG A C 1
ATOM 3007 O O . ARG A 1 388 ? 35.867 27.404 26.399 1.00 24.96 1193 ARG A O 1
ATOM 3015 N N . GLU A 1 389 ? 36.428 25.302 26.978 1.00 23.73 1194 GLU A N 1
ATOM 3016 C CA . GLU A 1 389 ? 36.457 25.633 28.396 1.00 28.85 1194 GLU A CA 1
ATOM 3017 C C . GLU A 1 389 ? 37.562 26.638 28.704 1.00 30.21 1194 GLU A C 1
ATOM 3018 O O . GLU A 1 389 ? 37.366 27.549 29.517 1.00 31.01 1194 GLU A O 1
ATOM 3024 N N . GLU A 1 390 ? 38.711 26.519 28.033 1.00 27.92 1195 GLU A N 1
ATOM 3025 C CA . GLU A 1 390 ? 39.807 27.464 28.247 1.00 31.84 1195 GLU A CA 1
ATOM 3026 C C . GLU A 1 390 ? 39.469 28.873 27.781 1.00 31.31 1195 GLU A C 1
ATOM 3027 O O . GLU A 1 390 ? 40.076 29.837 28.262 1.00 29.98 1195 GLU A O 1
ATOM 3033 N N . LYS A 1 391 ? 38.531 29.016 26.849 1.00 28.29 1196 LYS A N 1
ATOM 3034 C CA . LYS A 1 391 ? 38.152 30.313 26.314 1.00 28.67 1196 LYS A CA 1
ATOM 3035 C C . LYS A 1 391 ? 36.773 30.744 26.790 1.00 27.57 1196 LYS A C 1
ATOM 3036 O O . LYS A 1 391 ? 36.203 31.693 26.242 1.00 29.53 1196 LYS A O 1
ATOM 3042 N N . ASN A 1 392 ? 36.227 30.067 27.798 1.00 24.28 1197 ASN A N 1
ATOM 3043 C CA . ASN A 1 392 ? 34.938 30.435 28.384 1.00 27.64 1197 ASN A CA 1
ATOM 3044 C C . ASN A 1 392 ? 33.845 30.495 27.321 1.00 26.85 1197 ASN A C 1
ATOM 3045 O O . ASN A 1 392 ? 32.965 31.356 27.350 1.00 24.26 1197 ASN A O 1
ATOM 3050 N N . ILE A 1 393 ? 33.898 29.563 26.375 1.00 23.45 1198 ILE A N 1
ATOM 3051 C CA . ILE A 1 393 ? 33.022 29.575 25.209 1.00 26.63 1198 ILE A CA 1
ATOM 3052 C C . ILE A 1 393 ? 31.843 28.652 25.480 1.00 25.99 1198 ILE A C 1
ATOM 3053 O O . ILE A 1 393 ? 32.030 27.464 25.770 1.00 30.59 1198 ILE A O 1
ATOM 3058 N N . THR A 1 394 ? 30.631 29.201 25.405 1.00 25.97 1199 THR A N 1
ATOM 3059 C CA . THR A 1 394 ? 29.410 28.436 25.635 1.00 27.10 1199 THR A CA 1
ATOM 3060 C C . THR A 1 394 ? 29.042 27.679 24.365 1.00 26.49 1199 THR A C 1
ATOM 3061 O O . THR A 1 394 ? 28.819 28.292 23.318 1.00 29.26 1199 THR A O 1
ATOM 3065 N N . TYR A 1 395 ? 28.970 26.355 24.453 1.00 23.82 1200 TYR A N 1
ATOM 3066 C CA . TYR A 1 395 ? 28.592 25.567 23.287 1.00 22.28 1200 TYR A CA 1
ATOM 3067 C C . TYR A 1 395 ? 27.163 25.883 22.867 1.00 20.06 1200 TYR A C 1
ATOM 3068 O O . TYR A 1 395 ? 26.257 25.967 23.698 1.00 20.58 1200 TYR A O 1
ATOM 3077 N N . GLN A 1 396 ? 26.962 26.041 21.561 1.00 20.67 1201 GLN A N 1
ATOM 3078 C CA . GLN A 1 396 ? 25.642 26.293 21.004 1.00 21.43 1201 GLN A CA 1
ATOM 3079 C C . GLN A 1 396 ? 25.282 25.175 20.040 1.00 13.93 1201 GLN A C 1
ATOM 3080 O O . GLN A 1 396 ? 26.063 24.832 19.145 1.00 18.68 1201 GLN A O 1
ATOM 3086 N N . GLN A 1 397 ? 24.094 24.610 20.228 1.00 17.00 1202 GLN A N 1
ATOM 3087 C CA . GLN A 1 397 ? 23.530 23.682 19.265 1.00 15.33 1202 GLN A CA 1
ATOM 3088 C C . GLN A 1 397 ? 23.288 24.389 17.939 1.00 16.02 1202 GLN A C 1
ATOM 3089 O O . GLN A 1 397 ? 23.078 25.603 17.890 1.00 17.83 1202 GLN A O 1
ATOM 3095 N N . ARG A 1 398 ? 23.308 23.621 16.856 1.00 13.91 1203 ARG A N 1
ATOM 3096 C CA . ARG A 1 398 ? 23.159 24.227 15.536 1.00 12.97 1203 ARG A CA 1
ATOM 3097 C C . ARG A 1 398 ? 21.711 24.333 15.081 1.00 16.38 1203 ARG A C 1
ATOM 3098 O O . ARG A 1 398 ? 21.322 25.349 14.493 1.00 16.97 1203 ARG A O 1
ATOM 3106 N N . TRP A 1 399 ? 20.894 23.316 15.348 1.00 12.90 1204 TRP A N 1
ATOM 3107 C CA . TRP A 1 399 ? 19.592 23.195 14.716 1.00 13.92 1204 TRP A CA 1
ATOM 3108 C C . TRP A 1 399 ? 18.436 23.224 15.696 1.00 12.06 1204 TRP A C 1
ATOM 3109 O O . TRP A 1 399 ? 17.280 23.221 15.258 1.00 13.72 1204 TRP A O 1
ATOM 3120 N N . PHE A 1 400 ? 18.718 23.246 16.999 1.00 12.16 1205 PHE A N 1
ATOM 3121 C CA . PHE A 1 400 ? 17.718 23.300 18.059 1.00 12.60 1205 PHE A CA 1
ATOM 3122 C C . PHE A 1 400 ? 18.152 24.336 19.085 1.00 14.50 1205 PHE A C 1
ATOM 3123 O O . PHE A 1 400 ? 19.342 24.630 19.236 1.00 14.65 1205 PHE A O 1
ATOM 3131 N N . LYS A 1 401 ? 17.169 24.874 19.807 1.00 15.87 1206 LYS A N 1
ATOM 3132 C CA . LYS A 1 401 ? 17.423 25.729 20.954 1.00 17.21 1206 LYS A CA 1
ATOM 3133 C C . LYS A 1 401 ? 16.460 25.351 22.067 1.00 15.83 1206 LYS A C 1
ATOM 3134 O O . LYS A 1 401 ? 15.283 25.098 21.813 1.00 17.04 1206 LYS A O 1
ATOM 3140 N N . LYS A 1 402 ? 16.958 25.321 23.296 1.00 18.58 1207 LYS A N 1
ATOM 3141 C CA . LYS A 1 402 ? 16.093 24.984 24.417 1.00 18.67 1207 LYS A CA 1
ATOM 3142 C C . LYS A 1 402 ? 15.129 26.132 24.680 1.00 21.43 1207 LYS A C 1
ATOM 3143 O O . LYS A 1 402 ? 15.542 27.293 24.793 1.00 23.12 1207 LYS A O 1
ATOM 3149 N N . GLU A 1 403 ? 13.842 25.807 24.749 1.00 18.81 1208 GLU A N 1
ATOM 3150 C CA . GLU A 1 403 ? 12.791 26.783 25.000 1.00 20.69 1208 GLU A CA 1
ATOM 3151 C C . GLU A 1 403 ? 11.790 26.181 25.974 1.00 23.01 1208 GLU A C 1
ATOM 3152 O O . GLU A 1 403 ? 11.855 24.996 26.310 1.00 21.70 1208 GLU A O 1
ATOM 3158 N N . ILE A 1 404 ? 10.852 27.005 26.432 1.00 23.00 1209 ILE A N 1
ATOM 3159 C CA . ILE A 1 404 ? 9.761 26.544 27.280 1.00 24.98 1209 ILE A CA 1
ATOM 3160 C C . ILE A 1 404 ? 8.547 26.285 26.400 1.00 23.28 1209 ILE A C 1
ATOM 3161 O O . ILE A 1 404 ? 8.117 27.164 25.636 1.00 23.28 1209 ILE A O 1
ATOM 3166 N N . HIS A 1 405 ? 8.010 25.070 26.474 1.00 19.83 1210 HIS A N 1
ATOM 3167 C CA . HIS A 1 405 ? 6.884 24.737 25.621 1.00 19.52 1210 HIS A CA 1
ATOM 3168 C C . HIS A 1 405 ? 5.626 25.450 26.117 1.00 22.26 1210 HIS A C 1
ATOM 3169 O O . HIS A 1 405 ? 5.354 25.461 27.318 1.00 22.18 1210 HIS A O 1
ATOM 3176 N N . PRO A 1 406 ? 4.842 26.037 25.211 1.00 20.89 1211 PRO A N 1
ATOM 3177 C CA . PRO A 1 406 ? 3.679 26.824 25.655 1.00 23.99 1211 PRO A CA 1
ATOM 3178 C C . PRO A 1 406 ? 2.578 25.999 26.300 1.00 25.73 1211 PRO A C 1
ATOM 3179 O O . PRO A 1 406 ? 1.801 26.561 27.079 1.00 27.34 1211 PRO A O 1
ATOM 3183 N N . VAL A 1 407 ? 2.473 24.704 26.012 1.00 26.35 1212 VAL A N 1
ATOM 3184 C CA . VAL A 1 407 ? 1.402 23.882 26.583 1.00 20.53 1212 VAL A CA 1
ATOM 3185 C C . VAL A 1 407 ? 1.857 23.161 27.839 1.00 27.34 1212 VAL A C 1
ATOM 3186 O O . VAL A 1 407 ? 1.210 23.244 28.885 1.00 26.87 1212 VAL A O 1
ATOM 3190 N N . THR A 1 408 ? 2.971 22.430 27.761 1.00 22.00 1213 THR A N 1
ATOM 3191 C CA . THR A 1 408 ? 3.455 21.679 28.914 1.00 21.72 1213 THR A CA 1
ATOM 3192 C C . THR A 1 408 ? 4.183 22.546 29.924 1.00 21.50 1213 THR A C 1
ATOM 3193 O O . THR A 1 408 ? 4.328 22.132 31.079 1.00 23.65 1213 THR A O 1
ATOM 3197 N N . LYS A 1 409 ? 4.658 23.721 29.506 1.00 23.04 1214 LYS A N 1
ATOM 3198 C CA . LYS A 1 409 ? 5.495 24.592 30.317 1.00 24.72 1214 LYS A CA 1
ATOM 3199 C C . LYS A 1 409 ? 6.798 23.913 30.730 1.00 26.34 1214 LYS A C 1
ATOM 3200 O O . LYS A 1 409 ? 7.446 24.334 31.696 1.00 28.40 1214 LYS A O 1
ATOM 3206 N N . CYS A 1 410 ? 7.204 22.874 29.996 1.00 23.38 1215 CYS A N 1
ATOM 3207 C CA . CYS A 1 410 ? 8.475 22.193 30.201 1.00 23.77 1215 CYS A CA 1
ATOM 3208 C C . CYS A 1 410 ? 9.512 22.703 29.206 1.00 21.28 1215 CYS A C 1
ATOM 3209 O O . CYS A 1 410 ? 9.174 23.131 28.100 1.00 22.58 1215 CYS A O 1
ATOM 3212 N N . ASP A 1 411 ? 10.780 22.652 29.622 1.00 20.11 1216 ASP A N 1
ATOM 3213 C CA . ASP A 1 411 ? 11.883 22.823 28.683 1.00 19.74 1216 ASP A CA 1
ATOM 3214 C C . ASP A 1 411 ? 11.784 21.765 27.592 1.00 17.37 1216 ASP A C 1
ATOM 3215 O O . ASP A 1 411 ? 11.531 20.590 27.867 1.00 18.60 1216 ASP A O 1
ATOM 3220 N N . TYR A 1 412 ? 11.999 22.186 26.349 1.00 17.55 1217 TYR A N 1
ATOM 3221 C CA . TYR A 1 412 ? 12.085 21.254 25.232 1.00 15.09 1217 TYR A CA 1
ATOM 3222 C C . TYR A 1 412 ? 13.056 21.823 24.210 1.00 17.21 1217 TYR A C 1
ATOM 3223 O O . TYR A 1 412 ? 13.437 22.995 24.270 1.00 18.20 1217 TYR A O 1
ATOM 3232 N N . TRP A 1 413 ? 13.481 20.974 23.281 1.00 15.38 1218 TRP A N 1
ATOM 3233 C CA . TRP A 1 413 ? 14.411 21.386 22.237 1.00 13.20 1218 TRP A CA 1
ATOM 3234 C C . TRP A 1 413 ? 13.603 21.779 21.012 1.00 14.22 1218 TRP A C 1
ATOM 3235 O O . TRP A 1 413 ? 13.013 20.923 20.347 1.00 13.51 1218 TRP A O 1
ATOM 3246 N N . LYS A 1 414 ? 13.565 23.078 20.728 1.00 14.69 1219 LYS A N 1
ATOM 3247 C CA . LYS A 1 414 ? 12.770 23.614 19.629 1.00 14.67 1219 LYS A CA 1
ATOM 3248 C C . LYS A 1 414 ? 13.618 23.648 18.362 1.00 12.75 1219 LYS A C 1
ATOM 3249 O O . LYS A 1 414 ? 14.617 24.367 18.291 1.00 14.79 1219 LYS A O 1
ATOM 3255 N N . PHE A 1 415 ? 13.217 22.861 17.372 1.00 12.10 1220 PHE A N 1
ATOM 3256 C CA . PHE A 1 415 ? 13.830 22.906 16.048 1.00 13.88 1220 PHE A CA 1
ATOM 3257 C C . PHE A 1 415 ? 13.768 24.329 15.505 1.00 17.08 1220 PHE A C 1
ATOM 3258 O O . PHE A 1 415 ? 12.728 24.987 15.588 1.00 17.39 1220 PHE A O 1
ATOM 3266 N N . ASN A 1 416 ? 14.888 24.825 14.971 1.00 16.42 1221 ASN A N 1
ATOM 3267 C CA . ASN A 1 416 ? 14.898 26.212 14.503 1.00 16.42 1221 ASN A CA 1
ATOM 3268 C C . ASN A 1 416 ? 14.354 26.378 13.089 1.00 18.20 1221 ASN A C 1
ATOM 3269 O O . ASN A 1 416 ? 14.295 27.510 12.598 1.00 19.20 1221 ASN A O 1
ATOM 3274 N N . GLY A 1 417 ? 13.917 25.298 12.447 1.00 16.44 1222 GLY A N 1
ATOM 3275 C CA . GLY A 1 417 ? 13.261 25.370 11.152 1.00 19.29 1222 GLY A CA 1
ATOM 3276 C C . GLY A 1 417 ? 14.165 25.604 9.963 1.00 18.46 1222 GLY A C 1
ATOM 3277 O O . GLY A 1 417 ? 13.656 25.785 8.850 1.00 24.28 1222 GLY A O 1
ATOM 3278 N N . GLU A 1 418 ? 15.485 25.581 10.149 1.00 17.34 1223 GLU A N 1
ATOM 3279 C CA . GLU A 1 418 ? 16.421 25.952 9.093 1.00 20.93 1223 GLU A CA 1
ATOM 3280 C C . GLU A 1 418 ? 17.028 24.773 8.349 1.00 19.38 1223 GLU A C 1
ATOM 3281 O O . GLU A 1 418 ? 17.478 24.945 7.212 1.00 16.35 1223 GLU A O 1
ATOM 3287 N N . TYR A 1 419 ? 17.087 23.592 8.966 1.00 15.36 1224 TYR A N 1
ATOM 3288 C CA . TYR A 1 419 ? 17.925 22.526 8.423 1.00 13.63 1224 TYR A CA 1
ATOM 3289 C C . TYR A 1 419 ? 17.526 22.153 6.998 1.00 14.39 1224 TYR A C 1
ATOM 3290 O O . TYR A 1 419 ? 18.379 22.065 6.107 1.00 14.76 1224 TYR A O 1
ATOM 3299 N N . TRP A 1 420 ? 16.237 21.900 6.771 1.00 13.31 1225 TRP A N 1
ATOM 3300 C CA . TRP A 1 420 ? 15.838 21.374 5.471 1.00 12.57 1225 TRP A CA 1
ATOM 3301 C C . TRP A 1 420 ? 15.962 22.432 4.378 1.00 15.21 1225 TRP A C 1
ATOM 3302 O O . TRP A 1 420 ? 16.340 22.099 3.251 1.00 14.94 1225 TRP A O 1
ATOM 3313 N N . LYS A 1 421 ? 15.676 23.701 4.694 1.00 16.87 1226 LYS A N 1
ATOM 3314 C CA . LYS A 1 421 ? 15.853 24.757 3.696 1.00 16.46 1226 LYS A CA 1
ATOM 3315 C C . LYS A 1 421 ? 17.324 24.943 3.353 1.00 17.66 1226 LYS A C 1
ATOM 3316 O O . LYS A 1 421 ? 17.689 25.036 2.172 1.00 17.42 1226 LYS A O 1
ATOM 3322 N N . GLN A 1 422 ? 18.191 25.001 4.364 1.00 16.80 1227 GLN A N 1
ATOM 3323 C CA . GLN A 1 422 ? 19.613 25.152 4.079 1.00 15.95 1227 GLN A CA 1
ATOM 3324 C C . GLN A 1 422 ? 20.150 23.939 3.339 1.00 16.80 1227 GLN A C 1
ATOM 3325 O O . GLN A 1 422 ? 21.041 24.072 2.498 1.00 19.70 1227 GLN A O 1
ATOM 3331 N N . ARG A 1 423 ? 19.616 22.755 3.638 1.00 16.20 1228 ARG A N 1
ATOM 3332 C CA . ARG A 1 423 ? 19.981 21.553 2.894 1.00 16.40 1228 ARG A CA 1
ATOM 3333 C C . ARG A 1 423 ? 19.542 21.656 1.435 1.00 15.67 1228 ARG A C 1
ATOM 3334 O O . ARG A 1 423 ? 20.316 21.360 0.515 1.00 17.60 1228 ARG A O 1
ATOM 3342 N N . ARG A 1 424 ? 18.286 22.045 1.217 1.00 14.99 1229 ARG A N 1
ATOM 3343 C CA . ARG A 1 424 ? 17.769 22.289 -0.128 1.00 16.75 1229 ARG A CA 1
ATOM 3344 C C . ARG A 1 424 ? 18.682 23.212 -0.927 1.00 19.67 1229 ARG A C 1
ATOM 3345 O O . ARG A 1 424 ? 18.899 23.001 -2.132 1.00 17.58 1229 ARG A O 1
ATOM 3353 N N . ASP A 1 425 ? 19.222 24.242 -0.279 1.00 17.12 1230 ASP A N 1
ATOM 3354 C CA . ASP A 1 425 ? 19.990 25.271 -0.964 1.00 17.05 1230 ASP A CA 1
ATOM 3355 C C . ASP A 1 425 ? 21.486 24.996 -0.946 1.00 18.32 1230 ASP A C 1
ATOM 3356 O O . ASP A 1 425 ? 22.271 25.890 -1.282 1.00 21.04 1230 ASP A O 1
ATOM 3361 N N . HIS A 1 426 ? 21.897 23.786 -0.551 1.00 16.36 1231 HIS A N 1
ATOM 3362 C CA . HIS A 1 426 ? 23.291 23.355 -0.633 1.00 15.59 1231 HIS A CA 1
ATOM 3363 C C . HIS A 1 426 ? 24.203 24.216 0.232 1.00 18.61 1231 HIS A C 1
ATOM 3364 O O . HIS A 1 426 ? 25.325 24.557 -0.160 1.00 20.58 1231 HIS A O 1
ATOM 3371 N N . LYS A 1 427 ? 23.727 24.555 1.435 1.00 17.38 1232 LYS A N 1
ATOM 3372 C CA . LYS A 1 427 ? 24.440 25.457 2.330 1.00 18.85 1232 LYS A CA 1
ATOM 3373 C C . LYS A 1 427 ? 25.026 24.747 3.548 1.00 20.56 1232 LYS A C 1
ATOM 3374 O O . LYS A 1 427 ? 25.357 25.404 4.536 1.00 23.00 1232 LYS A O 1
ATOM 3380 N N . LEU A 1 428 ? 25.184 23.426 3.497 1.00 19.50 1233 LEU A N 1
ATOM 3381 C CA . LEU A 1 428 ? 25.596 22.676 4.682 1.00 20.23 1233 LEU A CA 1
ATOM 3382 C C . LEU A 1 428 ? 27.077 22.307 4.706 1.00 24.20 1233 LEU A C 1
ATOM 3383 O O . LEU A 1 428 ? 27.550 21.784 5.724 1.00 21.32 1233 LEU A O 1
ATOM 3388 N N . ALA A 1 429 ? 27.833 22.593 3.643 1.00 20.15 1234 ALA A N 1
ATOM 3389 C CA . ALA A 1 429 ? 29.159 21.994 3.502 1.00 27.17 1234 ALA A CA 1
ATOM 3390 C C . ALA A 1 429 ? 30.086 22.331 4.663 1.00 30.01 1234 ALA A C 1
ATOM 3391 O O . ALA A 1 429 ? 31.007 21.560 4.959 1.00 32.47 1234 ALA A O 1
ATOM 3393 N N . ASP A 1 430 ? 29.881 23.463 5.332 1.00 27.68 1235 ASP A N 1
ATOM 3394 C CA . ASP A 1 430 ? 30.727 23.829 6.461 1.00 34.40 1235 ASP A CA 1
ATOM 3395 C C . ASP A 1 430 ? 29.958 23.857 7.780 1.00 31.43 1235 ASP A C 1
ATOM 3396 O O . ASP A 1 430 ? 30.356 24.543 8.725 1.00 34.52 1235 ASP A O 1
ATOM 3401 N N . GLU A 1 431 ? 28.858 23.105 7.863 1.00 29.93 1236 GLU A N 1
ATOM 3402 C CA . GLU A 1 431 ? 28.059 23.024 9.089 1.00 25.54 1236 GLU A CA 1
ATOM 3403 C C . GLU A 1 431 ? 28.558 21.859 9.947 1.00 28.92 1236 GLU A C 1
ATOM 3404 O O . GLU A 1 431 ? 27.913 20.818 10.084 1.00 29.31 1236 GLU A O 1
ATOM 3410 N N . GLY A 1 432 ? 29.732 22.051 10.523 1.00 29.12 1237 GLY A N 1
ATOM 3411 C CA . GLY A 1 432 ? 30.278 21.081 11.452 1.00 27.91 1237 GLY A CA 1
ATOM 3412 C C . GLY A 1 432 ? 31.464 20.324 10.868 1.00 25.51 1237 GLY A C 1
ATOM 3413 O O . GLY A 1 432 ? 31.576 20.124 9.649 1.00 31.31 1237 GLY A O 1
ATOM 3414 N N . ASP A 1 433 ? 32.360 19.891 11.749 1.00 21.75 1238 ASP A N 1
ATOM 3415 C CA . ASP A 1 433 ? 33.560 19.147 11.354 1.00 21.99 1238 ASP A CA 1
ATOM 3416 C C . ASP A 1 433 ? 33.952 18.266 12.547 1.00 23.33 1238 ASP A C 1
ATOM 3417 O O . ASP A 1 433 ? 34.741 18.675 13.401 1.00 24.30 1238 ASP A O 1
ATOM 3422 N N . ILE A 1 434 ? 33.367 17.065 12.607 1.00 16.18 1239 ILE A N 1
ATOM 3423 C CA . ILE A 1 434 ? 33.453 16.238 13.812 1.00 13.15 1239 ILE A CA 1
ATOM 3424 C C . ILE A 1 434 ? 33.977 14.833 13.539 1.00 16.40 1239 ILE A C 1
ATOM 3425 O O . ILE A 1 434 ? 34.265 14.092 14.486 1.00 17.53 1239 ILE A O 1
ATOM 3430 N N . PHE A 1 435 ? 34.100 14.444 12.267 1.00 16.12 1240 PHE A N 1
ATOM 3431 C CA . PHE A 1 435 ? 34.553 13.090 11.928 1.00 15.09 1240 PHE A CA 1
ATOM 3432 C C . PHE A 1 435 ? 35.989 13.078 11.397 1.00 21.98 1240 PHE A C 1
ATOM 3433 O O . PHE A 1 435 ? 36.846 13.793 11.912 1.00 22.02 1240 PHE A O 1
#

Foldseek 3Di:
DDPQLVVQLVLCVVLVQCFLVPDDFDQAFPDQADPDDPDAPCVQCLVPAWDWPVPGDDPLNQADLAAPQLLVVLLCVVVVLQVVLLADLDVLSSVVSVVVSLLQSCLQVWPQRHHYDQAFQQFKAWDDDPVQQKIKIKGQPDVVPTKIWIWMGGSFKIKIKMFRWTWHHNNAKIKIAGPMKMWMWGPHPDNDHIWIKIKGHFMWMWHCSVVRDTTIATFDWMKIFTLVFTKIKIKGQHGPCVAQKIKMWIAGPVQFTFKIKMEGSNFFMKMFGDDGRPDPDIDDNDAAPDYDNPGDMYTNDGHDDADDGYSSGRSVSSRGLDCRVSNVLLDFCSHSVNQFLSVCVSNVNNVSNVVSVVVLVVVSVVVVVVCVVVVHDDDHDFWDWDQDPRVRDTTTHGPPCSSNCSVVSNRHPVDDRD